Protein AF-0000000080729565 (afdb_homodimer)

Radius of gyration: 24.46 Å; Cα contacts (8 Å, |Δi|>4): 832; chains: 2; bounding box: 57×66×57 Å

Solvent-accessible surface area (backbone atoms only — not comparable to full-atom values): 21499 Å² total; per-residue (Å²): 65,80,51,55,52,77,47,44,56,52,53,53,34,26,53,60,37,23,14,63,66,47,25,55,48,46,47,64,69,37,36,36,64,43,18,24,38,40,42,74,58,30,45,39,66,63,34,47,63,56,70,38,84,95,44,39,87,41,29,23,38,56,53,50,50,24,42,51,44,28,50,38,52,42,20,62,75,50,50,75,47,73,79,43,54,44,64,38,76,92,74,32,36,35,43,34,37,32,40,35,36,50,31,42,77,88,43,85,94,43,58,33,78,34,60,38,42,36,40,31,36,45,41,77,44,65,66,71,72,58,74,80,59,50,62,60,39,62,75,41,64,89,69,76,70,67,56,31,38,26,35,40,31,40,37,48,33,42,48,48,44,44,56,37,19,74,76,33,56,79,56,30,31,54,54,46,48,51,48,12,41,53,42,31,52,50,32,39,51,48,24,63,74,42,38,68,57,33,47,69,70,29,56,86,41,60,47,60,84,75,129,64,79,52,55,51,76,46,46,57,52,53,52,33,26,53,60,39,22,14,64,66,48,24,54,50,46,48,64,70,37,37,36,65,42,18,25,38,39,41,72,59,30,46,39,67,63,34,46,65,56,70,38,83,95,44,39,86,39,29,23,37,56,53,52,49,25,42,49,46,27,51,37,52,43,20,63,75,52,50,74,46,72,77,42,55,44,63,37,76,91,73,32,35,36,43,34,37,32,40,36,36,50,32,41,75,87,42,84,93,43,57,32,76,35,60,37,41,36,40,31,35,47,41,78,43,63,66,72,72,57,72,79,58,46,60,60,41,63,77,40,63,90,69,75,70,67,56,30,38,26,34,40,29,41,36,46,34,44,46,48,45,44,56,36,19,75,79,33,56,81,55,29,32,54,53,45,48,50,50,13,42,52,42,33,50,51,32,39,50,48,22,62,73,41,39,67,57,33,47,70,69,28,57,88,40,59,47,60,83,73,130

InterPro domains:
  IPR057514 SigF-like, NTF2-like domain [PF24840] (1-125)
  IPR057514 SigF-like, NTF2-like domain [PF24840] (146-193)

Sequence (422 aa):
MEHPAQEIASVITSLTTGSPQQQQDTLAEYFSPNASFSHPFCHVPSFSKGAVPLARNTDSLWVILCIYRWYRTLSPNIDITVDSAVFDQRTNTLYVNIKQTFAVWFIPFYSARVRLLTVLTLEQRTSSSSSAAASRAALSGPGQERAKYYISAQEDLYQMNDCVQFLVPRVGPWLWLLWQLFSTSLCVLGALVLLPVYYLLNGGKTAKKVAMEHPAQEIASVITSLTTGSPQQQQDTLAEYFSPNASFSHPFCHVPSFSKGAVPLARNTDSLWVILCIYRWYRTLSPNIDITVDSAVFDQRTNTLYVNIKQTFAVWFIPFYSARVRLLTVLTLEQRTSSSSSAAASRAALSGPGQERAKYYISAQEDLYQMNDCVQFLVPRVGPWLWLLWQLFSTSLCVLGALVLLPVYYLLNGGKTAKKVA

Secondary structure (DSSP, 8-state):
--SHHHHHHHHHHHHHHS-HHHHHHHHHHHEEEEEEEE-SS-EE----TTSSGGGTT--HHHHHHHHHHHHHHH-SS-EEEEEEEEEETTTTEEEEEEEEEE--TTSTT--EEEEEEEEEEEEEE-----SHHHHHHHHS-S----PEEEEEEEEEE--HHHHHHHHSTTHHHHHHHHHHHHHHHHHHHHHHHTHHHHHHHHTT--PPPP-/--SHHHHHHHHHHHHHHS-HHHHHHHHHHHEEEEEEEE-SS-EE----TTSSGGGTT--HHHHHHHHHHHHHHH-SS-EEEEEEEEEETTTTEEEEEEEEEE--TTSTT--EEEEEEEEEEEEEE-----SHHHHHHHHS-S----PEEEEEEEEEE--HHHHHHHHSTTHHHHHHHHHHHHHHHHHHHHHHHTHHHHHHHHTT--PPPP-

Structure (mmCIF, N/CA/C/O backbone):
data_AF-0000000080729565-model_v1
#
loop_
_entity.id
_entity.type
_entity.pdbx_description
1 polymer 'SigF-like NTF2-like domain-containing protein'
#
loop_
_atom_site.group_PDB
_atom_site.id
_atom_site.type_symbol
_atom_site.label_atom_id
_atom_site.label_alt_id
_atom_site.label_comp_id
_atom_site.label_asym_id
_atom_site.label_entity_id
_atom_site.label_seq_id
_atom_site.pdbx_PDB_ins_code
_atom_site.Cartn_x
_atom_site.Cartn_y
_atom_site.Cartn_z
_atom_site.occupancy
_atom_site.B_iso_or_equiv
_atom_site.auth_seq_id
_atom_site.auth_comp_id
_atom_site.auth_asym_id
_atom_site.auth_atom_id
_atom_site.pdbx_PDB_model_num
ATOM 1 N N . MET A 1 1 ? -16.234 -15.445 -10.742 1 96 1 MET A N 1
ATOM 2 C CA . MET A 1 1 ? -17.062 -15.172 -9.57 1 96 1 MET A CA 1
ATOM 3 C C . MET A 1 1 ? -18.391 -14.547 -9.984 1 96 1 MET A C 1
ATOM 5 O O . MET A 1 1 ? -18.438 -13.734 -10.906 1 96 1 MET A O 1
ATOM 9 N N . GLU A 1 2 ? -19.422 -14.836 -9.328 1 93.69 2 GLU A N 1
ATOM 10 C CA . GLU A 1 2 ? -20.703 -14.164 -9.5 1 93.69 2 GLU A CA 1
ATOM 11 C C . GLU A 1 2 ? -20.844 -12.969 -8.562 1 93.69 2 GLU A C 1
ATOM 13 O O . GLU A 1 2 ? -21.344 -11.914 -8.961 1 93.69 2 GLU A O 1
ATOM 18 N N . HIS A 1 3 ? -20.469 -13.148 -7.359 1 95.69 3 HIS A N 1
ATOM 19 C CA . HIS A 1 3 ? -20.438 -12.125 -6.324 1 95.69 3 HIS A CA 1
ATOM 20 C C . HIS A 1 3 ? -19.031 -11.969 -5.738 1 95.69 3 HIS A C 1
ATOM 22 O O . HIS A 1 3 ? -18.75 -12.484 -4.656 1 95.69 3 HIS A O 1
ATOM 28 N N . PRO A 1 4 ? -18.266 -11.125 -6.387 1 96.94 4 PRO A N 1
ATOM 29 C CA . PRO A 1 4 ? -16.844 -11.055 -6.07 1 96.94 4 PRO A CA 1
ATOM 30 C C . PRO A 1 4 ? -16.578 -10.773 -4.594 1 96.94 4 PRO A C 1
ATOM 32 O O . PRO A 1 4 ? -15.766 -11.469 -3.969 1 96.94 4 PRO A O 1
ATOM 35 N N . ALA A 1 5 ? -17.234 -9.781 -3.988 1 97.06 5 ALA A N 1
ATOM 36 C CA . ALA A 1 5 ? -16.969 -9.398 -2.602 1 97.06 5 ALA A CA 1
ATOM 37 C C . ALA A 1 5 ? -17.281 -10.547 -1.648 1 97.06 5 ALA A C 1
ATOM 39 O O . ALA A 1 5 ? -16.641 -10.703 -0.612 1 97.06 5 ALA A O 1
ATOM 40 N N . GLN A 1 6 ? -18.188 -11.398 -1.954 1 96.56 6 GLN A N 1
ATOM 41 C CA . GLN A 1 6 ? -18.625 -12.484 -1.08 1 96.56 6 GLN A CA 1
ATOM 42 C C . GLN A 1 6 ? -17.75 -13.719 -1.275 1 96.56 6 GLN A C 1
ATOM 44 O O . GLN A 1 6 ? -17.531 -14.484 -0.336 1 96.56 6 GLN A O 1
ATOM 49 N N . GLU A 1 7 ? -17.25 -13.922 -2.451 1 97.56 7 GLU A N 1
ATOM 50 C CA . GLU A 1 7 ? -16.578 -15.172 -2.805 1 97.56 7 GLU A CA 1
ATOM 51 C C . GLU A 1 7 ? -15.07 -15.055 -2.652 1 97.56 7 GLU A C 1
ATOM 53 O O . GLU A 1 7 ? -14.375 -16.062 -2.539 1 97.56 7 GLU A O 1
ATOM 58 N N . ILE A 1 8 ? -14.578 -13.82 -2.574 1 98.44 8 ILE A N 1
ATOM 59 C CA . ILE A 1 8 ? -13.141 -13.602 -2.711 1 98.44 8 ILE A CA 1
ATOM 60 C C . ILE A 1 8 ? -12.406 -14.211 -1.517 1 98.44 8 ILE A C 1
ATOM 62 O O . ILE A 1 8 ? -11.281 -14.688 -1.648 1 98.44 8 ILE A O 1
ATOM 66 N N . ALA A 1 9 ? -12.984 -14.211 -0.378 1 98.06 9 ALA A N 1
ATOM 67 C CA . ALA A 1 9 ? -12.32 -14.766 0.798 1 98.06 9 ALA A CA 1
ATOM 68 C C . ALA A 1 9 ? -12.008 -16.25 0.598 1 98.06 9 ALA A C 1
ATOM 70 O O . ALA A 1 9 ? -10.906 -16.703 0.921 1 98.06 9 ALA A O 1
ATOM 71 N N . SER A 1 10 ? -12.953 -16.984 0.097 1 97.62 10 SER A N 1
ATOM 72 C CA . SER A 1 10 ? -12.758 -18.406 -0.159 1 97.62 10 SER A CA 1
ATOM 73 C C . SER A 1 10 ? -11.711 -18.625 -1.247 1 97.62 10 SER A C 1
ATOM 75 O O . SER A 1 10 ? -10.914 -19.562 -1.165 1 97.62 10 SER A O 1
ATOM 77 N N . VAL A 1 11 ? -11.75 -17.797 -2.262 1 98.12 11 VAL A N 1
ATOM 78 C CA . VAL A 1 11 ? -10.789 -17.875 -3.354 1 98.12 11 VAL A CA 1
ATOM 79 C C . VAL A 1 11 ? -9.375 -17.703 -2.812 1 98.12 11 VAL A C 1
ATOM 81 O O . VAL A 1 11 ? -8.484 -18.516 -3.092 1 98.12 11 VAL A O 1
ATOM 84 N N . ILE A 1 12 ? -9.172 -16.656 -1.969 1 98.38 12 ILE A N 1
ATOM 85 C CA . ILE A 1 12 ? -7.859 -16.328 -1.408 1 98.38 12 ILE A CA 1
ATOM 86 C C . ILE A 1 12 ? -7.414 -17.469 -0.479 1 98.38 12 ILE A C 1
ATOM 88 O O . ILE A 1 12 ? -6.262 -17.906 -0.534 1 98.38 12 ILE A O 1
ATOM 92 N N . THR A 1 13 ? -8.289 -17.938 0.302 1 97.44 13 THR A N 1
ATOM 93 C CA . THR A 1 13 ? -7.957 -19.016 1.235 1 97.44 13 THR A CA 1
ATOM 94 C C . THR A 1 13 ? -7.57 -20.281 0.486 1 97.44 13 THR A C 1
ATOM 96 O O . THR A 1 13 ? -6.609 -20.969 0.858 1 97.44 13 THR A O 1
ATOM 99 N N . SER A 1 14 ? -8.297 -20.641 -0.542 1 97 14 SER A N 1
ATOM 100 C CA . SER A 1 14 ? -7.977 -21.812 -1.35 1 97 14 SER A CA 1
ATOM 101 C C . SER A 1 14 ? -6.617 -21.672 -2.025 1 97 14 SER A C 1
ATOM 103 O O . SER A 1 14 ? -5.848 -22.625 -2.098 1 97 14 SER A O 1
ATOM 105 N N . LEU A 1 15 ? -6.285 -20.516 -2.48 1 97.31 15 LEU A N 1
ATOM 106 C CA . LEU A 1 15 ? -5.027 -20.25 -3.162 1 97.31 15 LEU A CA 1
ATOM 107 C C . LEU A 1 15 ? -3.85 -20.359 -2.199 1 97.31 15 LEU A C 1
ATOM 109 O O . LEU A 1 15 ? -2.764 -20.797 -2.594 1 97.31 15 LEU A O 1
ATOM 113 N N . THR A 1 16 ? -4.066 -20.031 -0.933 1 97.12 16 THR A N 1
ATOM 114 C CA . THR A 1 16 ? -2.928 -19.844 -0.041 1 97.12 16 THR A CA 1
ATOM 115 C C . THR A 1 16 ? -2.826 -20.984 0.966 1 97.12 16 THR A C 1
ATOM 117 O O . THR A 1 16 ? -1.794 -21.156 1.616 1 97.12 16 THR A O 1
ATOM 120 N N . THR A 1 17 ? -3.936 -21.766 1.145 1 96.38 17 THR A N 1
ATOM 121 C CA . THR A 1 17 ? -3.879 -22.797 2.17 1 96.38 17 THR A CA 1
ATOM 122 C C . THR A 1 17 ? -4.312 -24.156 1.603 1 96.38 17 THR A C 1
ATOM 124 O O . THR A 1 17 ? -4.195 -25.172 2.271 1 96.38 17 THR A O 1
ATOM 127 N N . GLY A 1 18 ? -4.824 -24.234 0.412 1 96.62 18 GLY A N 1
ATOM 128 C CA . GLY A 1 18 ? -5.355 -25.453 -0.169 1 96.62 18 GLY A CA 1
ATOM 129 C C . GLY A 1 18 ? -4.273 -26.406 -0.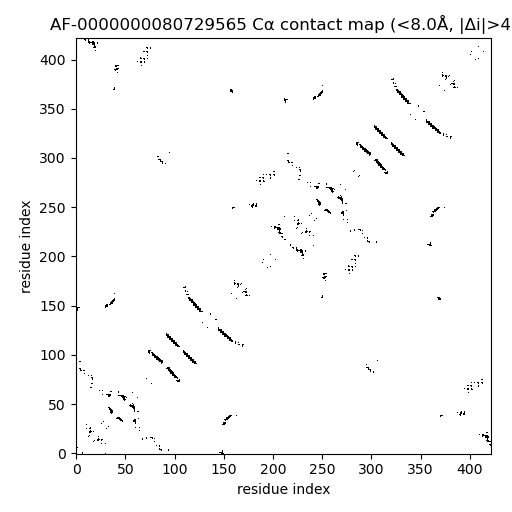638 1 96.62 18 GLY A C 1
ATOM 130 O O . GLY A 1 18 ? -3.082 -26.094 -0.558 1 96.62 18 GLY A O 1
ATOM 131 N N . SER A 1 19 ? -4.723 -27.594 -1.069 1 97 19 SER A N 1
ATOM 132 C CA . SER A 1 19 ? -3.818 -28.562 -1.68 1 97 19 SER A CA 1
ATOM 133 C C . SER A 1 19 ? -3.256 -28.031 -2.996 1 97 19 SER A C 1
ATOM 135 O O . SER A 1 19 ? -3.75 -27.047 -3.539 1 97 19 SER A O 1
ATOM 137 N N . PRO A 1 20 ? -2.164 -28.703 -3.439 1 97.69 20 PRO A N 1
ATOM 138 C CA . PRO A 1 20 ? -1.611 -28.297 -4.734 1 97.69 20 PRO A CA 1
ATOM 139 C C . PRO A 1 20 ? -2.656 -28.297 -5.848 1 97.69 20 PRO A C 1
ATOM 141 O O . PRO A 1 20 ? -2.695 -27.359 -6.66 1 97.69 20 PRO A O 1
ATOM 144 N N . GLN A 1 21 ? -3.504 -29.25 -5.863 1 97.38 21 GLN A N 1
ATOM 145 C CA . GLN A 1 21 ? -4.535 -29.312 -6.891 1 97.38 21 GLN A CA 1
ATOM 146 C C . GLN A 1 21 ? -5.562 -28.203 -6.719 1 97.38 21 GLN A C 1
ATOM 148 O O . GLN A 1 21 ? -5.984 -27.578 -7.695 1 97.38 21 GLN A O 1
ATOM 153 N N . GLN A 1 22 ? -5.984 -27.984 -5.484 1 97.5 22 GLN A N 1
ATOM 154 C CA . GLN A 1 22 ? -6.926 -26.906 -5.211 1 97.5 22 GLN A CA 1
ATOM 155 C C . GLN A 1 22 ? -6.359 -25.562 -5.641 1 97.5 22 GLN A C 1
ATOM 157 O O . GLN A 1 22 ? -7.082 -24.719 -6.172 1 97.5 22 GLN A O 1
ATOM 162 N N . GLN A 1 23 ? -5.109 -25.344 -5.336 1 98 23 GLN A N 1
ATOM 163 C CA . GLN A 1 23 ? -4.445 -24.094 -5.715 1 98 23 GLN A CA 1
ATOM 164 C C . GLN A 1 23 ? -4.48 -23.891 -7.227 1 98 23 GLN A C 1
ATOM 166 O O . GLN A 1 23 ? -4.875 -22.828 -7.703 1 98 23 GLN A O 1
ATOM 171 N N . GLN A 1 24 ? -4.066 -24.938 -7.973 1 97.5 24 GLN A N 1
ATOM 172 C CA . GLN A 1 24 ? -4.051 -24.875 -9.43 1 97.5 24 GLN A CA 1
ATOM 173 C C . GLN A 1 24 ? -5.453 -24.656 -9.984 1 97.5 24 GLN A C 1
ATOM 175 O O . GLN A 1 24 ? -5.652 -23.828 -10.883 1 97.5 24 GLN A O 1
ATOM 180 N N . ASP A 1 25 ? -6.441 -25.344 -9.461 1 97.81 25 ASP A N 1
ATOM 181 C CA . ASP A 1 25 ? -7.824 -25.234 -9.914 1 97.81 25 ASP A CA 1
ATOM 182 C C . ASP A 1 25 ? -8.383 -23.828 -9.633 1 97.81 25 ASP A C 1
ATOM 184 O O . ASP A 1 25 ? -9.117 -23.281 -10.453 1 97.81 25 ASP A O 1
ATOM 188 N N . THR A 1 26 ? -8.086 -23.344 -8.453 1 98.19 26 THR A N 1
ATOM 189 C CA . THR A 1 26 ? -8.562 -22.016 -8.07 1 98.19 26 THR A CA 1
ATOM 190 C C . THR A 1 26 ? -8.031 -20.953 -9.023 1 98.19 26 THR A C 1
ATOM 192 O O . THR A 1 26 ? -8.789 -20.078 -9.461 1 98.19 26 THR A O 1
ATOM 195 N N . LEU A 1 27 ? -6.793 -20.984 -9.32 1 98.19 27 LEU A N 1
ATOM 196 C CA . LEU A 1 27 ? -6.219 -20.031 -10.258 1 98.19 27 LEU A CA 1
ATOM 197 C C . LEU A 1 27 ? -6.891 -20.125 -11.625 1 98.19 27 LEU A C 1
ATOM 199 O O . LEU A 1 27 ? -7.27 -19.109 -12.211 1 98.19 27 LEU A O 1
ATOM 203 N N . ALA A 1 28 ? -7.043 -21.328 -12.102 1 97.19 28 ALA A N 1
ATOM 204 C CA . ALA A 1 28 ? -7.629 -21.562 -13.422 1 97.19 28 ALA A CA 1
ATOM 205 C C . ALA A 1 28 ? -9.086 -21.109 -13.461 1 97.19 28 ALA A C 1
ATOM 207 O O . ALA A 1 28 ? -9.555 -20.625 -14.492 1 97.19 28 ALA A O 1
ATOM 208 N N . GLU A 1 29 ? -9.742 -21.25 -12.375 1 97.5 29 GLU A N 1
ATOM 209 C CA . GLU A 1 29 ? -11.18 -20.969 -12.32 1 97.5 29 GLU A CA 1
ATOM 210 C C . GLU A 1 29 ? -11.438 -19.469 -12.195 1 97.5 29 GLU A C 1
ATOM 212 O O . GLU A 1 29 ? -12.398 -18.953 -12.773 1 97.5 29 GLU A O 1
ATOM 217 N N . TYR A 1 30 ? -10.555 -18.75 -11.523 1 98.31 30 TYR A N 1
ATOM 218 C CA . TYR A 1 30 ? -10.953 -17.406 -11.117 1 98.31 30 TYR A CA 1
ATOM 219 C C . TYR A 1 30 ? -10.07 -16.344 -11.766 1 98.31 30 TYR A C 1
ATOM 221 O O . TYR A 1 30 ? -10.391 -15.156 -11.75 1 98.31 30 TYR A O 1
ATOM 229 N N . PHE A 1 31 ? -9 -16.703 -12.375 1 98.5 31 PHE A N 1
ATOM 230 C CA . PHE A 1 31 ? -8.094 -15.75 -13.008 1 98.5 31 PHE A CA 1
ATOM 231 C C . PHE A 1 31 ? -8.211 -15.82 -14.523 1 98.5 31 PHE A C 1
ATOM 233 O O . PHE A 1 31 ? -8.508 -16.875 -15.086 1 98.5 31 PHE A O 1
ATOM 240 N N . SER A 1 32 ? -7.988 -14.688 -15.148 1 97 32 SER A N 1
ATOM 241 C CA . SER A 1 32 ? -7.785 -14.672 -16.594 1 97 32 SER A CA 1
ATOM 242 C C . SER A 1 32 ? -6.457 -15.32 -16.969 1 97 32 SER A C 1
ATOM 244 O O . SER A 1 32 ? -5.469 -15.195 -16.234 1 97 32 SER A O 1
ATOM 246 N N . PRO A 1 33 ? -6.375 -15.922 -18.172 1 94.81 33 PRO A N 1
ATOM 247 C CA . PRO A 1 33 ? -5.133 -16.578 -18.578 1 94.81 33 PRO A CA 1
ATOM 248 C C . PRO A 1 33 ? -3.98 -15.594 -18.766 1 94.81 33 PRO A C 1
ATOM 250 O O . PRO A 1 33 ? -2.814 -15.984 -18.688 1 94.81 33 PRO A O 1
ATOM 253 N N . ASN A 1 34 ? -4.297 -14.375 -18.984 1 96.94 34 ASN A N 1
ATOM 254 C CA . ASN A 1 34 ? -3.254 -13.367 -19.156 1 96.94 34 ASN A CA 1
ATOM 255 C C . ASN A 1 34 ? -3.244 -12.375 -17.984 1 96.94 34 ASN A C 1
ATOM 257 O O . ASN A 1 34 ? -3.025 -11.18 -18.188 1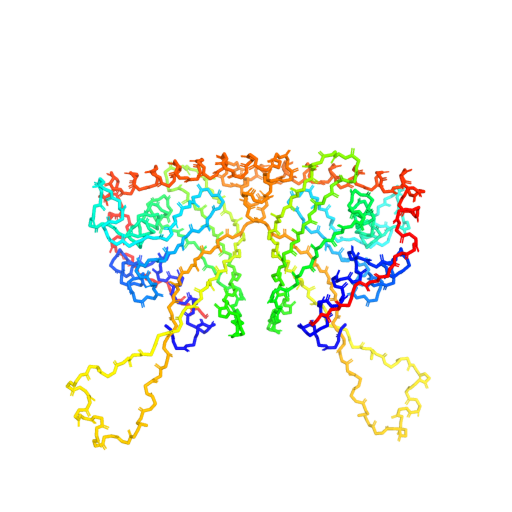 96.94 34 ASN A O 1
ATOM 261 N N . ALA A 1 35 ? -3.605 -12.859 -16.812 1 98.31 35 ALA A N 1
ATOM 262 C CA . ALA A 1 35 ? -3.646 -12 -15.625 1 98.31 35 ALA A CA 1
ATOM 263 C C . ALA A 1 35 ? -2.262 -11.453 -15.297 1 98.31 35 ALA A C 1
ATOM 265 O O . ALA A 1 35 ? -1.248 -12.094 -15.578 1 98.31 35 ALA A O 1
ATOM 266 N N . SER A 1 36 ? -2.189 -10.242 -14.82 1 98.75 36 SER A N 1
ATOM 267 C CA . SER A 1 36 ? -0.942 -9.656 -14.344 1 98.75 36 SER A CA 1
ATOM 268 C C . SER A 1 36 ? -0.871 -9.68 -12.82 1 98.75 36 SER A C 1
ATOM 270 O O . SER A 1 36 ? -1.891 -9.836 -12.148 1 98.75 36 SER A O 1
ATOM 272 N N . PHE A 1 37 ? 0.329 -9.609 -12.383 1 98.69 37 PHE A N 1
ATOM 273 C CA . PHE A 1 37 ? 0.597 -9.664 -10.945 1 98.69 37 PHE A CA 1
ATOM 274 C C . PHE A 1 37 ? 1.675 -8.664 -10.555 1 98.69 37 PHE A C 1
ATOM 276 O O . PHE A 1 37 ? 2.75 -8.633 -11.156 1 98.69 37 PHE A O 1
ATOM 283 N N . SER A 1 38 ? 1.301 -7.773 -9.57 1 97.94 38 SER A N 1
ATOM 284 C CA . SER A 1 38 ? 2.266 -6.809 -9.055 1 97.94 38 SER A CA 1
ATOM 285 C C . SER A 1 38 ? 2.398 -6.918 -7.535 1 97.94 38 SER A C 1
ATOM 287 O O . SER A 1 38 ? 1.397 -6.887 -6.816 1 97.94 38 SER A O 1
ATOM 289 N N . HIS A 1 39 ? 3.525 -7.148 -7.074 1 97.12 39 HIS A N 1
ATOM 290 C CA . HIS A 1 39 ? 3.984 -7.219 -5.691 1 97.12 39 HIS A CA 1
ATOM 291 C C . HIS A 1 39 ? 5.227 -6.359 -5.477 1 97.12 39 HIS A C 1
ATOM 293 O O . HIS A 1 39 ? 5.941 -6.051 -6.434 1 97.12 39 HIS A O 1
ATOM 299 N N . PRO A 1 40 ? 5.457 -5.887 -4.234 1 94.81 40 PRO A N 1
ATOM 300 C CA . PRO A 1 40 ? 6.66 -5.082 -4.004 1 94.81 40 PRO A CA 1
ATOM 301 C C . PRO A 1 40 ? 7.93 -5.762 -4.508 1 94.81 40 PRO A C 1
ATOM 303 O O . PRO A 1 40 ? 8.844 -5.094 -5.004 1 94.81 40 PRO A O 1
ATOM 306 N N . PHE A 1 41 ? 7.93 -7.09 -4.527 1 94.94 41 PHE A N 1
ATOM 307 C CA . PHE A 1 41 ? 9.188 -7.777 -4.816 1 94.94 41 PHE A CA 1
ATOM 308 C C . PHE A 1 41 ? 9.109 -8.5 -6.156 1 94.94 41 PHE A C 1
ATOM 310 O O . PHE A 1 41 ? 10.141 -8.891 -6.711 1 94.94 41 PHE A O 1
ATOM 317 N N . CYS A 1 42 ? 7.98 -8.734 -6.676 1 97.06 42 CYS A N 1
ATOM 318 C CA . CYS A 1 42 ? 7.801 -9.477 -7.918 1 97.06 42 CYS A CA 1
ATOM 319 C C . CYS A 1 42 ? 6.805 -8.781 -8.836 1 97.06 42 CYS A C 1
ATOM 321 O O . CYS A 1 42 ? 5.945 -8.031 -8.367 1 97.06 42 CYS A O 1
ATOM 323 N N . HIS A 1 43 ? 7.016 -9.008 -10.086 1 98.12 43 HIS A N 1
ATOM 324 C CA . HIS A 1 43 ? 6.113 -8.477 -11.102 1 98.12 43 HIS A CA 1
ATOM 325 C C . HIS A 1 43 ? 5.945 -9.453 -12.258 1 98.12 43 HIS A C 1
ATOM 327 O O . HIS A 1 43 ? 6.93 -10.016 -12.75 1 98.12 43 HIS A O 1
ATOM 333 N N . VAL A 1 44 ? 4.742 -9.766 -12.539 1 98.62 44 VAL A N 1
ATOM 334 C CA . VAL A 1 44 ? 4.402 -10.578 -13.703 1 98.62 44 VAL A CA 1
ATOM 335 C C . VAL A 1 44 ? 3.562 -9.758 -14.68 1 98.62 44 VAL A C 1
ATOM 337 O O . VAL A 1 44 ? 2.373 -9.531 -14.438 1 98.62 44 VAL A O 1
ATOM 340 N N . PRO A 1 45 ? 4.191 -9.289 -15.773 1 97.56 45 PRO A N 1
ATOM 341 C CA . PRO A 1 45 ? 3.373 -8.594 -16.766 1 97.56 45 PRO A CA 1
ATOM 342 C C . PRO A 1 45 ? 2.328 -9.5 -17.406 1 97.56 45 PRO A C 1
ATOM 344 O O . PRO A 1 45 ? 2.434 -10.727 -17.328 1 97.56 45 PRO A O 1
ATOM 347 N N . SER A 1 46 ? 1.296 -8.836 -17.969 1 98.12 46 SER A N 1
ATOM 348 C CA . SER A 1 46 ? 0.284 -9.578 -18.719 1 98.12 46 SER A CA 1
ATOM 349 C C . SER A 1 46 ? 0.832 -10.07 -20.047 1 98.12 46 SER A C 1
ATOM 351 O O . SER A 1 46 ? 1.348 -9.281 -20.844 1 98.12 46 SER A O 1
ATOM 353 N N . PHE A 1 47 ? 0.774 -11.367 -20.266 1 97.06 47 PHE A N 1
ATOM 354 C CA . PHE A 1 47 ? 1.155 -11.906 -21.578 1 97.06 47 PHE A CA 1
ATOM 355 C C . PHE A 1 47 ? 0.476 -13.242 -21.828 1 97.06 47 PHE A C 1
ATOM 357 O O . PHE A 1 47 ? 0.127 -13.953 -20.875 1 97.06 47 PHE A O 1
ATOM 364 N N . SER A 1 48 ? 0.254 -13.539 -23.031 1 95.38 48 SER A N 1
ATOM 365 C CA . SER A 1 48 ? -0.389 -14.773 -23.469 1 95.38 48 SER A CA 1
ATOM 366 C C . SER A 1 48 ? 0.64 -15.805 -23.922 1 95.38 48 SER A C 1
ATOM 368 O O . SER A 1 48 ? 1.829 -15.492 -24.031 1 95.38 48 SER A O 1
ATOM 370 N N . LYS A 1 49 ? 0.073 -16.969 -24.141 1 93.75 49 LYS A N 1
ATOM 371 C CA . LYS A 1 49 ? 0.938 -18 -24.688 1 93.75 49 LYS A CA 1
ATOM 372 C C . LYS A 1 49 ? 1.549 -17.562 -26.016 1 93.75 49 LYS A C 1
ATOM 374 O O . LYS A 1 49 ? 0.887 -16.906 -26.828 1 93.75 49 LYS A O 1
ATOM 379 N N . GLY A 1 50 ? 2.848 -17.922 -26.25 1 89.69 50 GLY A N 1
ATOM 380 C CA . GLY A 1 50 ? 3.525 -17.547 -27.484 1 89.69 50 GLY A CA 1
ATOM 381 C C . GLY A 1 50 ? 4.289 -16.25 -27.375 1 89.69 50 GLY A C 1
ATOM 382 O O . GLY A 1 50 ? 5.133 -15.938 -28.219 1 89.69 50 GLY A O 1
ATOM 383 N N . ALA A 1 51 ? 4.055 -15.508 -26.359 1 88.69 51 ALA A N 1
ATOM 384 C CA . ALA A 1 51 ? 4.648 -14.18 -26.219 1 88.69 51 ALA A CA 1
ATOM 385 C C . ALA A 1 51 ? 6.129 -14.273 -25.844 1 88.69 51 ALA A C 1
ATOM 387 O O . ALA A 1 51 ? 6.918 -13.383 -26.188 1 88.69 51 ALA A O 1
ATOM 388 N N . VAL A 1 52 ? 6.496 -15.328 -25.109 1 87.62 52 VAL A N 1
ATOM 389 C CA . VAL A 1 52 ? 7.875 -15.5 -24.656 1 87.62 52 VAL A CA 1
ATOM 390 C C . VAL A 1 52 ? 8.57 -16.547 -25.531 1 87.62 52 VAL A C 1
ATOM 392 O O . VAL A 1 52 ? 8.234 -17.734 -25.469 1 87.62 52 VAL A O 1
ATOM 395 N N . PRO A 1 53 ? 9.602 -16.188 -26.266 1 88.62 53 PRO A N 1
ATOM 396 C CA . PRO A 1 53 ? 10.242 -17.094 -27.234 1 88.62 53 PRO A CA 1
ATOM 397 C C . PRO A 1 53 ? 10.812 -18.344 -26.578 1 88.62 53 PRO A C 1
ATOM 399 O O . PRO A 1 53 ? 10.68 -19.453 -27.125 1 88.62 53 PRO A O 1
ATOM 402 N N . LEU A 1 54 ? 11.453 -18.188 -25.422 1 84.44 54 LEU A N 1
ATOM 403 C CA . LEU A 1 54 ? 12.102 -19.312 -24.766 1 84.44 54 LEU A CA 1
ATOM 404 C C . LEU A 1 54 ? 11.086 -20.156 -24 1 84.44 54 LEU A C 1
ATOM 406 O O . LEU A 1 54 ? 11.398 -21.266 -23.562 1 84.44 54 LEU A O 1
ATOM 410 N N . ALA A 1 55 ? 9.805 -19.703 -23.859 1 87.12 55 ALA A N 1
ATOM 411 C CA . ALA A 1 55 ? 8.734 -20.391 -23.156 1 87.12 55 ALA A CA 1
ATOM 412 C C . ALA A 1 55 ? 7.391 -20.172 -23.844 1 87.12 55 ALA A C 1
ATOM 414 O O . ALA A 1 55 ? 6.457 -19.625 -23.266 1 87.12 55 ALA A O 1
ATOM 415 N N . ARG A 1 56 ? 7.223 -20.688 -24.953 1 87.56 56 ARG A N 1
ATOM 416 C CA . ARG A 1 56 ? 6.102 -20.375 -25.828 1 87.56 56 ARG A CA 1
ATOM 417 C C . ARG A 1 56 ? 4.801 -20.953 -25.297 1 87.56 56 ARG A C 1
ATOM 419 O O . ARG A 1 56 ? 3.713 -20.484 -25.641 1 87.56 56 ARG A O 1
ATOM 426 N N . ASN A 1 57 ? 4.91 -21.922 -24.484 1 90.81 57 ASN A N 1
ATOM 427 C CA . ASN A 1 57 ? 3.703 -22.562 -23.984 1 90.81 57 ASN A CA 1
ATOM 428 C C . ASN A 1 57 ? 3.305 -22.016 -22.625 1 90.81 57 ASN A C 1
ATOM 430 O O . ASN A 1 57 ? 2.438 -22.578 -21.953 1 90.81 57 ASN A O 1
ATOM 434 N N . THR A 1 58 ? 3.922 -20.984 -22.281 1 92.88 58 THR A N 1
ATOM 435 C CA . THR A 1 58 ? 3.658 -20.406 -20.969 1 92.88 58 THR A CA 1
ATOM 436 C C . THR A 1 58 ? 2.934 -19.078 -21.094 1 92.88 58 THR A C 1
ATOM 438 O O . THR A 1 58 ? 3.156 -18.328 -22.062 1 92.88 58 THR A O 1
ATOM 441 N N . ASP A 1 59 ? 2.023 -18.844 -20.234 1 96.94 59 ASP A N 1
ATOM 442 C CA . ASP A 1 59 ? 1.353 -17.547 -20.109 1 96.94 59 ASP A CA 1
ATOM 443 C C . ASP A 1 59 ? 1.608 -16.938 -18.734 1 96.94 59 ASP A C 1
ATOM 445 O O . ASP A 1 59 ? 2.318 -17.516 -17.906 1 96.94 59 ASP A O 1
ATOM 449 N N . SER A 1 60 ? 1.18 -15.719 -18.578 1 98.19 60 SER A N 1
ATOM 450 C CA . SER A 1 60 ? 1.436 -15.039 -17.312 1 98.19 60 SER A CA 1
ATOM 451 C C . SER A 1 60 ? 0.82 -15.805 -16.141 1 98.19 60 SER A C 1
ATOM 453 O O . SER A 1 60 ? 1.359 -15.797 -15.031 1 98.19 60 SER A O 1
ATOM 455 N N . LEU A 1 61 ? -0.274 -16.516 -16.406 1 98.31 61 LEU A N 1
ATOM 456 C CA . LEU A 1 61 ? -0.937 -17.25 -15.336 1 98.31 61 LEU A CA 1
ATOM 457 C C . LEU A 1 61 ? -0.04 -18.359 -14.805 1 98.31 61 LEU A C 1
ATOM 459 O O . LEU A 1 61 ? -0.041 -18.656 -13.609 1 98.31 61 LEU A O 1
ATOM 463 N N . TRP A 1 62 ? 0.662 -19 -15.664 1 97.69 62 TRP A N 1
ATOM 464 C CA . TRP A 1 62 ? 1.585 -20.047 -15.227 1 97.69 62 TRP A CA 1
ATOM 465 C C . TRP A 1 62 ? 2.674 -19.469 -14.328 1 97.69 62 TRP A C 1
ATOM 467 O O . TRP A 1 62 ? 3.074 -20.094 -13.344 1 97.69 62 TRP A O 1
ATOM 477 N N . VAL A 1 63 ? 3.182 -18.312 -14.656 1 98.25 63 VAL A N 1
ATOM 478 C CA . VAL A 1 63 ? 4.199 -17.656 -13.836 1 98.25 63 VAL A CA 1
ATOM 479 C C . VAL A 1 63 ? 3.617 -17.312 -12.469 1 98.25 63 VAL A C 1
ATOM 481 O O . VAL A 1 63 ? 4.273 -17.5 -11.445 1 98.25 63 VAL A O 1
ATOM 484 N N . ILE A 1 64 ? 2.412 -16.797 -12.477 1 98.75 64 ILE A N 1
ATOM 485 C CA . ILE A 1 64 ? 1.729 -16.484 -11.227 1 98.75 64 ILE A CA 1
ATOM 486 C C . ILE A 1 64 ? 1.585 -17.75 -10.375 1 98.75 64 ILE A C 1
ATOM 488 O O . ILE A 1 64 ? 1.804 -17.719 -9.164 1 98.75 64 ILE A O 1
ATOM 492 N N . LEU A 1 65 ? 1.212 -18.875 -10.977 1 98.5 65 LEU A N 1
ATOM 493 C CA . LEU A 1 65 ? 1.143 -20.141 -10.273 1 98.5 65 LEU A CA 1
ATOM 494 C C . LEU A 1 65 ? 2.48 -20.484 -9.625 1 98.5 65 LEU A C 1
ATOM 496 O O . LEU A 1 65 ? 2.523 -20.922 -8.477 1 98.5 65 LEU A O 1
ATOM 500 N N . CYS A 1 66 ? 3.568 -20.266 -10.367 1 98.38 66 CYS A N 1
ATOM 501 C CA . CYS A 1 66 ? 4.895 -20.547 -9.828 1 98.38 66 CYS A CA 1
ATOM 502 C C . CYS A 1 66 ? 5.188 -19.688 -8.609 1 98.38 66 CYS A C 1
ATOM 504 O O . CYS A 1 66 ? 5.809 -20.156 -7.652 1 98.38 66 CYS A O 1
ATOM 506 N N . ILE A 1 67 ? 4.773 -18.5 -8.641 1 98.5 67 ILE A N 1
ATOM 507 C CA . ILE A 1 67 ? 4.977 -17.594 -7.508 1 98.5 67 ILE A CA 1
ATOM 508 C C . ILE A 1 67 ? 4.195 -18.109 -6.301 1 98.5 67 ILE A C 1
ATOM 510 O O . ILE A 1 67 ? 4.723 -18.141 -5.184 1 98.5 67 ILE A O 1
ATOM 514 N N . TYR A 1 68 ? 2.945 -18.516 -6.492 1 98.31 68 TYR A N 1
ATOM 515 C CA . TYR A 1 68 ? 2.135 -19.047 -5.402 1 98.31 68 TYR A CA 1
ATOM 516 C C . TYR A 1 68 ? 2.729 -20.328 -4.859 1 98.31 68 TYR A C 1
ATOM 518 O O . TYR A 1 68 ? 2.697 -20.578 -3.652 1 98.31 68 TYR A O 1
ATOM 526 N N . ARG A 1 69 ? 3.26 -21.172 -5.742 1 98.25 69 ARG A N 1
ATOM 527 C CA . ARG A 1 69 ? 3.914 -22.391 -5.305 1 98.25 69 ARG A CA 1
ATOM 528 C C . ARG A 1 69 ? 5.148 -22.094 -4.461 1 98.25 69 ARG A C 1
ATOM 530 O O . ARG A 1 69 ? 5.391 -22.75 -3.447 1 98.25 69 ARG A O 1
ATOM 537 N N . TRP A 1 70 ? 5.91 -21.156 -4.961 1 97.94 70 TRP A N 1
ATOM 538 C CA . TRP A 1 70 ? 7.086 -20.734 -4.211 1 97.94 70 TRP A CA 1
ATOM 539 C C . TRP A 1 70 ? 6.695 -20.234 -2.828 1 97.94 70 TRP A C 1
ATOM 541 O O . TRP A 1 70 ? 7.328 -20.578 -1.829 1 97.94 70 TRP A O 1
ATOM 551 N N . TYR A 1 71 ? 5.703 -19.406 -2.781 1 97.06 71 TYR A N 1
ATOM 552 C CA . TYR A 1 71 ? 5.129 -18.875 -1.556 1 97.06 71 TYR A CA 1
ATOM 553 C C . TYR A 1 71 ? 4.762 -19.984 -0.582 1 97.06 71 TYR A C 1
ATOM 555 O O . TYR A 1 71 ? 5.133 -19.938 0.593 1 97.06 71 TYR A O 1
ATOM 563 N N . ARG A 1 72 ? 4.102 -21.031 -1.058 1 97.31 72 ARG A N 1
ATOM 564 C CA . ARG A 1 72 ? 3.648 -22.156 -0.239 1 97.31 72 ARG A CA 1
ATOM 565 C C . ARG A 1 72 ? 4.816 -23.062 0.143 1 97.31 72 ARG A C 1
ATOM 567 O O . ARG A 1 72 ? 4.77 -23.734 1.172 1 97.31 72 ARG A O 1
ATOM 574 N N . THR A 1 73 ? 5.793 -23.109 -0.717 1 97.69 73 THR A N 1
ATOM 575 C CA . THR A 1 73 ? 6.992 -23.875 -0.395 1 97.69 73 THR A CA 1
ATOM 576 C C . THR A 1 73 ? 7.727 -23.266 0.79 1 97.69 73 THR A C 1
ATOM 578 O O . THR A 1 73 ? 8.172 -23.969 1.694 1 97.69 73 THR A O 1
ATOM 581 N N . LEU A 1 74 ? 7.789 -21.953 0.777 1 96.25 74 LEU A N 1
ATOM 582 C CA . LEU A 1 74 ? 8.5 -21.234 1.833 1 96.25 74 LEU A CA 1
ATOM 583 C C . LEU A 1 74 ? 7.707 -21.266 3.135 1 96.25 74 LEU A C 1
ATOM 585 O O . LEU A 1 74 ? 8.289 -21.312 4.223 1 96.25 74 LEU A O 1
ATOM 589 N N . SER A 1 75 ? 6.367 -21.188 3.023 1 95.94 75 SER A N 1
ATOM 590 C CA . SER A 1 75 ? 5.496 -21.109 4.191 1 95.94 75 SER A CA 1
ATOM 591 C C . SER A 1 75 ? 4.262 -22 4.02 1 95.94 75 SER A C 1
ATOM 593 O O . SER A 1 75 ? 3.178 -21.5 3.711 1 95.94 75 SER A O 1
ATOM 595 N N . PRO A 1 76 ? 4.395 -23.266 4.352 1 94.5 76 PRO A N 1
ATOM 596 C CA . PRO A 1 76 ? 3.287 -24.203 4.121 1 94.5 76 PRO A CA 1
ATOM 597 C C . PRO A 1 76 ? 2.135 -24 5.102 1 94.5 76 PRO A C 1
ATOM 599 O O . PRO A 1 76 ? 1.007 -24.422 4.828 1 94.5 76 PRO A O 1
ATOM 602 N N . ASN A 1 77 ? 2.439 -23.406 6.289 1 90.88 77 ASN A N 1
ATOM 603 C CA . ASN A 1 77 ? 1.417 -23.156 7.297 1 90.88 77 ASN A CA 1
ATOM 604 C C . ASN A 1 77 ? 1.145 -21.672 7.465 1 90.88 77 ASN A C 1
ATOM 606 O O . ASN A 1 77 ? 1.525 -21.078 8.477 1 90.88 77 ASN A O 1
ATOM 610 N N . ILE A 1 78 ? 0.403 -21.125 6.516 1 91.44 78 ILE A N 1
ATOM 611 C CA . ILE A 1 78 ? 0.104 -19.703 6.531 1 91.44 78 ILE A CA 1
ATOM 612 C C . ILE A 1 78 ? -1.217 -19.453 7.258 1 91.44 78 ILE A C 1
ATOM 614 O O . ILE A 1 78 ? -2.166 -20.234 7.109 1 91.44 78 ILE A O 1
ATOM 618 N N . ASP A 1 79 ? -1.234 -18.516 8.141 1 93.06 79 ASP A N 1
ATOM 619 C CA . ASP A 1 79 ? -2.457 -17.969 8.727 1 93.06 79 ASP A CA 1
ATOM 620 C C . ASP A 1 79 ? -2.912 -16.703 7.992 1 93.06 79 ASP A C 1
ATOM 622 O O . ASP A 1 79 ? -2.176 -15.727 7.926 1 93.06 79 ASP A O 1
ATOM 626 N N . ILE A 1 80 ? -4.109 -16.797 7.379 1 95.75 80 ILE A N 1
ATOM 627 C CA . ILE A 1 80 ? -4.586 -15.688 6.555 1 95.75 80 ILE A CA 1
ATOM 628 C C . ILE A 1 80 ? -6.043 -15.375 6.902 1 95.75 80 ILE A C 1
ATOM 630 O O . ILE A 1 80 ? -6.84 -16.281 7.129 1 95.75 80 ILE A O 1
ATOM 634 N N . THR A 1 81 ? -6.348 -14.117 7.102 1 96.19 81 THR A N 1
ATOM 635 C CA . THR A 1 81 ? -7.699 -13.648 7.391 1 96.19 81 THR A CA 1
ATOM 636 C C . THR A 1 81 ? -8.062 -12.453 6.516 1 96.19 81 THR A C 1
ATOM 638 O O . THR A 1 81 ? -7.246 -11.547 6.332 1 96.19 81 THR A O 1
ATOM 641 N N . VAL A 1 82 ? -9.219 -12.523 5.898 1 97.19 82 VAL A N 1
ATOM 642 C CA . VAL A 1 82 ? -9.742 -11.398 5.125 1 97.19 82 VAL A CA 1
ATOM 643 C C . VAL A 1 82 ? -10.625 -10.523 6.016 1 97.19 82 VAL A C 1
ATOM 645 O O . VAL A 1 82 ? -11.703 -10.945 6.441 1 97.19 82 VAL A O 1
ATOM 648 N N . ASP A 1 83 ? -10.25 -9.305 6.238 1 96.69 83 ASP A N 1
ATOM 649 C CA . ASP A 1 83 ? -10.945 -8.398 7.148 1 96.69 83 ASP A CA 1
ATOM 650 C C . ASP A 1 83 ? -12.039 -7.617 6.422 1 96.69 83 ASP A C 1
ATOM 652 O O . ASP A 1 83 ? -13.039 -7.227 7.027 1 96.69 83 ASP A O 1
ATOM 656 N N . SER A 1 84 ? -11.773 -7.344 5.238 1 97.69 84 SER A N 1
ATOM 657 C CA . SER A 1 84 ? -12.688 -6.527 4.449 1 97.69 84 SER A CA 1
ATOM 658 C C . SER A 1 84 ? -12.539 -6.812 2.957 1 97.69 84 SER A C 1
ATOM 660 O O . SER A 1 84 ? -11.43 -7.043 2.471 1 97.69 84 SER A O 1
ATOM 662 N N . ALA A 1 85 ? -13.648 -6.914 2.27 1 98.25 85 ALA A N 1
ATOM 663 C CA . ALA A 1 85 ? -13.711 -7.051 0.816 1 98.25 85 ALA A CA 1
ATOM 664 C C . ALA A 1 85 ? -14.82 -6.184 0.232 1 98.25 85 ALA A C 1
ATOM 666 O O . ALA A 1 85 ? -16 -6.387 0.534 1 98.25 85 ALA A O 1
ATOM 667 N N . VAL A 1 86 ? -14.453 -5.246 -0.562 1 98.25 86 VAL A N 1
ATOM 668 C CA . VAL A 1 86 ? -15.445 -4.34 -1.137 1 98.25 86 VAL A CA 1
ATOM 669 C C . VAL A 1 86 ? -15.203 -4.191 -2.637 1 98.25 86 VAL A C 1
ATOM 671 O O . VAL A 1 86 ? -14.055 -4.043 -3.076 1 98.25 86 VAL A O 1
ATOM 674 N N . PHE A 1 87 ? -16.297 -4.27 -3.389 1 97.94 87 PHE A N 1
ATOM 675 C CA . PHE A 1 87 ? -16.25 -4.258 -4.844 1 97.94 87 PHE A CA 1
ATOM 676 C C . PHE A 1 87 ? -16.766 -2.936 -5.395 1 97.94 87 PHE A C 1
ATOM 678 O O . PHE A 1 87 ? -17.875 -2.523 -5.086 1 97.94 87 PHE A O 1
ATOM 685 N N . ASP A 1 88 ? -15.883 -2.203 -6.145 1 97.94 88 ASP A N 1
ATOM 686 C CA . ASP A 1 88 ? -16.312 -1.04 -6.918 1 97.94 88 ASP A CA 1
ATOM 687 C C . ASP A 1 88 ? -16.75 -1.444 -8.32 1 97.94 88 ASP A C 1
ATOM 689 O O . ASP A 1 88 ? -15.93 -1.592 -9.219 1 97.94 88 ASP A O 1
ATOM 693 N N . GLN A 1 89 ? -17.984 -1.427 -8.523 1 94.94 89 GLN A N 1
ATOM 694 C CA . GLN A 1 89 ? -18.547 -1.88 -9.789 1 94.94 89 GLN A CA 1
ATOM 695 C C . GLN A 1 89 ? -18.219 -0.905 -10.914 1 94.94 89 GLN A C 1
ATOM 697 O O . GLN A 1 89 ? -18.078 -1.31 -12.07 1 94.94 89 GLN A O 1
ATOM 702 N N . ARG A 1 90 ? -18.078 0.36 -10.586 1 95.19 90 ARG A N 1
ATOM 703 C CA . ARG A 1 90 ? -17.828 1.384 -11.594 1 95.19 90 ARG A CA 1
ATOM 704 C C . ARG A 1 90 ? -16.469 1.167 -12.266 1 95.19 90 ARG A C 1
ATOM 706 O O . ARG A 1 90 ? -16.344 1.374 -13.477 1 95.19 90 ARG A O 1
ATOM 713 N N . THR A 1 91 ? -15.578 0.703 -11.5 1 96.88 91 THR A N 1
ATOM 714 C CA . THR A 1 91 ? -14.227 0.569 -12.031 1 96.88 91 THR A CA 1
ATOM 715 C C . THR A 1 91 ? -13.828 -0.901 -12.141 1 96.88 91 THR A C 1
ATOM 717 O O . THR A 1 91 ? -12.711 -1.22 -12.547 1 96.88 91 THR A O 1
ATOM 720 N N . ASN A 1 92 ? -14.703 -1.843 -11.773 1 97.5 92 ASN A N 1
ATOM 721 C CA . ASN A 1 92 ? -14.422 -3.273 -11.742 1 97.5 92 ASN A CA 1
ATOM 722 C C . ASN A 1 92 ? -13.195 -3.588 -10.898 1 97.5 92 ASN A C 1
ATOM 724 O O . ASN A 1 92 ? -12.32 -4.344 -11.32 1 97.5 92 ASN A O 1
ATOM 728 N N . THR A 1 93 ? -13.133 -2.93 -9.742 1 98.5 93 THR A N 1
ATOM 729 C CA . THR A 1 93 ? -12 -3.092 -8.844 1 98.5 93 THR A CA 1
ATOM 730 C C . THR A 1 93 ? -12.453 -3.625 -7.492 1 98.5 93 THR A C 1
ATOM 732 O O . THR A 1 93 ? -13.398 -3.107 -6.898 1 98.5 93 THR A O 1
ATOM 735 N N . LEU A 1 94 ? -11.852 -4.723 -7.094 1 98.75 94 LEU A N 1
ATOM 736 C CA . LEU A 1 94 ? -12.117 -5.316 -5.789 1 98.75 94 LEU A CA 1
ATOM 737 C C . LEU A 1 94 ? -10.977 -5.039 -4.816 1 98.75 94 LEU A C 1
ATOM 739 O O . LEU A 1 94 ? -9.82 -5.344 -5.109 1 98.75 94 LEU A O 1
ATOM 743 N N . TYR A 1 95 ? -11.32 -4.359 -3.66 1 98.75 95 TYR A N 1
ATOM 744 C CA . TYR A 1 95 ? -10.359 -4.098 -2.592 1 98.75 95 TYR A CA 1
ATOM 745 C C . TYR A 1 95 ? -10.5 -5.121 -1.472 1 98.75 95 TYR A C 1
ATOM 747 O O . TYR A 1 95 ? -11.594 -5.32 -0.937 1 98.75 95 TYR A O 1
ATOM 755 N N . VAL A 1 96 ? -9.352 -5.758 -1.136 1 98.75 96 VAL A N 1
ATOM 756 C CA . VAL A 1 96 ? -9.383 -6.805 -0.12 1 98.75 96 VAL A CA 1
ATOM 757 C C . VAL A 1 96 ? -8.312 -6.531 0.937 1 98.75 96 VAL A C 1
ATOM 759 O O . VAL A 1 96 ? -7.121 -6.484 0.625 1 98.75 96 VAL A O 1
ATOM 762 N N . ASN A 1 97 ? -8.758 -6.273 2.127 1 98.12 97 ASN A N 1
ATOM 763 C CA . ASN A 1 97 ? -7.863 -6.109 3.27 1 98.12 97 ASN A CA 1
ATOM 764 C C . ASN A 1 97 ? -7.582 -7.441 3.957 1 98.12 97 ASN A C 1
ATOM 766 O O . ASN A 1 97 ? -8.5 -8.117 4.414 1 98.12 97 ASN A O 1
ATOM 770 N N . ILE A 1 98 ? -6.289 -7.824 3.988 1 97.81 98 ILE A N 1
ATOM 771 C CA . ILE A 1 98 ? -5.895 -9.156 4.422 1 97.81 98 ILE A CA 1
ATOM 772 C C . ILE A 1 98 ? -4.855 -9.055 5.535 1 97.81 98 ILE A C 1
ATOM 774 O O . ILE A 1 98 ? -3.986 -8.18 5.5 1 97.81 98 ILE A O 1
ATOM 778 N N . LYS A 1 99 ? -4.973 -9.859 6.523 1 96.69 99 LYS A N 1
ATOM 779 C CA . LYS A 1 99 ? -3.92 -10.109 7.504 1 96.69 99 LYS A CA 1
ATOM 780 C C . LYS A 1 99 ? -3.312 -11.492 7.316 1 96.69 99 LYS A C 1
ATOM 782 O O . LYS A 1 99 ? -4.035 -12.477 7.133 1 96.69 99 LYS A O 1
ATOM 787 N N . GLN A 1 100 ? -2.027 -11.508 7.305 1 95.38 100 GLN A N 1
ATOM 788 C CA . GLN A 1 100 ? -1.381 -12.797 7.098 1 95.38 100 GLN A CA 1
ATOM 789 C C . GLN A 1 100 ? -0.141 -12.945 7.977 1 95.38 100 GLN A C 1
ATOM 791 O O . GLN A 1 100 ? 0.538 -11.953 8.266 1 95.38 100 GLN A O 1
ATOM 796 N N . THR A 1 101 ? 0.079 -14.125 8.43 1 94.06 101 THR A N 1
ATOM 797 C CA . THR A 1 101 ? 1.328 -14.492 9.094 1 94.06 101 THR A CA 1
ATOM 798 C C . THR A 1 101 ? 2.152 -15.422 8.203 1 94.06 101 THR A C 1
ATOM 800 O O . THR A 1 101 ? 1.771 -16.578 7.984 1 94.06 101 THR A O 1
ATOM 803 N N . PHE A 1 102 ? 3.279 -14.891 7.723 1 92.75 102 PHE A N 1
ATOM 804 C CA . PHE A 1 102 ? 4.219 -15.617 6.871 1 92.75 102 PHE A CA 1
ATOM 805 C C . PHE A 1 102 ? 5.367 -16.188 7.695 1 92.75 102 PHE A C 1
ATOM 807 O O . PHE A 1 102 ? 6.07 -15.445 8.383 1 92.75 102 PHE A O 1
ATOM 814 N N . ALA A 1 103 ? 5.484 -17.531 7.688 1 93.06 103 ALA A N 1
ATOM 815 C CA . ALA A 1 103 ? 6.539 -18.203 8.445 1 93.06 103 ALA A CA 1
ATOM 816 C C . ALA A 1 103 ? 7.352 -19.125 7.551 1 93.06 103 ALA A C 1
ATOM 818 O O . ALA A 1 103 ? 6.812 -20.078 6.98 1 93.06 103 ALA A O 1
ATOM 819 N N . VAL A 1 104 ? 8.672 -18.875 7.418 1 92.94 104 VAL A N 1
ATOM 820 C CA . VAL A 1 104 ? 9.547 -19.719 6.617 1 92.94 104 VAL A CA 1
ATOM 821 C C . VAL A 1 104 ? 9.867 -21 7.383 1 92.94 104 VAL A C 1
ATOM 823 O O . VAL A 1 104 ? 10.5 -20.953 8.438 1 92.94 104 VAL A O 1
ATOM 826 N N . TRP A 1 105 ? 9.531 -22.125 6.809 1 93 105 TRP A N 1
ATOM 827 C CA . TRP A 1 105 ? 9.477 -23.375 7.559 1 93 105 TRP A CA 1
ATOM 828 C C . TRP A 1 105 ? 10.875 -23.828 7.977 1 93 105 TRP A C 1
ATOM 830 O O . TRP A 1 105 ? 11.039 -24.484 9.008 1 93 105 TRP A O 1
ATOM 840 N N . PHE A 1 106 ? 11.977 -23.453 7.246 1 93.19 106 PHE A N 1
ATOM 841 C CA . PHE A 1 106 ? 13.297 -23.984 7.566 1 93.19 106 PHE A CA 1
ATOM 842 C C . PHE A 1 106 ? 14.133 -22.953 8.305 1 93.19 106 PHE A C 1
ATOM 844 O O . PHE A 1 106 ? 15.297 -23.203 8.633 1 93.19 106 PHE A O 1
ATOM 851 N N . ILE A 1 107 ? 13.641 -21.766 8.469 1 91.94 107 ILE A N 1
ATOM 852 C CA . ILE A 1 107 ? 14.281 -20.75 9.281 1 91.94 107 ILE A CA 1
ATOM 853 C C . ILE A 1 107 ? 13.586 -20.641 10.633 1 91.94 107 ILE A C 1
ATOM 855 O O . ILE A 1 107 ? 12.5 -20.062 10.742 1 91.94 107 ILE A O 1
ATOM 859 N N . PRO A 1 108 ? 14.297 -21.078 11.656 1 88.62 108 PRO A N 1
ATOM 860 C CA . PRO A 1 108 ? 13.648 -21.078 12.977 1 88.62 108 PRO A CA 1
ATOM 861 C C . PRO A 1 108 ? 13.32 -19.672 13.469 1 88.62 108 PRO A C 1
ATOM 863 O O . PRO A 1 108 ? 14.094 -18.734 13.242 1 88.62 108 PRO A O 1
ATOM 866 N N . PHE A 1 109 ? 12.172 -19.469 14.008 1 86.62 109 PHE A N 1
ATOM 867 C CA . PHE A 1 109 ? 11.703 -18.25 14.664 1 86.62 109 PHE A CA 1
ATOM 868 C C . PHE A 1 109 ? 11.461 -17.141 13.648 1 86.62 109 PHE A C 1
ATOM 870 O O . PHE A 1 109 ? 11.422 -15.961 14 1 86.62 109 PHE A O 1
ATOM 877 N N . TYR A 1 110 ? 11.461 -17.609 12.391 1 89.38 110 TYR A N 1
ATOM 878 C CA . TYR A 1 110 ? 11.078 -16.609 11.398 1 89.38 110 TYR A CA 1
ATOM 879 C C . TYR A 1 110 ? 9.562 -16.578 11.219 1 89.38 110 TYR A C 1
ATOM 881 O O . TYR A 1 110 ? 8.961 -17.547 10.766 1 89.38 110 TYR A O 1
ATOM 889 N N . SER A 1 111 ? 8.961 -15.477 11.578 1 91.12 111 SER A N 1
ATOM 890 C CA . SER A 1 111 ? 7.535 -15.242 11.391 1 91.12 111 SER A CA 1
ATOM 891 C C . SER A 1 111 ? 7.25 -13.766 11.156 1 91.12 111 SER A C 1
ATOM 893 O O . SER A 1 111 ? 7.703 -12.906 11.922 1 91.12 111 SER A O 1
ATOM 895 N N . ALA A 1 112 ? 6.578 -13.5 10.086 1 92.31 112 ALA A N 1
ATOM 896 C CA . ALA A 1 112 ? 6.234 -12.117 9.742 1 92.31 112 ALA A CA 1
ATOM 897 C C . ALA A 1 112 ? 4.723 -11.922 9.703 1 92.31 112 ALA A C 1
ATOM 899 O O . ALA A 1 112 ? 4.055 -12.383 8.773 1 92.31 112 ALA A O 1
ATOM 900 N N . ARG A 1 113 ? 4.191 -11.281 10.695 1 92.69 113 ARG A N 1
ATOM 901 C CA . ARG A 1 113 ? 2.793 -10.859 10.68 1 92.69 113 ARG A CA 1
ATOM 902 C C . ARG A 1 113 ? 2.625 -9.547 9.93 1 92.69 113 ARG A C 1
ATOM 904 O O . ARG A 1 113 ? 3.154 -8.516 10.352 1 92.69 113 ARG A O 1
ATOM 911 N N . VAL A 1 114 ? 1.938 -9.617 8.844 1 94.5 114 VAL A N 1
ATOM 912 C CA . VAL A 1 114 ? 1.854 -8.43 7.992 1 94.5 114 VAL A CA 1
ATOM 913 C C . VAL A 1 114 ? 0.404 -8.195 7.578 1 94.5 114 VAL A C 1
ATOM 915 O O . VAL A 1 114 ? -0.419 -9.109 7.621 1 94.5 114 VAL A O 1
ATOM 918 N N . ARG A 1 115 ? 0.092 -6.953 7.367 1 95.12 115 ARG A N 1
ATOM 919 C CA . ARG A 1 115 ? -1.155 -6.543 6.73 1 95.12 115 ARG A CA 1
ATOM 920 C C . ARG A 1 115 ? -0.941 -6.23 5.254 1 95.12 115 ARG A C 1
ATOM 922 O O . ARG A 1 115 ? 0.039 -5.578 4.887 1 95.12 115 ARG A O 1
ATOM 929 N N . LEU A 1 116 ? -1.84 -6.812 4.445 1 94.88 116 LEU A N 1
ATOM 930 C CA . LEU A 1 116 ? -1.733 -6.652 2.998 1 94.88 116 LEU A CA 1
ATOM 931 C C . LEU A 1 116 ? -3.064 -6.207 2.4 1 94.88 116 LEU A C 1
ATOM 933 O O . LEU A 1 116 ? -4.117 -6.75 2.744 1 94.88 116 LEU A O 1
ATOM 937 N N . LEU A 1 117 ? -2.996 -5.117 1.621 1 98 117 LEU A N 1
ATOM 938 C CA . LEU A 1 117 ? -4.148 -4.738 0.812 1 98 117 LEU A CA 1
ATOM 939 C C . LEU A 1 117 ? -3.988 -5.223 -0.625 1 98 117 LEU A C 1
ATOM 941 O O . LEU A 1 117 ? -3.057 -4.812 -1.321 1 98 117 LEU A O 1
ATOM 945 N N . THR A 1 118 ? -4.832 -6.09 -1.06 1 98.56 118 THR A N 1
ATOM 946 C CA . THR A 1 118 ? -4.828 -6.602 -2.426 1 98.56 118 THR A CA 1
ATOM 947 C C . THR A 1 118 ? -5.895 -5.906 -3.266 1 98.56 118 THR A C 1
ATOM 949 O O . THR A 1 118 ? -7.062 -5.844 -2.867 1 98.56 118 THR A O 1
ATOM 952 N N . VAL A 1 119 ? -5.488 -5.332 -4.336 1 98.69 119 VAL A N 1
ATOM 953 C CA . VAL A 1 119 ? -6.391 -4.73 -5.312 1 98.69 119 VAL A CA 1
ATOM 954 C C . VAL A 1 119 ? -6.523 -5.648 -6.527 1 98.69 119 VAL A C 1
ATOM 956 O O . VAL A 1 119 ? -5.535 -5.945 -7.199 1 98.69 119 VAL A O 1
ATOM 959 N N . LEU A 1 120 ? -7.73 -6.109 -6.789 1 98.81 120 LEU A N 1
ATOM 960 C CA . LEU A 1 120 ? -7.992 -7 -7.914 1 98.81 120 LEU A CA 1
ATOM 961 C C . LEU A 1 120 ? -8.805 -6.289 -8.992 1 98.81 120 LEU A C 1
ATOM 963 O O . LEU A 1 120 ? -9.875 -5.746 -8.703 1 98.81 120 LEU A O 1
ATOM 967 N N . THR A 1 121 ? -8.266 -6.184 -10.172 1 98.69 121 THR A N 1
ATOM 968 C CA . THR A 1 121 ? -9.039 -5.727 -11.32 1 98.69 121 THR A CA 1
ATOM 969 C C . THR A 1 121 ? -9.812 -6.883 -11.938 1 98.69 121 THR A C 1
ATOM 971 O O . THR A 1 121 ? -9.242 -7.926 -12.258 1 98.69 121 THR A O 1
ATOM 974 N N . LEU A 1 122 ? -11.07 -6.699 -12.078 1 98.44 122 LEU A N 1
ATOM 975 C CA . LEU A 1 122 ? -11.93 -7.781 -12.539 1 98.44 122 LEU A CA 1
ATOM 976 C C . LEU A 1 122 ? -12.406 -7.523 -13.969 1 98.44 122 LEU A C 1
ATOM 978 O O . LEU A 1 122 ? -12.594 -6.371 -14.359 1 98.44 122 LEU A O 1
ATOM 982 N N . GLU A 1 123 ? -12.484 -8.516 -14.734 1 97.31 123 GLU A N 1
ATOM 983 C CA . GLU A 1 123 ? -13.094 -8.492 -16.062 1 97.31 123 GLU A CA 1
ATOM 984 C C . GLU A 1 123 ? -14.359 -9.352 -16.109 1 97.31 123 GLU A C 1
ATOM 986 O O .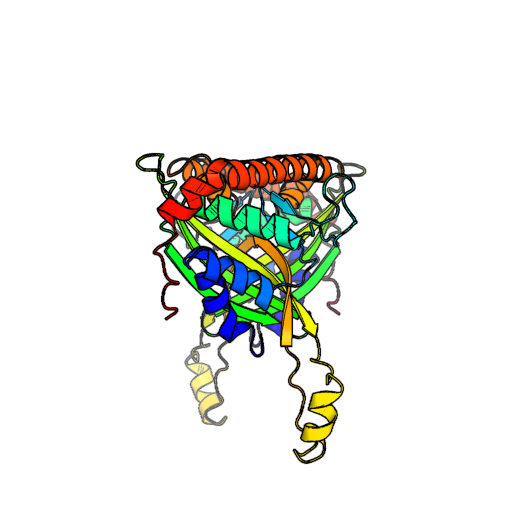 GLU A 1 123 ? -14.375 -10.469 -15.586 1 97.31 123 GLU A O 1
ATOM 991 N N . GLN A 1 124 ? -15.328 -8.75 -16.656 1 94.06 124 GLN A N 1
ATOM 992 C CA . GLN A 1 124 ? -16.594 -9.461 -16.766 1 94.06 124 GLN A CA 1
ATOM 993 C C . GLN A 1 124 ? -16.703 -10.203 -18.094 1 94.06 124 GLN A C 1
ATOM 995 O O . GLN A 1 124 ? -16.391 -9.641 -19.141 1 94.06 124 GLN A O 1
ATOM 1000 N N . ARG A 1 125 ? -17 -11.461 -18.016 1 90.44 125 ARG A N 1
ATOM 1001 C CA . ARG A 1 125 ? -17.219 -12.258 -19.219 1 90.44 125 ARG A CA 1
ATOM 1002 C C . ARG A 1 125 ? -18.578 -12.93 -19.203 1 90.44 125 ARG A C 1
ATOM 1004 O O . ARG A 1 125 ? -19.031 -13.398 -18.156 1 90.44 125 ARG A O 1
ATOM 1011 N N . THR A 1 126 ? -19.312 -12.688 -20.266 1 79.56 126 THR A N 1
ATOM 1012 C CA . THR A 1 126 ? -20.609 -13.336 -20.391 1 79.56 126 THR A CA 1
ATOM 1013 C C . THR A 1 126 ? -20.469 -14.758 -20.922 1 79.56 126 THR A C 1
ATOM 1015 O O . THR A 1 126 ? -19.594 -15.023 -21.75 1 79.56 126 THR A O 1
ATOM 1018 N N . SER A 1 127 ? -20.703 -15.648 -20.219 1 58.31 127 SER A N 1
ATOM 1019 C CA . SER A 1 127 ? -20.703 -17 -20.75 1 58.31 127 SER A CA 1
ATOM 1020 C C . SER A 1 127 ? -21.453 -17.062 -22.094 1 58.31 127 SER A C 1
ATOM 1022 O O . SER A 1 127 ? -22.641 -16.734 -22.156 1 58.31 127 SER A O 1
ATOM 1024 N N . SER A 1 128 ? -21.047 -16.531 -23.141 1 49.34 128 SER A N 1
ATOM 1025 C CA . SER A 1 128 ? -21.734 -16.844 -24.391 1 49.34 128 SER A CA 1
ATOM 1026 C C . SER A 1 128 ? -22.203 -18.297 -24.406 1 49.34 128 SER A C 1
ATOM 1028 O O . SER A 1 128 ? -21.547 -19.172 -23.844 1 49.34 128 SER A O 1
ATOM 1030 N N . SER A 1 129 ? -23.469 -18.625 -24.828 1 42.94 129 SER A N 1
ATOM 1031 C CA . SER A 1 129 ? -24.156 -19.844 -25.219 1 42.94 129 SER A CA 1
ATOM 1032 C C . SER A 1 129 ? -23.266 -20.734 -26.078 1 42.94 129 SER A C 1
ATOM 1034 O O . SER A 1 129 ? -22.844 -20.328 -27.156 1 42.94 129 SER A O 1
ATOM 1036 N N . SER A 1 130 ? -22.422 -21.547 -25.844 1 37.19 130 SER A N 1
ATOM 1037 C CA . SER A 1 130 ? -22.219 -22.594 -26.844 1 37.19 130 SER A CA 1
ATOM 1038 C C . SER A 1 130 ? -23.516 -22.922 -27.578 1 37.19 130 SER A C 1
ATOM 1040 O O . SER A 1 130 ? -24.609 -22.703 -27.047 1 37.19 130 SER A O 1
ATOM 1042 N N . SER A 1 131 ? -23.547 -23.156 -28.953 1 40.19 131 SER A N 1
ATOM 1043 C CA . SER A 1 131 ? -24.625 -23.609 -29.828 1 40.19 131 SER A CA 1
ATOM 1044 C C . SER A 1 131 ? -25.516 -24.625 -29.125 1 40.19 131 SER A C 1
ATOM 1046 O O . SER A 1 131 ? -26.734 -24.625 -29.328 1 40.19 131 SER A O 1
ATOM 1048 N N . ALA A 1 132 ? -25.078 -25.828 -28.609 1 39.97 132 ALA A N 1
ATOM 1049 C CA . ALA A 1 132 ? -25.906 -26.938 -28.141 1 39.97 132 ALA A CA 1
ATOM 1050 C C . ALA A 1 132 ? -26.766 -26.516 -26.953 1 39.97 132 ALA A C 1
ATOM 1052 O O . ALA A 1 132 ? -27.812 -27.109 -26.688 1 39.97 132 ALA A O 1
ATOM 1053 N N . ALA A 1 133 ? -26.328 -25.594 -26.125 1 40.59 133 ALA A N 1
ATOM 1054 C CA . ALA A 1 133 ? -27.172 -25.172 -25 1 40.59 133 ALA A CA 1
ATOM 1055 C C . ALA A 1 133 ? -28.094 -24.031 -25.391 1 40.59 133 ALA A C 1
ATOM 1057 O O . ALA A 1 133 ? -28.828 -23.5 -24.562 1 40.59 133 ALA A O 1
ATOM 1058 N N . ALA A 1 134 ? -28 -23.438 -26.516 1 42.56 134 ALA A N 1
ATOM 1059 C CA . ALA A 1 134 ? -28.969 -22.562 -27.172 1 42.56 134 ALA A CA 1
ATOM 1060 C C . ALA A 1 134 ? -30.312 -23.25 -27.375 1 42.56 134 ALA A C 1
ATOM 1062 O O . ALA A 1 134 ? -31.344 -22.594 -27.406 1 42.56 134 ALA A O 1
ATOM 1063 N N . SER A 1 135 ? -30.344 -24.578 -27.797 1 42.44 135 SER A N 1
ATOM 1064 C CA . SER A 1 135 ? -31.562 -25.359 -27.984 1 42.44 135 SER A CA 1
ATOM 1065 C C . SER A 1 135 ? -32.312 -25.562 -26.672 1 42.44 135 SER A C 1
ATOM 1067 O O . SER A 1 135 ? -33.531 -25.562 -26.641 1 42.44 135 SER A O 1
ATOM 1069 N N . ARG A 1 136 ? -31.734 -26.109 -25.609 1 38.38 136 ARG A N 1
ATOM 1070 C CA . ARG A 1 136 ? -32.469 -26.281 -24.344 1 38.38 136 ARG A CA 1
ATOM 1071 C C . ARG A 1 136 ? -32.781 -24.938 -23.719 1 38.38 136 ARG A C 1
ATOM 1073 O O . ARG A 1 136 ? -33.594 -24.859 -22.781 1 38.38 136 ARG A O 1
ATOM 1080 N N . ALA A 1 137 ? -32 -24.031 -23.984 1 38.84 137 ALA A N 1
ATOM 1081 C CA . ALA A 1 137 ? -32.312 -22.688 -23.5 1 38.84 137 ALA A CA 1
ATOM 1082 C C . ALA A 1 137 ? -33.562 -22.141 -24.141 1 38.84 137 ALA A C 1
ATOM 1084 O O . ALA A 1 137 ? -34.062 -21.078 -23.766 1 38.84 137 ALA A O 1
ATOM 1085 N N . ALA A 1 138 ? -33.781 -22.625 -25.344 1 42.28 138 ALA A N 1
ATOM 1086 C CA . ALA A 1 138 ? -35.062 -22.219 -25.938 1 42.28 138 ALA A CA 1
ATOM 1087 C C . ALA A 1 138 ? -36.219 -22.562 -25 1 42.28 138 ALA A C 1
ATOM 1089 O O . ALA A 1 138 ? -37.312 -21.984 -25.125 1 42.28 138 ALA A O 1
ATOM 1090 N N . LEU A 1 139 ? -36.281 -23.844 -24.609 1 40.03 139 LEU A N 1
ATOM 1091 C CA . LEU A 1 139 ? -37.438 -24.203 -23.781 1 40.03 139 LEU A CA 1
ATOM 1092 C C . LEU A 1 139 ? -37.344 -23.547 -22.406 1 40.03 139 LEU A C 1
ATOM 1094 O O . LEU A 1 139 ? -38.312 -23.562 -21.641 1 40.03 139 LEU A O 1
ATOM 1098 N N . SER A 1 140 ? -36.031 -23.578 -21.797 1 39.06 140 SER A N 1
ATOM 1099 C CA . SER A 1 140 ? -36 -22.812 -20.547 1 39.06 140 SER A CA 1
ATOM 1100 C C . SER A 1 140 ? -36.125 -21.328 -20.828 1 39.06 140 SER A C 1
ATOM 1102 O O . SER A 1 140 ? -35.781 -20.859 -21.906 1 39.06 140 SER A O 1
ATOM 1104 N N . GLY A 1 141 ? -37.031 -20.562 -20.344 1 39.59 141 GLY A N 1
ATOM 1105 C CA . GLY A 1 141 ? -37.25 -19.141 -20.562 1 39.59 141 GLY A CA 1
ATOM 1106 C C . GLY A 1 141 ? -35.938 -18.375 -20.781 1 39.59 141 GLY A C 1
ATOM 1107 O O . GLY A 1 141 ? -34.844 -18.922 -20.578 1 39.59 141 GLY A O 1
ATOM 1108 N N . PRO A 1 142 ? -35.812 -17.297 -21.594 1 43.59 142 PRO A N 1
ATOM 1109 C CA . PRO A 1 142 ? -34.625 -16.453 -21.766 1 43.59 142 PRO A CA 1
ATOM 1110 C C . PRO A 1 142 ? -33.688 -16.469 -20.531 1 43.59 142 PRO A C 1
ATOM 1112 O O . PRO A 1 142 ? -33.938 -15.734 -19.578 1 43.59 142 PRO A O 1
ATOM 1115 N N . GLY A 1 143 ? -33.469 -17.469 -19.859 1 43.38 143 GLY A N 1
ATOM 1116 C CA . GLY A 1 143 ? -32.719 -17.484 -18.609 1 43.38 143 GLY A CA 1
ATOM 1117 C C . GLY A 1 143 ? -31.375 -16.812 -18.719 1 43.38 143 GLY A C 1
ATOM 1118 O O . GLY A 1 143 ? -30.672 -16.969 -19.719 1 43.38 143 GLY A O 1
ATOM 1119 N N . GLN A 1 144 ? -31.125 -15.578 -18.047 1 47.31 144 GLN A N 1
ATOM 1120 C CA . GLN A 1 144 ? -30.109 -14.547 -17.906 1 47.31 144 GLN A CA 1
ATOM 1121 C C . GLN A 1 144 ? -28.719 -15.156 -17.75 1 47.31 144 GLN A C 1
ATOM 1123 O O . GLN A 1 144 ? -28.453 -15.844 -16.766 1 47.31 144 GLN A O 1
ATOM 1128 N N . GLU A 1 145 ? -28.094 -15.758 -18.672 1 54.47 145 GLU A N 1
ATOM 1129 C CA . GLU A 1 145 ? -26.672 -16.062 -18.641 1 54.47 145 GLU A CA 1
ATOM 1130 C C . GLU A 1 145 ? -25.922 -15.109 -17.703 1 54.47 145 GLU A C 1
ATOM 1132 O O . GLU A 1 145 ? -25.984 -13.891 -17.875 1 54.47 145 GLU A O 1
ATOM 1137 N N . ARG A 1 146 ? -25.797 -15.422 -16.406 1 66.38 146 ARG A N 1
ATOM 1138 C CA . ARG A 1 146 ? -25.25 -14.562 -15.359 1 66.38 146 ARG A CA 1
ATOM 1139 C C . ARG A 1 146 ? -23.781 -14.234 -15.633 1 66.38 146 ARG A C 1
ATOM 1141 O O . ARG A 1 146 ? -23.016 -15.109 -16.016 1 66.38 146 ARG A O 1
ATOM 1148 N N . ALA A 1 147 ? -23.375 -13.062 -15.891 1 83.62 147 ALA A N 1
ATOM 1149 C CA . ALA A 1 147 ? -22.047 -12.5 -16.062 1 83.62 147 ALA A CA 1
ATOM 1150 C C . ALA A 1 147 ? -21.141 -12.836 -14.875 1 83.62 147 ALA A C 1
ATOM 1152 O O . ALA A 1 147 ? -21.578 -12.789 -13.727 1 83.62 147 ALA A O 1
ATOM 1153 N N . LYS A 1 148 ? -20.016 -13.602 -15.219 1 94.12 148 LYS A N 1
ATOM 1154 C CA . LYS A 1 148 ? -19.031 -13.93 -14.188 1 94.12 148 LYS A CA 1
ATOM 1155 C C . LYS A 1 148 ? -17.828 -12.984 -14.25 1 94.12 148 LYS A C 1
ATOM 1157 O O . LYS A 1 148 ? -17.5 -12.469 -15.32 1 94.12 148 LYS A O 1
ATOM 1162 N N . TYR A 1 149 ? -17.25 -12.719 -13.086 1 97.12 149 TYR A N 1
ATOM 1163 C CA . TYR A 1 149 ? -16.062 -11.883 -12.969 1 97.12 149 TYR A CA 1
ATOM 1164 C C . TYR A 1 149 ? -14.797 -12.734 -12.852 1 97.12 149 TYR A C 1
ATOM 1166 O O . TYR A 1 149 ? -14.781 -13.719 -12.109 1 97.12 149 TYR A O 1
ATOM 1174 N N . TYR A 1 150 ? -13.789 -12.375 -13.586 1 98.19 150 TYR A N 1
ATOM 1175 C CA . TYR A 1 150 ? -12.477 -13.016 -13.531 1 98.19 150 TYR A CA 1
ATOM 1176 C C . TYR A 1 150 ? -11.398 -12 -13.156 1 98.19 150 TYR A C 1
ATOM 1178 O O . TYR A 1 150 ? -11.484 -10.828 -13.531 1 98.19 150 TYR A O 1
ATOM 1186 N N . ILE A 1 151 ? -10.414 -12.422 -12.422 1 98.69 151 ILE A N 1
ATOM 1187 C CA . ILE A 1 151 ? -9.328 -11.547 -12 1 98.69 151 ILE A CA 1
ATOM 1188 C C . ILE A 1 151 ? -8.344 -11.359 -13.156 1 98.69 151 ILE A C 1
ATOM 1190 O O . ILE A 1 151 ? -7.715 -12.312 -13.609 1 98.69 151 ILE A O 1
ATOM 1194 N N . SER A 1 152 ? -8.227 -10.156 -13.617 1 98.56 152 SER A N 1
ATOM 1195 C CA . SER A 1 152 ? -7.312 -9.859 -14.719 1 98.56 152 SER A CA 1
ATOM 1196 C C . SER A 1 152 ? -6.012 -9.258 -14.203 1 98.56 152 SER A C 1
ATOM 1198 O O . SER A 1 152 ? -4.996 -9.258 -14.906 1 98.56 152 SER A O 1
ATOM 1200 N N . ALA A 1 153 ? -6.039 -8.688 -13.07 1 98.75 153 ALA A N 1
ATOM 1201 C CA . ALA A 1 153 ? -4.84 -8.117 -12.461 1 98.75 153 ALA A CA 1
ATOM 1202 C C . ALA A 1 153 ? -4.918 -8.172 -10.938 1 98.75 153 ALA A C 1
ATOM 1204 O O . ALA A 1 153 ? -5.977 -7.93 -10.352 1 98.75 153 ALA A O 1
ATOM 1205 N N . GLN A 1 154 ? -3.852 -8.562 -10.328 1 98.81 154 GLN A N 1
ATOM 1206 C CA . GLN A 1 154 ? -3.693 -8.547 -8.875 1 98.81 154 GLN A CA 1
ATOM 1207 C C . GLN A 1 154 ? -2.547 -7.637 -8.461 1 98.81 154 GLN A C 1
ATOM 1209 O O . GLN A 1 154 ? -1.427 -7.766 -8.961 1 98.81 154 GLN A O 1
ATOM 1214 N N . GLU A 1 155 ? -2.836 -6.66 -7.629 1 98.31 155 GLU A N 1
ATOM 1215 C CA . GLU A 1 155 ? -1.828 -5.789 -7.031 1 98.31 155 GLU A CA 1
ATOM 1216 C C . GLU A 1 155 ? -1.809 -5.926 -5.512 1 98.31 155 GLU A C 1
ATOM 1218 O O . GLU A 1 155 ? -2.826 -5.703 -4.852 1 98.31 155 GLU A O 1
ATOM 1223 N N . ASP A 1 156 ? -0.685 -6.336 -5.023 1 97.75 156 ASP A N 1
ATOM 1224 C CA . ASP A 1 156 ? -0.497 -6.43 -3.578 1 97.75 156 ASP A CA 1
ATOM 1225 C C . ASP A 1 156 ? 0.239 -5.207 -3.039 1 97.75 156 ASP A C 1
ATOM 1227 O O . ASP A 1 156 ? 1.344 -4.891 -3.488 1 97.75 156 ASP A O 1
ATOM 1231 N N . LEU A 1 157 ? -0.352 -4.578 -2.043 1 97.5 157 LEU A N 1
ATOM 1232 C CA . LEU A 1 157 ? 0.224 -3.375 -1.451 1 97.5 157 LEU A CA 1
ATOM 1233 C C . LEU A 1 157 ? 0.526 -3.59 0.028 1 97.5 157 LEU A C 1
ATOM 1235 O O . LEU A 1 157 ? -0.268 -4.203 0.746 1 97.5 157 LEU A O 1
ATOM 1239 N N . TYR A 1 158 ? 1.698 -3.111 0.447 1 94.69 158 TYR A N 1
ATOM 1240 C CA . TYR A 1 158 ? 2.139 -3.168 1.837 1 94.69 158 TYR A CA 1
ATOM 1241 C C . TYR A 1 158 ? 2.588 -1.795 2.322 1 94.69 158 TYR A C 1
ATOM 1243 O O . TYR A 1 158 ? 3.066 -0.977 1.533 1 94.69 158 TYR A O 1
ATOM 1251 N N . GLN A 1 159 ? 2.367 -1.602 3.66 1 92.12 159 GLN A N 1
ATOM 1252 C CA . GLN A 1 159 ? 3.178 -0.541 4.25 1 92.12 159 GLN A CA 1
ATOM 1253 C C . GLN A 1 159 ? 4.656 -0.919 4.258 1 92.12 159 GLN A C 1
ATOM 1255 O O . GLN A 1 159 ? 5 -2.1 4.363 1 92.12 159 GLN A O 1
ATOM 1260 N N . MET A 1 160 ? 5.48 0.107 4.258 1 90.12 160 MET A N 1
ATOM 1261 C CA . MET A 1 160 ? 6.918 -0.143 4.203 1 90.12 160 MET A CA 1
ATOM 1262 C C . MET A 1 160 ? 7.383 -0.908 5.438 1 90.12 160 MET A C 1
ATOM 1264 O O . MET A 1 160 ? 8.305 -1.72 5.359 1 90.12 160 MET A O 1
ATOM 1268 N N . ASN A 1 161 ? 6.77 -0.64 6.551 1 91.94 161 ASN A N 1
ATOM 1269 C CA . ASN A 1 161 ? 7.09 -1.384 7.766 1 91.94 161 ASN A CA 1
ATOM 1270 C C . ASN A 1 161 ? 6.898 -2.885 7.57 1 91.94 161 ASN A C 1
ATOM 1272 O O . ASN A 1 161 ? 7.73 -3.682 8.008 1 91.94 161 ASN A O 1
ATOM 1276 N N . ASP A 1 162 ? 5.863 -3.188 6.863 1 90.56 162 ASP A N 1
ATOM 1277 C CA . ASP A 1 162 ? 5.555 -4.594 6.621 1 90.56 162 ASP A CA 1
ATOM 1278 C C . ASP A 1 162 ? 6.496 -5.191 5.578 1 90.56 162 ASP A C 1
ATOM 1280 O O . ASP A 1 162 ? 6.844 -6.371 5.648 1 90.56 162 ASP A O 1
ATOM 1284 N N . CYS A 1 163 ? 6.891 -4.379 4.625 1 89.31 163 CYS A N 1
ATOM 1285 C CA . CYS A 1 163 ? 7.859 -4.852 3.643 1 89.31 163 CYS A CA 1
ATOM 1286 C C . CYS A 1 163 ? 9.195 -5.168 4.305 1 89.31 163 CYS A C 1
ATOM 1288 O O . CYS A 1 163 ? 9.82 -6.184 3.996 1 89.31 163 CYS A O 1
ATOM 1290 N N . VAL A 1 164 ? 9.602 -4.297 5.172 1 90.38 164 VAL A N 1
ATOM 1291 C CA . VAL A 1 164 ? 10.875 -4.48 5.867 1 90.38 164 VAL A CA 1
ATOM 1292 C C . VAL A 1 164 ? 10.789 -5.691 6.789 1 90.38 164 VAL A C 1
ATOM 1294 O O . VAL A 1 164 ? 11.781 -6.383 7.012 1 90.38 164 VAL A O 1
ATOM 1297 N N . GLN A 1 165 ? 9.641 -5.914 7.293 1 90.25 165 GLN A N 1
ATOM 1298 C CA . GLN A 1 165 ? 9.406 -7.062 8.164 1 90.25 165 GLN A CA 1
ATOM 1299 C C . GLN A 1 165 ? 9.789 -8.367 7.473 1 90.25 165 GLN A C 1
ATOM 1301 O O . GLN A 1 165 ? 10.25 -9.312 8.117 1 90.25 165 GLN A O 1
ATOM 1306 N N . PHE A 1 166 ? 9.617 -8.477 6.152 1 88.69 166 PHE A N 1
ATOM 1307 C CA . PHE A 1 166 ? 9.969 -9.672 5.387 1 88.69 166 PHE A CA 1
ATOM 1308 C C . PHE A 1 166 ? 11.477 -9.891 5.398 1 88.69 166 PHE A C 1
ATOM 1310 O O . PHE A 1 166 ? 11.945 -11.031 5.371 1 88.69 166 PHE A O 1
ATOM 1317 N N . LEU A 1 167 ? 12.227 -8.828 5.461 1 85.69 167 LEU A N 1
ATOM 1318 C CA . LEU A 1 167 ? 13.68 -8.906 5.383 1 85.69 167 LEU A CA 1
ATOM 1319 C C . LEU A 1 167 ? 14.289 -9.07 6.77 1 85.69 167 LEU A C 1
ATOM 1321 O O . LEU A 1 167 ? 15.234 -9.844 6.953 1 85.69 167 LEU A O 1
ATOM 1325 N N . VAL A 1 168 ? 13.773 -8.273 7.668 1 89.81 168 VAL A N 1
ATOM 1326 C CA . VAL A 1 168 ? 14.266 -8.297 9.039 1 89.81 168 VAL A CA 1
ATOM 1327 C C . VAL A 1 168 ? 13.086 -8.391 10.008 1 89.81 168 VAL A C 1
ATOM 1329 O O . VAL A 1 168 ? 12.688 -7.395 10.609 1 89.81 168 VAL A O 1
ATOM 1332 N N . PRO A 1 169 ? 12.703 -9.68 10.281 1 88.25 169 PRO A N 1
ATOM 1333 C CA . PRO A 1 169 ? 11.539 -9.852 11.156 1 88.25 169 PRO A CA 1
ATOM 1334 C C . PRO A 1 169 ? 11.766 -9.289 12.562 1 88.25 169 PRO A C 1
ATOM 1336 O O . PRO A 1 169 ? 12.875 -9.375 13.094 1 88.25 169 PRO A O 1
ATOM 1339 N N . ARG A 1 170 ? 10.812 -8.648 13.164 1 85.88 170 ARG A N 1
ATOM 1340 C CA . ARG A 1 170 ? 10.766 -8.148 14.539 1 85.88 170 ARG A CA 1
ATOM 1341 C C . ARG A 1 170 ? 11.484 -6.812 14.656 1 85.88 170 ARG A C 1
ATOM 1343 O O . ARG A 1 170 ? 10.867 -5.793 14.961 1 85.88 170 ARG A O 1
ATOM 1350 N N . VAL A 1 171 ? 12.688 -6.77 14.164 1 91 171 VAL A N 1
ATOM 1351 C CA . VAL A 1 171 ? 13.484 -5.566 14.383 1 91 171 VAL A CA 1
ATOM 1352 C C . VAL A 1 171 ? 13.25 -4.57 13.25 1 91 171 VAL A C 1
ATOM 1354 O O . VAL A 1 171 ? 13.297 -3.355 13.469 1 91 171 VAL A O 1
ATOM 1357 N N . GLY A 1 172 ? 13.008 -5.094 12.117 1 91.62 172 GLY A N 1
ATOM 1358 C CA . GLY A 1 172 ? 12.875 -4.273 10.922 1 91.62 172 GLY A CA 1
ATOM 1359 C C . GLY A 1 172 ? 11.812 -3.195 11.062 1 91.62 172 GLY A C 1
ATOM 1360 O O . GLY A 1 172 ? 12.102 -2.008 10.891 1 91.62 172 GLY A O 1
ATOM 1361 N N . PRO A 1 173 ? 10.656 -3.572 11.406 1 91.94 173 PRO A N 1
ATOM 1362 C CA . PRO A 1 173 ? 9.578 -2.584 11.523 1 91.94 173 PRO A CA 1
ATOM 1363 C C . PRO A 1 173 ? 9.891 -1.492 12.539 1 91.94 173 PRO A C 1
ATOM 1365 O O . PRO A 1 173 ? 9.516 -0.333 12.344 1 91.94 173 PRO A O 1
ATOM 1368 N N . TRP A 1 174 ? 10.578 -1.809 13.617 1 94.25 174 TRP A N 1
ATOM 1369 C CA . TRP A 1 174 ? 10.914 -0.829 14.641 1 94.25 174 TRP A CA 1
ATOM 1370 C C . TRP A 1 174 ? 11.922 0.184 14.117 1 94.25 174 TRP A C 1
ATOM 1372 O O . TRP A 1 174 ? 11.82 1.38 14.406 1 94.25 174 TRP A O 1
ATOM 1382 N N . LEU A 1 175 ? 12.836 -0.327 13.398 1 95.12 175 LEU A N 1
ATOM 1383 C CA . LEU A 1 175 ? 13.828 0.567 12.805 1 95.12 175 LEU A CA 1
ATOM 1384 C C . LEU A 1 175 ? 13.18 1.502 11.789 1 95.12 175 LEU A C 1
ATOM 1386 O O . LEU A 1 175 ? 13.531 2.682 11.719 1 95.12 175 LEU A O 1
ATOM 1390 N N . TRP A 1 176 ? 12.328 0.924 11.023 1 95.88 176 TRP A N 1
ATOM 1391 C CA . TRP A 1 176 ? 11.656 1.756 10.031 1 95.88 176 TRP A CA 1
ATOM 1392 C C . TRP A 1 176 ? 10.766 2.795 10.695 1 95.88 176 TRP A C 1
ATOM 1394 O O . TRP A 1 176 ? 10.633 3.92 10.211 1 95.88 176 TRP A O 1
ATOM 1404 N N . LEU A 1 177 ? 10.094 2.416 11.781 1 96.56 177 LEU A N 1
ATOM 1405 C CA . LEU A 1 177 ? 9.266 3.355 12.539 1 96.56 177 LEU A CA 1
ATOM 1406 C C . LEU A 1 177 ? 10.102 4.535 13.031 1 96.56 177 LEU A C 1
ATOM 1408 O O . LEU A 1 177 ? 9.656 5.684 12.969 1 96.56 177 LEU A O 1
ATOM 1412 N N . LEU A 1 178 ? 11.242 4.242 13.5 1 97 178 LEU A N 1
ATOM 1413 C CA . LEU A 1 178 ? 12.141 5.297 13.961 1 97 178 LEU A CA 1
ATOM 1414 C C . LEU A 1 178 ? 12.477 6.258 12.828 1 97 178 LEU A C 1
ATOM 1416 O O . LEU A 1 178 ? 12.5 7.473 13.023 1 97 178 LEU A O 1
ATOM 1420 N N . TRP A 1 179 ? 12.789 5.613 11.727 1 96.56 179 TRP A N 1
ATOM 1421 C CA . TRP A 1 179 ? 13.062 6.441 10.555 1 96.56 179 TRP A CA 1
ATOM 1422 C C . TRP A 1 179 ? 11.844 7.285 10.188 1 96.56 179 TRP A C 1
ATOM 1424 O O . TRP A 1 179 ? 11.984 8.461 9.844 1 96.56 179 TRP A O 1
ATOM 1434 N N . GLN A 1 180 ? 10.672 6.734 10.219 1 97.44 180 GLN A N 1
ATOM 1435 C CA . GLN A 1 180 ? 9.438 7.449 9.906 1 97.44 180 GLN A CA 1
ATOM 1436 C C . GLN A 1 180 ? 9.227 8.625 10.859 1 97.44 180 GLN A C 1
ATOM 1438 O O . GLN A 1 180 ? 8.828 9.711 10.438 1 97.44 180 GLN A O 1
ATOM 1443 N N . LEU A 1 181 ? 9.398 8.391 12.148 1 97.56 181 LEU A N 1
ATOM 1444 C CA . LEU A 1 181 ? 9.234 9.445 13.141 1 97.56 181 LEU A CA 1
ATOM 1445 C C . LEU A 1 181 ? 10.25 10.562 12.93 1 97.56 181 LEU A C 1
ATOM 1447 O O . LEU A 1 181 ? 9.914 11.742 13.055 1 97.56 181 LEU A O 1
ATOM 1451 N N . PHE A 1 182 ? 11.547 10.203 12.594 1 98.12 182 PHE A N 1
ATOM 1452 C CA . PHE A 1 182 ? 12.578 11.18 12.266 1 98.12 182 PHE A CA 1
ATOM 1453 C C . PHE A 1 182 ? 12.164 12.016 11.055 1 98.12 182 PHE A C 1
ATOM 1455 O O . PHE A 1 182 ? 12.258 13.242 11.078 1 98.12 182 PHE A O 1
ATOM 1462 N N . SER A 1 183 ? 11.695 11.266 10.039 1 97.62 183 SER A N 1
ATOM 1463 C CA . SER A 1 183 ? 11.242 11.945 8.836 1 97.62 183 SER A CA 1
ATOM 1464 C C . SER A 1 183 ? 10.062 12.867 9.133 1 97.62 183 SER A C 1
ATOM 1466 O O . SER A 1 183 ? 9.969 13.961 8.578 1 97.62 183 SER A O 1
ATOM 1468 N N . THR A 1 184 ? 9.125 12.422 9.906 1 98.38 184 THR A N 1
ATOM 1469 C CA . THR A 1 184 ? 7.996 13.25 10.328 1 98.38 184 THR A CA 1
ATOM 1470 C C . THR A 1 184 ? 8.484 14.539 10.969 1 98.38 184 THR A C 1
ATOM 1472 O O . THR A 1 184 ? 7.977 15.625 10.664 1 98.38 184 THR A O 1
ATOM 1475 N N . SER A 1 185 ? 9.445 14.406 11.906 1 97.81 185 SER A N 1
ATOM 1476 C CA . SER A 1 185 ? 10 15.586 12.57 1 97.81 185 SER A CA 1
ATOM 1477 C C . SER A 1 185 ? 10.602 16.562 11.555 1 97.81 185 SER A C 1
ATOM 1479 O O . SER A 1 185 ? 10.461 17.781 11.711 1 97.81 185 SER A O 1
ATOM 1481 N N . LEU A 1 186 ? 11.289 16.031 10.57 1 98.06 186 LEU A N 1
ATOM 1482 C CA . LEU A 1 186 ? 11.859 16.859 9.523 1 98.06 186 LEU A CA 1
ATOM 1483 C C . LEU A 1 186 ? 10.766 17.578 8.742 1 98.06 186 LEU A C 1
ATOM 1485 O O . LEU A 1 186 ? 10.93 18.75 8.359 1 98.06 186 LEU A O 1
ATOM 1489 N N . CYS A 1 187 ? 9.641 16.906 8.453 1 97.81 187 CYS A N 1
ATOM 1490 C CA . CYS A 1 187 ? 8.516 17.531 7.762 1 97.81 187 CYS A CA 1
ATOM 1491 C C . CYS A 1 187 ? 7.926 18.672 8.594 1 97.81 187 CYS A C 1
ATOM 1493 O O . CYS A 1 187 ? 7.605 19.734 8.055 1 97.81 187 CYS A O 1
ATOM 1495 N N . VAL A 1 188 ? 7.746 18.422 9.891 1 97.75 188 VAL A N 1
ATOM 1496 C CA . VAL A 1 188 ? 7.203 19.438 10.789 1 97.75 188 VAL A CA 1
ATOM 1497 C C . VAL A 1 188 ? 8.133 20.641 10.82 1 97.75 188 VAL A C 1
ATOM 1499 O O . VAL A 1 188 ? 7.68 21.781 10.688 1 97.75 188 VAL A O 1
ATOM 1502 N N . LEU A 1 189 ? 9.453 20.375 10.984 1 98.12 189 LEU A N 1
ATOM 1503 C CA . LEU A 1 189 ? 10.438 21.453 11.008 1 98.12 189 LEU A CA 1
ATOM 1504 C C . LEU A 1 189 ? 10.43 22.234 9.695 1 98.12 189 LEU A C 1
ATOM 1506 O O . LEU A 1 189 ? 10.477 23.469 9.695 1 98.12 189 LEU A O 1
ATOM 1510 N N . GLY A 1 190 ? 10.406 21.547 8.586 1 98.06 190 GLY A N 1
ATOM 1511 C CA . GLY A 1 190 ? 10.32 22.203 7.289 1 98.06 190 GLY A CA 1
ATOM 1512 C C . GLY A 1 190 ? 9.078 23.062 7.133 1 98.06 190 GLY A C 1
ATOM 1513 O O . GLY A 1 190 ? 9.156 24.188 6.629 1 98.06 190 GLY A O 1
ATOM 1514 N N . ALA A 1 191 ? 7.969 22.531 7.562 1 98.06 191 ALA A N 1
ATOM 1515 C CA . ALA A 1 191 ? 6.711 23.266 7.473 1 98.06 191 ALA A CA 1
ATOM 1516 C C . ALA A 1 191 ? 6.766 24.547 8.297 1 98.06 191 ALA A C 1
ATOM 1518 O O . ALA A 1 191 ? 6.238 25.578 7.883 1 98.06 191 ALA A O 1
ATOM 1519 N N . LEU A 1 192 ? 7.352 24.469 9.477 1 97.5 192 LEU A N 1
ATOM 1520 C CA . LEU A 1 192 ? 7.422 25.625 10.359 1 97.5 192 LEU A CA 1
ATOM 1521 C C . LEU A 1 192 ? 8.414 26.656 9.836 1 97.5 192 LEU A C 1
ATOM 1523 O O . LEU A 1 192 ? 8.117 27.844 9.797 1 97.5 192 LEU A O 1
ATOM 1527 N N . VAL A 1 193 ? 9.562 26.188 9.391 1 98.19 193 VAL A N 1
ATOM 1528 C CA . VAL A 1 193 ? 10.641 27.078 8.953 1 98.19 193 VAL A CA 1
ATOM 1529 C C . VAL A 1 193 ? 10.25 27.75 7.637 1 98.19 193 VAL A C 1
ATOM 1531 O O . VAL A 1 193 ? 10.531 28.922 7.43 1 98.19 193 VAL A O 1
ATOM 1534 N N . LEU A 1 194 ? 9.594 27.062 6.785 1 98.06 194 LEU A N 1
ATOM 1535 C CA . LEU A 1 194 ? 9.289 27.594 5.457 1 98.06 194 LEU A CA 1
ATOM 1536 C C . LEU A 1 194 ? 7.832 28.016 5.367 1 98.06 194 LEU A C 1
ATOM 1538 O O . LEU A 1 194 ? 7.27 28.109 4.27 1 98.06 194 LEU A O 1
ATOM 1542 N N . LEU A 1 195 ? 7.262 28.312 6.504 1 97.56 195 LEU A N 1
ATOM 1543 C CA . LEU A 1 195 ? 5.871 28.75 6.578 1 97.56 195 LEU A CA 1
ATOM 1544 C C . LEU A 1 195 ? 5.637 29.969 5.688 1 97.56 195 LEU A C 1
ATOM 1546 O O . LEU A 1 195 ? 4.621 30.031 4.988 1 97.56 195 LEU A O 1
ATOM 1550 N N . PRO A 1 196 ? 6.555 30.969 5.617 1 97.5 196 PRO A N 1
ATOM 1551 C CA . PRO A 1 196 ? 6.344 32.125 4.719 1 97.5 196 PRO A CA 1
ATOM 1552 C C . PRO A 1 196 ? 6.312 31.703 3.248 1 97.5 196 PRO A C 1
ATOM 1554 O O . PRO A 1 196 ? 5.52 32.25 2.471 1 97.5 196 PRO A O 1
ATOM 1557 N N . VAL A 1 197 ? 7.148 30.797 2.879 1 97.44 197 VAL A N 1
ATOM 1558 C CA . VAL A 1 197 ? 7.172 30.297 1.508 1 97.44 197 VAL A CA 1
ATOM 1559 C C . VAL A 1 197 ? 5.852 29.594 1.192 1 97.44 197 VAL A C 1
ATOM 1561 O O . VAL A 1 197 ? 5.301 29.766 0.101 1 97.44 197 VAL A O 1
ATOM 1564 N N . TYR A 1 198 ? 5.391 28.828 2.117 1 97.56 198 TYR A N 1
ATOM 1565 C CA . TYR A 1 198 ? 4.109 28.141 1.989 1 97.56 198 TYR A CA 1
ATOM 1566 C C . TYR A 1 198 ? 2.99 29.125 1.688 1 97.56 198 TYR A C 1
ATOM 1568 O O . TYR A 1 198 ? 2.203 28.922 0.76 1 97.56 198 TYR A O 1
ATOM 1576 N N . TYR A 1 199 ? 2.881 30.219 2.441 1 97.5 199 TYR A N 1
ATOM 1577 C CA . TYR A 1 199 ? 1.825 31.219 2.238 1 97.5 199 TYR A CA 1
ATOM 1578 C C . TYR A 1 199 ? 2.025 31.969 0.929 1 97.5 199 TYR A C 1
ATOM 1580 O O . TYR A 1 199 ? 1.057 32.312 0.245 1 97.5 199 TYR A O 1
ATOM 1588 N N . LEU A 1 200 ? 3.25 32.25 0.564 1 96.81 200 LEU A N 1
ATOM 1589 C CA . LEU A 1 200 ? 3.553 32.938 -0.685 1 96.81 200 LEU A CA 1
ATOM 1590 C C . LEU A 1 200 ? 3.119 32.094 -1.886 1 96.81 200 LEU A C 1
ATOM 1592 O O . LEU A 1 200 ? 2.529 32.625 -2.832 1 96.81 200 LEU A O 1
ATOM 1596 N N . LEU A 1 201 ? 3.369 30.812 -1.824 1 96 201 LEU A N 1
ATOM 1597 C CA . LEU A 1 201 ? 3.15 29.953 -2.975 1 96 201 LEU A CA 1
ATOM 1598 C C . LEU A 1 201 ? 1.688 29.516 -3.062 1 96 201 LEU A C 1
ATOM 1600 O O . LEU A 1 201 ? 1.189 29.219 -4.148 1 96 201 LEU A O 1
ATOM 1604 N N . ASN A 1 202 ? 0.95 29.484 -1.897 1 95.56 202 ASN A N 1
ATOM 1605 C CA . ASN A 1 202 ? -0.368 28.859 -1.885 1 95.56 202 ASN A CA 1
ATOM 1606 C C . ASN A 1 202 ? -1.457 29.844 -1.496 1 95.56 202 ASN A C 1
ATOM 1608 O O . ASN A 1 202 ? -2.646 29.531 -1.543 1 95.56 202 ASN A O 1
ATOM 1612 N N . GLY A 1 203 ? -1.143 31.016 -1.036 1 93.12 203 GLY A N 1
ATOM 1613 C CA . GLY A 1 203 ? -2.086 31.984 -0.51 1 93.12 203 GLY A CA 1
ATOM 1614 C C . GLY A 1 203 ? -3.203 32.312 -1.481 1 93.12 203 GLY A C 1
ATOM 1615 O O . GLY A 1 203 ? -4.344 32.531 -1.07 1 93.12 203 GLY A O 1
ATOM 1616 N N . GLY A 1 204 ? -2.977 32.375 -2.74 1 90 204 GLY A N 1
ATOM 1617 C CA . GLY A 1 204 ? -3.979 32.75 -3.725 1 90 204 GLY A CA 1
ATOM 1618 C C . GLY A 1 204 ? -4.637 31.562 -4.398 1 90 204 GLY A C 1
ATOM 1619 O O . GLY A 1 204 ? -5.453 31.734 -5.305 1 90 204 GLY A O 1
ATOM 1620 N N . LYS A 1 205 ? -4.457 30.422 -3.877 1 91.62 205 LYS A N 1
ATOM 1621 C CA . LYS A 1 205 ? -4.996 29.234 -4.527 1 91.62 205 LYS A CA 1
ATOM 1622 C C . LYS A 1 205 ? -6.383 28.891 -3.982 1 91.62 205 LYS A C 1
ATOM 1624 O O . LYS A 1 205 ? -6.727 29.281 -2.865 1 91.62 205 LYS A O 1
ATOM 1629 N N . THR A 1 206 ? -7.184 28.25 -4.852 1 91.5 206 THR A N 1
ATOM 1630 C CA . THR A 1 206 ? -8.484 27.688 -4.492 1 91.5 206 THR A CA 1
ATOM 1631 C C . THR A 1 206 ? -8.578 26.219 -4.895 1 91.5 206 THR A C 1
ATOM 1633 O O . THR A 1 206 ? -7.941 25.797 -5.859 1 91.5 206 THR A O 1
ATOM 1636 N N . ALA A 1 207 ? -9.328 25.516 -4.074 1 90.75 207 ALA A N 1
ATOM 1637 C CA . ALA A 1 207 ? -9.461 24.094 -4.34 1 90.75 207 ALA A CA 1
ATOM 1638 C C . ALA A 1 207 ? -9.961 23.844 -5.762 1 90.75 207 ALA A C 1
ATOM 1640 O O . ALA A 1 207 ? -10.898 24.5 -6.223 1 90.75 207 ALA A O 1
ATOM 1641 N N . LYS A 1 208 ? -9.328 22.906 -6.332 1 87.19 208 LYS A N 1
ATOM 1642 C CA . LYS A 1 208 ? -9.75 22.547 -7.68 1 87.19 208 LYS A CA 1
ATOM 1643 C C . LYS A 1 208 ? -11.141 21.938 -7.68 1 87.19 208 LYS A C 1
ATOM 1645 O O . LYS A 1 208 ? -11.539 21.281 -6.711 1 87.19 208 LYS A O 1
ATOM 1650 N N . LYS A 1 209 ? -11.906 22.109 -8.703 1 83.19 209 LYS A N 1
ATOM 1651 C CA . LYS A 1 209 ? -13.242 21.547 -8.82 1 83.19 209 LYS A CA 1
ATOM 1652 C C . LYS A 1 209 ? -13.172 20.031 -9.07 1 83.19 209 LYS A C 1
ATOM 1654 O O . LYS A 1 209 ? -12.383 19.578 -9.891 1 83.19 209 LYS A O 1
ATOM 1659 N N . VAL A 1 210 ? -13.906 19.281 -8.219 1 82.25 210 VAL A N 1
ATOM 1660 C CA . VAL A 1 210 ? -13.961 17.828 -8.375 1 82.25 210 VAL A CA 1
ATOM 1661 C C . VAL A 1 210 ? -14.984 17.469 -9.445 1 82.25 210 VAL A C 1
ATOM 1663 O O . VAL A 1 210 ? -16.125 17.953 -9.422 1 82.25 210 VAL A O 1
ATOM 1666 N N . ALA A 1 211 ? -14.586 16.828 -10.453 1 61.88 211 ALA A N 1
ATOM 1667 C CA . ALA A 1 211 ? -15.516 16.406 -11.492 1 61.88 211 ALA A CA 1
ATOM 1668 C C . ALA A 1 211 ? -16.344 15.203 -11.039 1 61.88 211 ALA A C 1
ATOM 1670 O O . ALA A 1 211 ? -15.844 14.344 -10.297 1 61.88 211 ALA A O 1
ATOM 1671 N N . MET B 1 1 ? -18.375 13.727 7.484 1 95.94 1 MET B N 1
ATOM 1672 C CA . MET B 1 1 ? -19.031 13.414 6.219 1 95.94 1 MET B CA 1
ATOM 1673 C C . MET B 1 1 ? -20.359 12.688 6.457 1 95.94 1 MET B C 1
ATOM 1675 O O . MET B 1 1 ? -20.453 11.867 7.367 1 95.94 1 MET B O 1
ATOM 1679 N N . GLU B 1 2 ? -21.312 12.914 5.703 1 93.44 2 GLU B N 1
ATOM 1680 C CA . GLU B 1 2 ? -22.562 12.156 5.711 1 93.44 2 GLU B CA 1
ATOM 1681 C C . GLU B 1 2 ? -22.484 10.961 4.762 1 93.44 2 GLU B C 1
ATOM 1683 O O . GLU B 1 2 ? -22.953 9.875 5.094 1 93.44 2 GLU B O 1
ATOM 1688 N N . HIS B 1 3 ? -21.984 11.18 3.588 1 95.62 3 HIS B N 1
ATOM 1689 C CA . HIS B 1 3 ? -21.75 10.164 2.564 1 95.62 3 HIS B CA 1
ATOM 1690 C C . HIS B 1 3 ? -20.281 10.109 2.164 1 95.62 3 HIS B C 1
ATOM 1692 O O . HIS B 1 3 ? -19.891 10.648 1.124 1 95.62 3 HIS B O 1
ATOM 1698 N N . PRO B 1 4 ? -19.531 9.32 2.914 1 96.88 4 PRO B N 1
ATOM 1699 C CA . PRO B 1 4 ? -18.078 9.344 2.787 1 96.88 4 PRO B CA 1
ATOM 1700 C C . PRO B 1 4 ? -17.609 9.102 1.354 1 96.88 4 PRO B C 1
ATOM 1702 O O . PRO B 1 4 ? -16.781 9.852 0.836 1 96.88 4 PRO B O 1
ATOM 1705 N N . ALA B 1 5 ? -18.109 8.047 0.675 1 97 5 ALA B N 1
ATOM 1706 C CA . ALA B 1 5 ? -17.656 7.695 -0.666 1 97 5 ALA B CA 1
ATOM 1707 C C . ALA B 1 5 ? -17.922 8.828 -1.652 1 97 5 ALA B C 1
ATOM 1709 O O . ALA B 1 5 ? -17.156 9.031 -2.596 1 97 5 ALA B O 1
ATOM 1710 N N . GLN B 1 6 ? -18.922 9.625 -1.46 1 96.56 6 GLN B N 1
ATOM 1711 C CA . GLN B 1 6 ? -19.312 10.695 -2.381 1 96.56 6 GLN B CA 1
ATOM 1712 C C . GLN B 1 6 ? -18.547 11.984 -2.08 1 96.56 6 GLN B C 1
ATOM 1714 O O . GLN B 1 6 ? -18.266 12.766 -2.984 1 96.56 6 GLN B O 1
ATOM 1719 N N . GLU B 1 7 ? -18.219 12.18 -0.87 1 97.56 7 GLU B N 1
ATOM 1720 C CA . GLU B 1 7 ? -17.688 13.469 -0.436 1 97.56 7 GLU B CA 1
ATOM 1721 C C . GLU B 1 7 ? -16.172 13.445 -0.396 1 97.56 7 GLU B C 1
ATOM 1723 O O . GLU B 1 7 ? -15.523 14.5 -0.418 1 97.56 7 GLU B O 1
ATOM 1728 N N . ILE B 1 8 ? -15.586 12.289 -0.391 1 98.44 8 ILE B N 1
ATOM 1729 C CA . ILE B 1 8 ? -14.164 12.164 -0.073 1 98.44 8 ILE B CA 1
ATOM 1730 C C . ILE B 1 8 ? -13.328 12.828 -1.166 1 98.44 8 ILE B C 1
ATOM 1732 O O . ILE B 1 8 ? -12.258 13.375 -0.892 1 98.44 8 ILE B O 1
ATOM 1736 N N . ALA B 1 9 ? -13.75 12.773 -2.391 1 98.06 9 ALA B N 1
ATOM 1737 C CA . ALA B 1 9 ? -12.984 13.383 -3.473 1 98.06 9 ALA B CA 1
ATOM 1738 C C . ALA B 1 9 ? -12.797 14.875 -3.234 1 98.06 9 ALA B C 1
ATOM 1740 O O . ALA B 1 9 ? -11.695 15.406 -3.426 1 98.06 9 ALA B O 1
ATOM 1741 N N . SER B 1 10 ? -13.852 15.539 -2.842 1 97.56 10 SER B N 1
ATOM 1742 C CA . SER B 1 10 ? -13.773 16.969 -2.564 1 97.56 10 SER B CA 1
ATOM 1743 C C . SER B 1 10 ? -12.891 17.25 -1.353 1 97.56 10 SER B C 1
ATOM 1745 O O . SER B 1 10 ? -12.156 18.234 -1.333 1 97.56 10 SER B O 1
ATOM 1747 N N . VAL B 1 11 ? -13 16.422 -0.366 1 98.12 11 VAL B N 1
ATOM 1748 C CA . VAL B 1 11 ? -12.188 16.562 0.84 1 98.12 11 VAL B CA 1
ATOM 1749 C C . VAL B 1 11 ? -10.711 16.484 0.482 1 98.12 11 VAL B C 1
ATOM 1751 O O . VAL B 1 11 ? -9.922 17.344 0.869 1 98.12 11 VAL B O 1
ATOM 1754 N N . ILE B 1 12 ? -10.336 15.469 -0.296 1 98.38 12 ILE B N 1
ATOM 1755 C CA . ILE B 1 12 ? -8.945 15.25 -0.685 1 98.38 12 ILE B CA 1
ATOM 1756 C C . ILE B 1 12 ? -8.461 16.406 -1.549 1 98.38 12 ILE B C 1
ATOM 1758 O O . ILE B 1 12 ? -7.355 16.922 -1.352 1 98.38 12 ILE B O 1
ATOM 1762 N N . THR B 1 13 ? -9.258 16.812 -2.482 1 97.44 13 THR B N 1
ATOM 1763 C CA . THR B 1 13 ? -8.891 17.906 -3.365 1 97.44 13 THR B CA 1
ATOM 1764 C C . THR B 1 13 ? -8.68 19.203 -2.568 1 97.44 13 THR B C 1
ATOM 1766 O O . THR B 1 13 ? -7.727 19.938 -2.814 1 97.44 13 THR B O 1
ATOM 1769 N N . SER B 1 14 ? -9.57 19.484 -1.616 1 97 14 SER B N 1
ATOM 1770 C CA . SER B 1 14 ? -9.438 20.672 -0.776 1 97 14 SER B CA 1
ATOM 1771 C C . SER B 1 14 ? -8.164 20.609 0.065 1 97 14 SER B C 1
ATOM 1773 O O . SER B 1 14 ? -7.473 21.609 0.236 1 97 14 SER B O 1
ATOM 1775 N N . LEU B 1 15 ? -7.793 19.5 0.553 1 97.31 15 LEU B N 1
ATOM 1776 C CA . LEU B 1 15 ? -6.613 19.297 1.388 1 97.31 15 LEU B CA 1
ATOM 1777 C C . LEU B 1 15 ? -5.336 19.5 0.581 1 97.31 15 LEU B C 1
ATOM 1779 O O . LEU B 1 15 ? -4.336 20 1.107 1 97.31 15 LEU B O 1
ATOM 1783 N N . THR B 1 16 ? -5.379 19.156 -0.705 1 97.12 16 THR B N 1
ATOM 1784 C CA . THR B 1 16 ? -4.125 19.047 -1.446 1 97.12 16 THR B CA 1
ATOM 1785 C C . THR B 1 16 ? -3.975 20.188 -2.434 1 97.12 16 THR B C 1
ATOM 1787 O O . THR B 1 16 ? -2.881 20.438 -2.949 1 97.12 16 THR B O 1
ATOM 1790 N N . THR B 1 17 ? -5.098 20.906 -2.768 1 96.31 17 THR B N 1
ATOM 1791 C CA . THR B 1 17 ? -4.98 21.953 -3.779 1 96.31 17 THR B CA 1
ATOM 1792 C C . THR B 1 17 ? -5.578 23.266 -3.275 1 96.31 17 THR B C 1
ATOM 1794 O O . THR B 1 17 ? -5.445 24.297 -3.924 1 96.31 17 THR B O 1
ATOM 1797 N N . GLY B 1 18 ? -6.246 23.297 -2.158 1 96.69 18 GLY B N 1
ATOM 1798 C CA . GLY B 1 18 ? -6.93 24.484 -1.652 1 96.69 18 GLY B CA 1
ATOM 1799 C C . GLY B 1 18 ? -5.984 25.5 -1.056 1 96.69 18 GLY B C 1
ATOM 1800 O O . GLY B 1 18 ? -4.777 25.266 -0.976 1 96.69 18 GLY B O 1
ATOM 1801 N N . SER B 1 19 ? -6.57 26.656 -0.7 1 96.94 19 SER B N 1
ATOM 1802 C CA . SER B 1 19 ? -5.812 27.688 0.015 1 96.94 19 SER B CA 1
ATOM 1803 C C . SER B 1 19 ? -5.387 27.203 1.395 1 96.94 19 SER B C 1
ATOM 1805 O O . SER B 1 19 ? -5.879 26.172 1.876 1 96.94 19 SER B O 1
ATOM 1807 N N . PRO B 1 20 ? -4.391 27.938 1.99 1 97.69 20 PRO B N 1
ATOM 1808 C CA . PRO B 1 20 ? -3.979 27.562 3.344 1 97.69 20 PRO B CA 1
ATOM 1809 C C . PRO B 1 20 ? -5.152 27.484 4.316 1 97.69 20 PRO B C 1
ATOM 1811 O O . PRO B 1 20 ? -5.23 26.562 5.125 1 97.69 20 PRO B O 1
ATOM 1814 N N . GLN B 1 21 ? -6.074 28.375 4.207 1 97.38 21 GLN B N 1
ATOM 1815 C CA . GLN B 1 21 ? -7.234 28.375 5.094 1 97.38 21 GLN B CA 1
ATOM 1816 C C . GLN B 1 21 ? -8.148 27.188 4.797 1 97.38 21 GLN B C 1
ATOM 1818 O O . GLN B 1 21 ? -8.648 26.531 5.719 1 97.38 21 GLN B O 1
ATOM 1823 N N . GLN B 1 22 ? -8.383 26.938 3.541 1 97.5 22 GLN B N 1
ATOM 1824 C CA . GLN B 1 22 ? -9.211 25.797 3.154 1 97.5 22 GLN B CA 1
ATOM 1825 C C . GLN B 1 22 ? -8.609 24.5 3.656 1 97.5 22 GLN B C 1
ATOM 1827 O O . GLN B 1 22 ? -9.336 23.594 4.086 1 97.5 22 GLN B O 1
ATOM 1832 N N . GLN B 1 23 ? -7.328 24.375 3.494 1 98.06 23 GLN B N 1
ATOM 1833 C CA . GLN B 1 23 ? -6.637 23.172 3.957 1 98.06 23 GLN B CA 1
ATOM 1834 C C . GLN B 1 23 ? -6.852 22.953 5.453 1 98.06 23 GLN B C 1
ATOM 1836 O O . GLN B 1 23 ? -7.219 21.859 5.879 1 98.06 23 GLN B O 1
ATOM 1841 N N . GLN B 1 24 ? -6.605 24.016 6.258 1 97.5 24 GLN B N 1
ATOM 1842 C CA . GLN B 1 24 ? -6.77 23.938 7.707 1 97.5 24 GLN B CA 1
ATOM 1843 C C . GLN B 1 24 ? -8.219 23.625 8.086 1 97.5 24 GLN B C 1
ATOM 1845 O O . GLN B 1 24 ? -8.469 22.781 8.945 1 97.5 24 GLN B O 1
ATOM 1850 N N . ASP B 1 25 ? -9.172 24.266 7.438 1 97.81 25 ASP B N 1
ATOM 1851 C CA . ASP B 1 25 ? -10.586 24.062 7.711 1 97.81 25 ASP B CA 1
ATOM 1852 C C . ASP B 1 25 ? -11.016 22.641 7.363 1 97.81 25 ASP B C 1
ATOM 1854 O O . ASP B 1 25 ? -11.805 22.016 8.086 1 97.81 25 ASP B O 1
ATOM 1858 N N . THR B 1 26 ? -10.547 22.141 6.219 1 98.19 26 THR B N 1
ATOM 1859 C CA . THR B 1 26 ? -10.883 20.797 5.777 1 98.19 26 THR B CA 1
ATOM 1860 C C . THR B 1 26 ? -10.414 19.766 6.793 1 98.19 26 THR B C 1
ATOM 1862 O O . THR B 1 26 ? -11.156 18.844 7.137 1 98.19 26 THR B O 1
ATOM 1865 N N . LEU B 1 27 ? -9.195 19.891 7.285 1 98.19 27 LEU B N 1
ATOM 1866 C CA . LEU B 1 27 ? -8.688 18.969 8.289 1 98.19 27 LEU B CA 1
ATOM 1867 C C . LEU B 1 27 ? -9.531 19.031 9.555 1 98.19 27 LEU B C 1
ATOM 1869 O O . LEU B 1 27 ? -9.914 17.984 10.094 1 98.19 27 LEU B O 1
ATOM 1873 N N . ALA B 1 28 ? -9.852 20.203 9.969 1 97.19 28 ALA B N 1
ATOM 1874 C CA . ALA B 1 28 ? -10.617 20.391 11.203 1 97.19 28 ALA B CA 1
ATOM 1875 C C . ALA B 1 28 ? -12.031 19.828 11.062 1 97.19 28 ALA B C 1
ATOM 1877 O O . ALA B 1 28 ? -12.602 19.312 12.031 1 97.19 28 ALA B O 1
ATOM 1878 N N . GLU B 1 29 ? -12.531 19.953 9.93 1 97.5 29 GLU B N 1
ATOM 1879 C CA . GLU B 1 29 ? -13.922 19.578 9.695 1 97.5 29 GLU B CA 1
ATOM 1880 C C . GLU B 1 29 ? -14.062 18.062 9.539 1 97.5 29 GLU B C 1
ATOM 1882 O O . GLU B 1 29 ? -15.055 17.484 9.992 1 97.5 29 GLU B O 1
ATOM 1887 N N . TYR B 1 30 ? -13.078 17.391 8.969 1 98.31 30 TYR B N 1
ATOM 1888 C CA . TYR B 1 30 ? -13.336 16.031 8.523 1 98.31 30 TYR B CA 1
ATOM 1889 C C . TYR B 1 30 ? -12.469 15.031 9.281 1 98.31 30 TYR B C 1
ATOM 1891 O O . TYR B 1 30 ? -12.703 13.82 9.227 1 98.31 30 TYR B O 1
ATOM 1899 N N . PHE B 1 31 ? -11.5 15.461 10.031 1 98.5 31 PHE B N 1
ATOM 1900 C CA . PHE B 1 31 ? -10.617 14.562 10.773 1 98.5 31 PHE B CA 1
ATOM 1901 C C . PHE B 1 31 ? -10.922 14.625 12.266 1 98.5 31 PHE B C 1
ATOM 1903 O O . PHE B 1 31 ? -11.359 15.656 12.773 1 98.5 31 PHE B O 1
ATOM 1910 N N . SER B 1 32 ? -10.711 13.484 12.898 1 97 32 SER B N 1
ATOM 1911 C CA . SER B 1 32 ? -10.695 13.484 14.359 1 97 32 SER B CA 1
ATOM 1912 C C . SER B 1 32 ? -9.469 14.211 14.898 1 97 32 SER B C 1
ATOM 1914 O O . SER B 1 32 ? -8.391 14.156 14.297 1 97 32 SER B O 1
ATOM 1916 N N . PRO B 1 33 ? -9.594 14.812 16.094 1 94.81 33 PRO B N 1
ATOM 1917 C CA . PRO B 1 33 ? -8.461 15.547 16.672 1 94.81 33 PRO B CA 1
ATOM 1918 C C . PRO B 1 33 ? -7.273 14.648 17 1 94.81 33 PRO B C 1
ATOM 1920 O O . PRO B 1 33 ? -6.133 15.117 17.062 1 94.81 33 PRO B O 1
ATOM 1923 N N . ASN B 1 34 ? -7.523 13.422 17.172 1 96.94 34 ASN B N 1
ATOM 1924 C CA . ASN B 1 34 ? -6.441 12.484 17.469 1 96.94 34 ASN B CA 1
ATOM 1925 C C . ASN B 1 34 ? -6.219 11.508 16.312 1 96.94 34 ASN B C 1
ATOM 1927 O O . ASN B 1 34 ? -5.941 10.328 16.547 1 96.94 34 ASN B O 1
ATOM 1931 N N . ALA B 1 35 ? -6.477 11.961 15.102 1 98.31 35 ALA B N 1
ATOM 1932 C CA . ALA B 1 35 ? -6.312 11.117 13.922 1 98.31 35 ALA B CA 1
ATOM 1933 C C . ALA B 1 35 ? -4.863 10.656 13.773 1 98.31 35 ALA B C 1
ATOM 1935 O O . ALA B 1 35 ? -3.936 11.367 14.18 1 98.31 35 ALA B O 1
ATOM 1936 N N . SER B 1 36 ? -4.641 9.469 13.312 1 98.75 36 SER B N 1
ATOM 1937 C CA . SER B 1 36 ? -3.307 8.961 13 1 98.75 36 SER B CA 1
ATOM 1938 C C . SER B 1 36 ? -3.041 8.992 11.5 1 98.75 36 SER B C 1
ATOM 1940 O O . SER B 1 36 ? -3.975 9.094 10.703 1 98.75 36 SER B O 1
ATOM 1942 N N . PHE B 1 37 ? -1.803 9 11.211 1 98.69 37 PHE B N 1
ATOM 1943 C CA . PHE B 1 37 ? -1.36 9.078 9.82 1 98.69 37 PHE B CA 1
ATOM 1944 C C . PHE B 1 37 ? -0.177 8.148 9.578 1 98.69 37 PHE B C 1
ATOM 1946 O O . PHE B 1 37 ? 0.811 8.188 10.312 1 98.69 37 PHE B O 1
ATOM 1953 N N . SER B 1 38 ? -0.359 7.254 8.555 1 98 38 SER B N 1
ATOM 1954 C CA . SER B 1 38 ? 0.726 6.359 8.172 1 98 38 SER B CA 1
ATOM 1955 C C . SER B 1 38 ? 1.047 6.484 6.684 1 98 38 SER B C 1
ATOM 1957 O O . SER B 1 38 ? 0.155 6.379 5.84 1 98 38 SER B O 1
ATOM 1959 N N . HIS B 1 39 ? 2.207 6.801 6.371 1 97.12 39 HIS B N 1
ATOM 1960 C CA . HIS B 1 39 ? 2.832 6.91 5.059 1 97.12 39 HIS B CA 1
ATOM 1961 C C . HIS B 1 39 ? 4.145 6.137 5.008 1 97.12 39 HIS B C 1
ATOM 1963 O O . HIS B 1 39 ? 4.746 5.855 6.047 1 97.12 39 HIS B O 1
ATOM 1969 N N . PRO B 1 40 ? 4.559 5.684 3.803 1 94.81 40 PRO B N 1
ATOM 1970 C CA . PRO B 1 40 ? 5.832 4.961 3.73 1 94.81 40 PRO B CA 1
ATOM 1971 C C . PRO B 1 40 ? 6.98 5.723 4.391 1 94.81 40 PRO B C 1
ATOM 1973 O O . PRO B 1 40 ? 7.855 5.109 5.008 1 94.81 40 PRO B O 1
ATOM 1976 N N . PHE B 1 41 ? 6.895 7.043 4.406 1 94.81 41 PHE B N 1
ATOM 1977 C CA . PHE B 1 41 ? 8.055 7.809 4.852 1 94.81 41 PHE B CA 1
ATOM 1978 C C . PHE B 1 41 ? 7.762 8.508 6.176 1 94.81 41 PHE B C 1
ATOM 1980 O O . PHE B 1 41 ? 8.68 8.953 6.863 1 94.81 41 PHE B O 1
ATOM 1987 N N . CYS B 1 42 ? 6.57 8.68 6.523 1 97 42 CYS B N 1
ATOM 1988 C CA . CYS B 1 42 ? 6.191 9.398 7.734 1 97 42 CYS B CA 1
ATOM 1989 C C . CYS B 1 42 ? 5.125 8.641 8.516 1 97 42 CYS B C 1
ATOM 1991 O O . CYS B 1 42 ? 4.379 7.848 7.938 1 97 42 CYS B O 1
ATOM 1993 N N . HIS B 1 43 ? 5.156 8.883 9.789 1 98.12 43 HIS B N 1
ATOM 1994 C CA . HIS B 1 43 ? 4.168 8.289 10.68 1 98.12 43 HIS B CA 1
ATOM 1995 C C . HIS B 1 43 ? 3.791 9.242 11.805 1 98.12 43 HIS B C 1
ATOM 1997 O O . HIS B 1 43 ? 4.66 9.867 12.422 1 98.12 43 HIS B O 1
ATOM 2003 N N . VAL B 1 44 ? 2.545 9.469 11.93 1 98.56 44 VAL B N 1
ATOM 2004 C CA . VAL B 1 44 ? 2.006 10.25 13.039 1 98.56 44 VAL B CA 1
ATOM 2005 C C . VAL B 1 44 ? 1.106 9.367 13.898 1 98.56 44 VAL B C 1
ATOM 2007 O O . VAL B 1 44 ? -0.028 9.062 13.523 1 98.56 44 VAL B O 1
ATOM 2010 N N . PRO B 1 45 ? 1.622 8.93 15.07 1 97.56 45 PRO B N 1
ATOM 2011 C CA . PRO B 1 45 ? 0.734 8.172 15.953 1 97.56 45 PRO B CA 1
ATOM 2012 C C . PRO B 1 45 ? -0.443 9 16.453 1 97.56 45 PRO B C 1
ATOM 2014 O O . PRO B 1 45 ? -0.416 10.234 16.375 1 97.56 45 PRO B O 1
ATOM 2017 N N . SER B 1 46 ? -1.487 8.273 16.875 1 98.12 46 SER B N 1
ATOM 2018 C CA . SER B 1 46 ? -2.635 8.938 17.484 1 98.12 46 SER B CA 1
ATOM 2019 C C . SER B 1 46 ? -2.295 9.461 18.891 1 98.12 46 SER B C 1
ATOM 2021 O O . SER B 1 46 ? -1.831 8.703 19.734 1 98.12 46 SER B O 1
ATOM 2023 N N . PHE B 1 47 ? -2.477 10.742 19.094 1 97.06 47 PHE B N 1
ATOM 2024 C CA . PHE B 1 47 ? -2.301 11.297 20.422 1 97.06 47 PHE B CA 1
ATOM 2025 C C . PHE B 1 47 ? -3.094 12.594 20.578 1 97.06 47 PHE B C 1
ATOM 2027 O O . PHE B 1 47 ? -3.367 13.281 19.594 1 97.06 47 PHE B O 1
ATOM 2034 N N . SER B 1 48 ? -3.471 12.852 21.766 1 95.38 48 SER B N 1
ATOM 2035 C CA . SER B 1 48 ? -4.242 14.047 22.094 1 95.38 48 SER B CA 1
ATOM 2036 C C . SER B 1 48 ? -3.348 15.133 22.688 1 95.38 48 SER B C 1
ATOM 2038 O O . SER B 1 48 ? -2.166 14.898 22.938 1 95.38 48 SER B O 1
ATOM 2040 N N . LYS B 1 49 ? -4.023 16.266 22.828 1 93.75 49 LYS B N 1
ATOM 2041 C CA . LYS B 1 49 ? -3.303 17.359 23.484 1 93.75 49 LYS B CA 1
ATOM 2042 C C . LYS B 1 49 ? -2.832 16.953 24.875 1 93.75 49 LYS B C 1
ATOM 2044 O O . LYS B 1 49 ? -3.539 16.234 25.594 1 93.75 49 LYS B O 1
ATOM 2049 N N . GLY B 1 50 ? -1.589 17.391 25.25 1 89.62 50 GLY B N 1
ATOM 2050 C CA . GLY B 1 50 ? -1.047 17.062 26.562 1 89.62 50 GLY B CA 1
ATOM 2051 C C . GLY B 1 50 ? -0.19 15.812 26.562 1 89.62 50 GLY B C 1
ATOM 2052 O O . GLY B 1 50 ? 0.564 15.562 27.5 1 89.62 50 GLY B O 1
ATOM 2053 N N . ALA B 1 51 ? -0.238 15.047 25.516 1 88.56 51 ALA B N 1
ATOM 2054 C CA . ALA B 1 51 ? 0.451 13.758 25.469 1 88.56 51 ALA B CA 1
ATOM 2055 C C . ALA B 1 51 ? 1.953 13.953 25.281 1 88.56 51 ALA B C 1
ATOM 2057 O O . ALA B 1 51 ? 2.75 13.117 25.719 1 88.56 51 ALA B O 1
ATOM 2058 N N . VAL B 1 52 ? 2.342 15.023 24.578 1 87.56 52 VAL B N 1
ATOM 2059 C CA . VAL B 1 52 ? 3.75 15.289 24.312 1 87.56 52 VAL B CA 1
ATOM 2060 C C . VAL B 1 52 ? 4.27 16.375 25.25 1 87.56 52 VAL B C 1
ATOM 2062 O O . VAL B 1 52 ? 3.869 17.531 25.156 1 87.56 52 VAL B O 1
ATOM 2065 N N . PRO B 1 53 ? 5.219 16.078 26.094 1 88.44 53 PRO B N 1
ATOM 2066 C CA . PRO B 1 53 ? 5.684 17 27.125 1 88.44 53 PRO B CA 1
ATOM 2067 C C . PRO B 1 53 ? 6.254 18.297 26.547 1 88.44 53 PRO B C 1
ATOM 2069 O O . PRO B 1 53 ? 5.992 19.375 27.078 1 88.44 53 PRO B O 1
ATOM 2072 N N . LEU B 1 54 ? 7.023 18.172 25.5 1 84.31 54 LEU B N 1
ATOM 2073 C CA . LEU B 1 54 ? 7.68 19.344 24.922 1 84.31 54 LEU B CA 1
ATOM 2074 C C . LEU B 1 54 ? 6.711 20.141 24.047 1 84.31 54 LEU B C 1
ATOM 2076 O O . LEU B 1 54 ? 7.004 21.266 23.656 1 84.31 54 LEU B O 1
ATOM 2080 N N . ALA B 1 55 ? 5.484 19.609 23.734 1 87 55 ALA B N 1
ATOM 2081 C CA . ALA B 1 55 ? 4.465 20.234 22.906 1 87 55 ALA B CA 1
ATOM 2082 C C . ALA B 1 55 ? 3.062 19.938 23.438 1 87 55 ALA B C 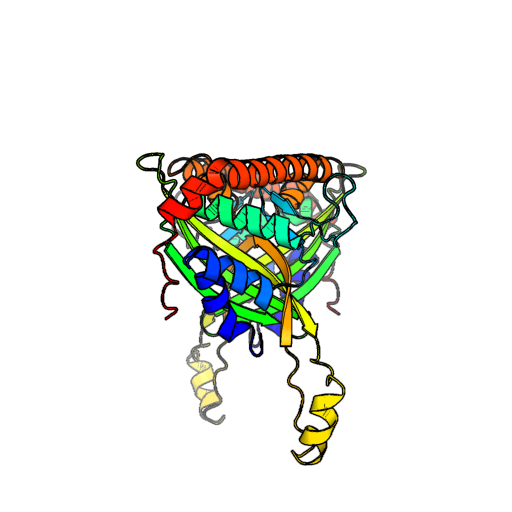1
ATOM 2084 O O . ALA B 1 55 ? 2.244 19.344 22.734 1 87 55 ALA B O 1
ATOM 2085 N N . ARG B 1 56 ? 2.734 20.422 24.516 1 87.44 56 ARG B N 1
ATOM 2086 C CA . ARG B 1 56 ? 1.534 20.047 25.25 1 87.44 56 ARG B CA 1
ATOM 2087 C C . ARG B 1 56 ? 0.277 20.547 24.547 1 87.44 56 ARG B C 1
ATOM 2089 O O . ARG B 1 56 ? -0.814 20.016 24.766 1 87.44 56 ARG B O 1
ATOM 2096 N N . ASN B 1 57 ? 0.421 21.5 23.766 1 90.81 57 ASN B N 1
ATOM 2097 C CA . ASN B 1 57 ? -0.751 22.078 23.125 1 90.81 57 ASN B CA 1
ATOM 2098 C C . ASN B 1 57 ? -0.941 21.516 21.703 1 90.81 57 ASN B C 1
ATOM 2100 O O . ASN B 1 57 ? -1.754 22.031 20.938 1 90.81 57 ASN B O 1
ATOM 2104 N N . THR B 1 58 ? -0.225 20.547 21.453 1 93 58 THR B N 1
ATOM 2105 C CA . THR B 1 58 ? -0.286 19.969 20.109 1 93 58 THR B CA 1
ATOM 2106 C C . THR B 1 58 ? -0.933 18.594 20.156 1 93 58 THR B C 1
ATOM 2108 O O . THR B 1 58 ? -0.771 17.844 21.125 1 93 58 THR B O 1
ATOM 2111 N N . ASP B 1 59 ? -1.725 18.297 19.203 1 97 59 ASP B N 1
ATOM 2112 C CA . ASP B 1 59 ? -2.289 16.969 18.984 1 97 59 ASP B CA 1
ATOM 2113 C C . ASP B 1 59 ? -1.825 16.375 17.656 1 97 59 ASP B C 1
ATOM 2115 O O . ASP B 1 59 ? -1.048 17 16.938 1 97 59 ASP B O 1
ATOM 2119 N N . SER B 1 60 ? -2.154 15.133 17.453 1 98.19 60 SER B N 1
ATOM 2120 C CA . SER B 1 60 ? -1.696 14.484 16.234 1 98.19 60 SER B CA 1
ATOM 2121 C C . SER B 1 60 ? -2.213 15.211 14.992 1 98.19 60 SER B C 1
ATOM 2123 O O . SER B 1 60 ? -1.542 15.242 13.953 1 98.19 60 SER B O 1
ATOM 2125 N N . LEU B 1 61 ? -3.379 15.836 15.117 1 98.31 61 LEU B N 1
ATOM 2126 C CA . LEU B 1 61 ? -3.947 16.531 13.969 1 98.31 61 LEU B CA 1
ATOM 2127 C C . LEU B 1 61 ? -3.062 17.703 13.547 1 98.31 61 LEU B C 1
ATOM 2129 O O . LEU B 1 61 ? -2.936 18 12.359 1 98.31 61 LEU B O 1
ATOM 2133 N N . TRP B 1 62 ? -2.527 18.391 14.469 1 97.69 62 TRP B N 1
ATOM 2134 C CA . TRP B 1 62 ? -1.629 19.484 14.148 1 97.69 62 TRP B CA 1
ATOM 2135 C C . TRP B 1 62 ? -0.397 18.984 13.398 1 97.69 62 TRP B C 1
ATOM 2137 O O . TRP B 1 62 ? 0.089 19.656 12.477 1 97.69 62 TRP B O 1
ATOM 2147 N N . VAL B 1 63 ? 0.148 17.891 13.812 1 98.25 63 VAL B N 1
ATOM 2148 C CA . VAL B 1 63 ? 1.303 17.312 13.133 1 98.25 63 VAL B CA 1
ATOM 2149 C C . VAL B 1 63 ? 0.924 16.922 11.703 1 98.25 63 VAL B C 1
ATOM 2151 O O . VAL B 1 63 ? 1.695 17.156 10.773 1 98.25 63 VAL B O 1
ATOM 2154 N N . ILE B 1 64 ? -0.249 16.328 11.555 1 98.75 64 ILE B N 1
ATOM 2155 C CA . ILE B 1 64 ? -0.743 15.969 10.227 1 98.75 64 ILE B CA 1
ATOM 2156 C C . ILE B 1 64 ? -0.86 17.219 9.367 1 98.75 64 ILE B C 1
ATOM 2158 O O . ILE B 1 64 ? -0.49 17.219 8.195 1 98.75 64 ILE B O 1
ATOM 2162 N N . LEU B 1 65 ? -1.363 18.312 9.914 1 98.5 65 LEU B N 1
ATOM 2163 C CA . LEU B 1 65 ? -1.426 19.578 9.203 1 98.5 65 LEU B CA 1
ATOM 2164 C C . LEU B 1 65 ? -0.04 20 8.727 1 98.5 65 LEU B C 1
ATOM 2166 O O . LEU B 1 65 ? 0.118 20.453 7.59 1 98.5 65 LEU B O 1
ATOM 2170 N N . CYS B 1 66 ? 0.937 19.875 9.594 1 98.38 66 CYS B N 1
ATOM 2171 C CA . CYS B 1 66 ? 2.299 20.25 9.227 1 98.38 66 CYS B CA 1
ATOM 2172 C C . CYS B 1 66 ? 2.801 19.422 8.055 1 98.38 66 CYS B C 1
ATOM 2174 O O . CYS B 1 66 ? 3.508 19.922 7.184 1 98.38 66 CYS B O 1
ATOM 2176 N N . ILE B 1 67 ? 2.48 18.188 8.055 1 98.56 67 ILE B N 1
ATOM 2177 C CA . ILE B 1 67 ? 2.885 17.312 6.965 1 98.56 67 ILE B CA 1
ATOM 2178 C C . ILE B 1 67 ? 2.234 17.781 5.66 1 98.56 67 ILE B C 1
ATOM 2180 O O . ILE B 1 67 ? 2.895 17.859 4.621 1 98.56 67 ILE B O 1
ATOM 2184 N N . TYR B 1 68 ? 0.944 18.094 5.691 1 98.31 68 TYR B N 1
ATOM 2185 C CA . TYR B 1 68 ? 0.248 18.578 4.504 1 98.31 68 TYR B CA 1
ATOM 2186 C C . TYR B 1 68 ? 0.821 19.906 4.039 1 98.31 68 TYR B C 1
ATOM 2188 O O . TYR B 1 68 ? 0.924 20.156 2.836 1 98.31 68 TYR B O 1
ATOM 2196 N N . ARG B 1 69 ? 1.17 20.766 4.953 1 98.25 69 ARG B N 1
ATOM 2197 C CA . ARG B 1 69 ? 1.789 22.031 4.598 1 98.25 69 ARG B CA 1
ATOM 2198 C C . ARG B 1 69 ? 3.141 21.812 3.928 1 98.25 69 ARG B C 1
ATOM 2200 O O . ARG B 1 69 ? 3.471 22.5 2.953 1 98.25 69 ARG B O 1
ATOM 2207 N N . TRP B 1 70 ? 3.902 20.953 4.539 1 98 70 TRP B N 1
ATOM 2208 C CA . TRP B 1 70 ? 5.191 20.609 3.949 1 98 70 TRP B CA 1
ATOM 2209 C C . TRP B 1 70 ? 5.02 20.078 2.529 1 98 70 TRP B C 1
ATOM 2211 O O . TRP B 1 70 ? 5.754 20.469 1.619 1 98 70 TRP B O 1
ATOM 2221 N N . TYR B 1 71 ? 4.086 19.203 2.355 1 97.06 71 TYR B N 1
ATOM 2222 C CA . TYR B 1 71 ? 3.715 18.625 1.068 1 97.06 71 TYR B CA 1
ATOM 2223 C C . TYR B 1 71 ? 3.402 19.719 0.053 1 97.06 71 TYR B C 1
ATOM 2225 O O . TYR B 1 71 ? 3.92 19.703 -1.066 1 97.06 71 TYR B O 1
ATOM 2233 N N . ARG B 1 72 ? 2.629 20.703 0.437 1 97.31 72 ARG B N 1
ATOM 2234 C CA . ARG B 1 72 ? 2.213 21.797 -0.438 1 97.31 72 ARG B CA 1
ATOM 2235 C C . ARG B 1 72 ? 3.355 22.766 -0.669 1 97.31 72 ARG B C 1
ATOM 2237 O O . ARG B 1 72 ? 3.404 23.438 -1.702 1 97.31 72 ARG B O 1
ATOM 2244 N N . THR B 1 73 ? 4.191 22.906 0.298 1 97.69 73 THR B N 1
ATOM 2245 C CA . THR B 1 73 ? 5.367 23.75 0.129 1 97.69 73 THR B CA 1
ATOM 2246 C C . THR B 1 73 ? 6.293 23.188 -0.946 1 97.69 73 THR B C 1
ATOM 2248 O O . THR B 1 73 ? 6.801 23.922 -1.787 1 97.69 73 THR B O 1
ATOM 2251 N N . LEU B 1 74 ? 6.449 21.875 -0.907 1 96.31 74 LEU B N 1
ATOM 2252 C CA . LEU B 1 74 ? 7.34 21.219 -1.859 1 96.31 74 LEU B CA 1
ATOM 2253 C C . LEU B 1 74 ? 6.719 21.203 -3.252 1 96.31 74 LEU B C 1
ATOM 2255 O O . LEU B 1 74 ? 7.434 21.297 -4.254 1 96.31 74 LEU B O 1
ATOM 2259 N N . SER B 1 75 ? 5.379 21.047 -3.322 1 95.88 75 SER B N 1
ATOM 2260 C CA . SER B 1 75 ? 4.672 20.922 -4.594 1 95.88 75 SER B CA 1
ATOM 2261 C C . SER B 1 75 ? 3.371 21.719 -4.578 1 95.88 75 SER B C 1
ATOM 2263 O O . SER B 1 75 ? 2.291 21.156 -4.402 1 95.88 75 SER B O 1
ATOM 2265 N N . PRO B 1 76 ? 3.469 23 -4.887 1 94.5 76 PRO B N 1
ATOM 2266 C CA . PRO B 1 76 ? 2.281 23.859 -4.801 1 94.5 76 PRO B CA 1
ATOM 2267 C C . PRO B 1 76 ? 1.276 23.578 -5.918 1 94.5 76 PRO B C 1
ATOM 2269 O O . PRO B 1 76 ? 0.096 23.922 -5.789 1 94.5 76 PRO B O 1
ATOM 2272 N N . ASN B 1 77 ? 1.76 23.031 -7.055 1 90.81 77 ASN B N 1
ATOM 2273 C CA . ASN B 1 77 ? 0.892 22.719 -8.18 1 90.81 77 ASN B CA 1
ATOM 2274 C C . ASN B 1 77 ? 0.745 21.203 -8.375 1 90.81 77 ASN B C 1
ATOM 2276 O O . ASN B 1 77 ? 1.34 20.625 -9.281 1 90.81 77 ASN B O 1
ATOM 2280 N N . ILE B 1 78 ? -0.101 20.625 -7.551 1 91.56 78 ILE B N 1
ATOM 2281 C CA . ILE B 1 78 ? -0.301 19.172 -7.594 1 91.56 78 ILE B CA 1
ATOM 2282 C C . ILE B 1 78 ? -1.501 18.844 -8.477 1 91.56 78 ILE B C 1
ATOM 2284 O O . ILE B 1 78 ? -2.512 19.547 -8.453 1 91.56 78 ILE B O 1
ATOM 2288 N N . ASP B 1 79 ? -1.352 17.906 -9.359 1 92.94 79 ASP B N 1
ATOM 2289 C CA . ASP B 1 79 ? -2.451 17.281 -10.094 1 92.94 79 ASP B CA 1
ATOM 2290 C C . ASP B 1 79 ? -2.91 16 -9.414 1 92.94 79 ASP B C 1
ATOM 2292 O O . ASP B 1 79 ? -2.125 15.062 -9.258 1 92.94 79 ASP B O 1
ATOM 2296 N N . ILE B 1 80 ? -4.16 15.992 -8.945 1 95.69 80 ILE B N 1
ATOM 2297 C CA . ILE B 1 80 ? -4.66 14.852 -8.188 1 95.69 80 ILE B CA 1
ATOM 2298 C C . ILE B 1 80 ? -6.035 14.445 -8.719 1 95.69 80 ILE B C 1
ATOM 2300 O O . ILE B 1 80 ? -6.859 15.297 -9.047 1 95.69 80 ILE B O 1
ATOM 2304 N N . THR B 1 81 ? -6.25 13.172 -8.953 1 96.12 81 THR B N 1
ATOM 2305 C CA . THR B 1 81 ? -7.516 12.617 -9.414 1 96.12 81 THR B CA 1
ATOM 2306 C C . THR B 1 81 ? -7.902 11.391 -8.586 1 96.12 81 THR B C 1
ATOM 2308 O O . THR B 1 81 ? -7.055 10.547 -8.289 1 96.12 81 THR B O 1
ATOM 2311 N N . VAL B 1 82 ? -9.109 11.375 -8.133 1 97.19 82 VAL B N 1
ATOM 2312 C CA . VAL B 1 82 ? -9.641 10.219 -7.43 1 97.19 82 VAL B CA 1
ATOM 2313 C C . VAL B 1 82 ? -10.336 9.289 -8.422 1 97.19 82 VAL B C 1
ATOM 2315 O O . VAL B 1 82 ? -11.383 9.633 -8.977 1 97.19 82 VAL B O 1
ATOM 2318 N N . ASP B 1 83 ? -9.875 8.094 -8.586 1 96.69 83 ASP B N 1
ATOM 2319 C CA . ASP B 1 83 ? -10.383 7.148 -9.57 1 96.69 83 ASP B CA 1
ATOM 2320 C C . ASP B 1 83 ? -11.5 6.285 -8.992 1 96.69 83 ASP B C 1
ATOM 2322 O O . ASP B 1 83 ? -12.391 5.832 -9.719 1 96.69 83 ASP B O 1
ATOM 2326 N N . SER B 1 84 ? -11.375 6.023 -7.777 1 97.62 84 SER B N 1
ATOM 2327 C CA . SER B 1 84 ? -12.328 5.141 -7.105 1 97.62 84 SER B CA 1
ATOM 2328 C C . SER B 1 84 ? -12.391 5.434 -5.613 1 97.62 84 SER B C 1
ATOM 2330 O O . SER B 1 84 ? -11.375 5.734 -4.988 1 97.62 84 SER B O 1
ATOM 2332 N N . ALA B 1 85 ? -13.578 5.477 -5.07 1 98.25 85 ALA B N 1
ATOM 2333 C CA . ALA B 1 85 ? -13.844 5.605 -3.641 1 98.25 85 ALA B CA 1
ATOM 2334 C C . ALA B 1 85 ? -14.953 4.66 -3.201 1 98.25 85 ALA B C 1
ATOM 2336 O O . ALA B 1 85 ? -16.094 4.785 -3.652 1 98.25 85 ALA B O 1
ATOM 2337 N N . VAL B 1 86 ? -14.625 3.721 -2.361 1 98.19 86 VAL B N 1
ATOM 2338 C CA . VAL B 1 86 ? -15.625 2.75 -1.918 1 98.19 86 VAL B CA 1
ATOM 2339 C C . VAL B 1 86 ? -15.562 2.609 -0.398 1 98.19 86 VAL B C 1
ATOM 2341 O O . VAL B 1 86 ? -14.484 2.537 0.186 1 98.19 86 VAL B O 1
ATOM 2344 N N . PHE B 1 87 ? -16.75 2.627 0.203 1 97.94 87 PHE B N 1
ATOM 2345 C CA . PHE B 1 87 ? -16.875 2.613 1.655 1 97.94 87 PHE B CA 1
ATOM 2346 C C . PHE B 1 87 ? -17.375 1.257 2.141 1 97.94 87 PHE B C 1
ATOM 2348 O O . PHE B 1 87 ? -18.422 0.773 1.686 1 97.94 87 PHE B O 1
ATOM 2355 N N . ASP B 1 88 ? -16.562 0.576 3 1 97.94 88 ASP B N 1
ATOM 2356 C CA . ASP B 1 88 ? -17.016 -0.617 3.713 1 97.94 88 ASP B CA 1
ATOM 2357 C C . ASP B 1 88 ? -17.656 -0.25 5.047 1 97.94 88 ASP B C 1
ATOM 2359 O O . ASP B 1 88 ? -16.969 -0.046 6.043 1 97.94 88 ASP B O 1
ATOM 2363 N N . GLN B 1 89 ? -18.891 -0.346 5.105 1 95 89 GLN B N 1
ATOM 2364 C CA . GLN B 1 89 ? -19.641 0.061 6.293 1 95 89 GLN B CA 1
ATOM 2365 C C . GLN B 1 89 ? -19.391 -0.897 7.453 1 95 89 GLN B C 1
ATOM 2367 O O . GLN B 1 89 ? -19.422 -0.493 8.617 1 95 89 GLN B O 1
ATOM 2372 N N . ARG B 1 90 ? -19.141 -2.154 7.145 1 95.31 90 ARG B N 1
ATOM 2373 C CA . ARG B 1 90 ? -18.938 -3.164 8.18 1 95.31 90 ARG B CA 1
ATOM 2374 C C . ARG B 1 90 ? -17.703 -2.859 9.023 1 95.31 90 ARG B C 1
ATOM 2376 O O . ARG B 1 90 ? -17.703 -3.061 10.234 1 95.31 90 ARG B O 1
ATOM 2383 N N . THR B 1 91 ? -16.75 -2.33 8.383 1 97 91 THR B N 1
ATOM 2384 C CA . THR B 1 91 ? -15.484 -2.105 9.086 1 97 91 THR B CA 1
ATOM 2385 C C . THR B 1 91 ? -15.203 -0.613 9.234 1 97 91 THR B C 1
ATOM 2387 O O . THR B 1 91 ? -14.172 -0.221 9.781 1 97 91 THR B O 1
ATOM 2390 N N . ASN B 1 92 ? -16.078 0.252 8.734 1 97.5 92 ASN B N 1
ATOM 2391 C CA . ASN B 1 92 ? -15.898 1.699 8.734 1 97.5 92 ASN B CA 1
ATOM 2392 C C . ASN B 1 92 ? -14.594 2.1 8.047 1 97.5 92 ASN B C 1
ATOM 2394 O O . ASN B 1 92 ? -13.828 2.912 8.578 1 97.5 92 ASN B O 1
ATOM 2398 N N . THR B 1 93 ? -14.352 1.474 6.93 1 98.5 93 THR B N 1
ATOM 2399 C CA . THR B 1 93 ? -13.117 1.716 6.184 1 98.5 93 THR B CA 1
ATOM 2400 C C . THR B 1 93 ? -13.43 2.227 4.781 1 98.5 93 THR B C 1
ATOM 2402 O O . THR B 1 93 ? -14.258 1.65 4.07 1 98.5 93 THR B O 1
ATOM 2405 N N . LEU B 1 94 ? -12.852 3.318 4.426 1 98.75 94 LEU B N 1
ATOM 2406 C CA . LEU B 1 94 ? -12.992 3.902 3.096 1 98.75 94 LEU B CA 1
ATOM 2407 C C . LEU B 1 94 ? -11.719 3.709 2.279 1 98.75 94 LEU B C 1
ATOM 2409 O O . LEU B 1 94 ? -10.633 4.09 2.719 1 98.75 94 LEU B O 1
ATOM 2413 N N . TYR B 1 95 ? -11.867 3.047 1.123 1 98.75 95 TYR B N 1
ATOM 2414 C CA . TYR B 1 95 ? -10.766 2.855 0.187 1 98.75 95 TYR B CA 1
ATOM 2415 C C . TYR B 1 95 ? -10.828 3.875 -0.943 1 98.75 95 TYR B C 1
ATOM 2417 O O . TYR B 1 95 ? -11.852 4.004 -1.617 1 98.75 95 TYR B O 1
ATOM 2425 N N . VAL B 1 96 ? -9.688 4.543 -1.162 1 98.75 96 VAL B N 1
ATOM 2426 C CA . VAL B 1 96 ? -9.656 5.598 -2.172 1 98.75 96 VAL B CA 1
ATOM 2427 C C . VAL B 1 96 ? -8.453 5.402 -3.084 1 98.75 96 VAL B C 1
ATOM 2429 O O . VAL B 1 96 ? -7.305 5.43 -2.621 1 98.75 96 VAL B O 1
ATOM 2432 N N . ASN B 1 97 ? -8.719 5.156 -4.301 1 98.12 97 ASN B N 1
ATOM 2433 C CA . ASN B 1 97 ? -7.68 5.062 -5.32 1 98.12 97 ASN B CA 1
ATOM 2434 C C . ASN B 1 97 ? -7.402 6.414 -5.965 1 98.12 97 ASN B C 1
ATOM 2436 O O . ASN B 1 97 ? -8.305 7.027 -6.543 1 98.12 97 ASN B O 1
ATOM 2440 N N . ILE B 1 98 ? -6.145 6.848 -5.852 1 97.75 98 ILE B N 1
ATOM 2441 C CA . ILE B 1 98 ? -5.785 8.211 -6.23 1 97.75 98 ILE B CA 1
ATOM 2442 C C . ILE B 1 98 ? -4.609 8.18 -7.207 1 97.75 98 ILE B C 1
ATOM 2444 O O . ILE B 1 98 ? -3.697 7.363 -7.066 1 97.75 98 ILE B O 1
ATOM 2448 N N . LYS B 1 99 ? -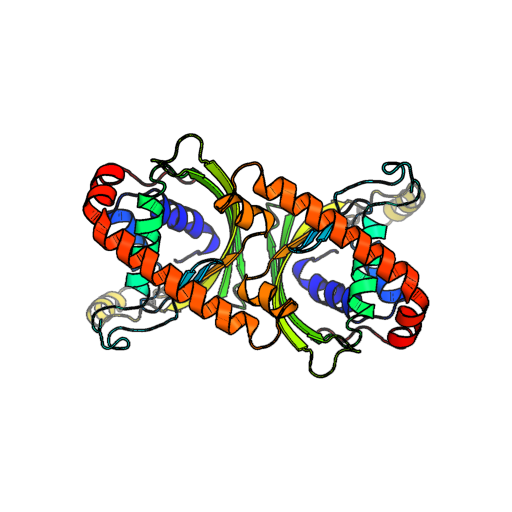4.676 9.016 -8.195 1 96.69 99 LYS B N 1
ATOM 2449 C CA . LYS B 1 99 ? -3.527 9.336 -9.031 1 96.69 99 LYS B CA 1
ATOM 2450 C C . LYS B 1 99 ? -3.041 10.758 -8.773 1 96.69 99 LYS B C 1
ATOM 2452 O O . LYS B 1 99 ? -3.846 11.688 -8.68 1 96.69 99 LYS B O 1
ATOM 2457 N N . GLN B 1 100 ? -1.753 10.844 -8.617 1 95.38 100 GLN B N 1
ATOM 2458 C CA . GLN B 1 100 ? -1.229 12.18 -8.344 1 95.38 100 GLN B CA 1
ATOM 2459 C C . GLN B 1 100 ? 0.103 12.406 -9.047 1 95.38 100 GLN B C 1
ATOM 2461 O O . GLN B 1 100 ? 0.874 11.469 -9.25 1 95.38 100 GLN B O 1
ATOM 2466 N N . THR B 1 101 ? 0.292 13.617 -9.469 1 94 101 THR B N 1
ATOM 2467 C CA . THR B 1 101 ? 1.591 14.062 -9.961 1 94 101 THR B CA 1
ATOM 2468 C C . THR B 1 101 ? 2.232 15.039 -8.977 1 94 101 THR B C 1
ATOM 2470 O O . THR B 1 101 ? 1.752 16.156 -8.797 1 94 101 THR B O 1
ATOM 2473 N N . PHE B 1 102 ? 3.336 14.578 -8.359 1 92.62 102 PHE B N 1
ATOM 2474 C CA . PHE B 1 102 ? 4.109 15.352 -7.402 1 92.62 102 PHE B CA 1
ATOM 2475 C C . PHE B 1 102 ? 5.312 16 -8.078 1 92.62 102 PHE B C 1
ATOM 2477 O O . PHE B 1 102 ? 6.152 15.312 -8.656 1 92.62 102 PHE B O 1
ATOM 2484 N N . ALA B 1 103 ? 5.332 17.359 -8.062 1 93.06 103 ALA B N 1
ATOM 2485 C CA . ALA B 1 103 ? 6.426 18.109 -8.68 1 93.06 103 ALA B CA 1
ATOM 2486 C C . ALA B 1 103 ? 7.055 19.078 -7.691 1 93.06 103 ALA B C 1
ATOM 2488 O O . ALA B 1 103 ? 6.387 19.984 -7.199 1 93.06 103 ALA B O 1
ATOM 2489 N N . VAL B 1 104 ? 8.359 18.891 -7.395 1 92.94 104 VAL B N 1
ATOM 2490 C CA . VAL B 1 104 ? 9.07 19.797 -6.488 1 92.94 104 VAL B CA 1
ATOM 2491 C C . VAL B 1 104 ? 9.398 21.094 -7.207 1 92.94 104 VAL B C 1
ATOM 2493 O O . VAL B 1 104 ? 10.172 21.109 -8.172 1 92.94 104 VAL B O 1
ATOM 2496 N N . TRP B 1 105 ? 8.938 22.188 -6.68 1 93.06 105 TRP B N 1
ATOM 2497 C CA . TRP B 1 105 ? 8.898 23.438 -7.426 1 93.06 105 TRP B CA 1
ATOM 2498 C C . TRP B 1 105 ? 10.305 23.984 -7.66 1 93.06 105 TRP B C 1
ATOM 2500 O O . TRP B 1 105 ? 10.562 24.656 -8.656 1 93.06 105 TRP B O 1
ATOM 2510 N N . PHE B 1 106 ? 11.312 23.688 -6.805 1 93.06 106 PHE B N 1
ATOM 2511 C CA . PHE B 1 106 ? 12.625 24.297 -6.949 1 93.06 106 PHE B CA 1
ATOM 2512 C C . PHE B 1 106 ? 13.617 23.328 -7.57 1 93.06 106 PHE B C 1
ATOM 2514 O O . PHE B 1 106 ? 14.797 23.656 -7.742 1 93.06 106 PHE B O 1
ATOM 2521 N N . ILE B 1 107 ? 13.234 22.125 -7.777 1 91.88 107 ILE B N 1
ATOM 2522 C CA . ILE B 1 107 ? 14.047 21.141 -8.5 1 91.88 107 ILE B CA 1
ATOM 2523 C C . ILE B 1 107 ? 13.531 21.016 -9.93 1 91.88 107 ILE B C 1
ATOM 2525 O O . ILE B 1 107 ? 12.523 20.359 -10.18 1 91.88 107 ILE B O 1
ATOM 2529 N N . PRO B 1 108 ? 14.336 21.5 -10.867 1 88.62 108 PRO B N 1
ATOM 2530 C CA . PRO B 1 108 ? 13.875 21.469 -12.258 1 88.62 108 PRO B CA 1
ATOM 2531 C C . PRO B 1 108 ? 13.695 20.047 -12.789 1 88.62 108 PRO B C 1
ATOM 2533 O O . PRO B 1 108 ? 14.492 19.156 -12.469 1 88.62 108 PRO B O 1
ATOM 2536 N N . PHE B 1 109 ? 12.641 19.766 -13.477 1 86.5 109 PHE B N 1
ATOM 2537 C CA . PHE B 1 109 ? 12.336 18.516 -14.188 1 86.5 109 PHE B CA 1
ATOM 2538 C C . PHE B 1 109 ? 12.031 17.391 -13.203 1 86.5 109 PHE B C 1
ATOM 2540 O O . PHE B 1 109 ? 12.102 16.219 -13.562 1 86.5 109 PHE B O 1
ATOM 2547 N N . TYR B 1 110 ? 11.859 17.875 -11.953 1 89.44 110 TYR B N 1
ATOM 2548 C CA . TYR B 1 110 ? 11.422 16.844 -11.016 1 89.44 110 TYR B CA 1
ATOM 2549 C C . TYR B 1 110 ? 9.906 16.719 -11.031 1 89.44 110 TYR B C 1
ATOM 2551 O O . TYR B 1 110 ? 9.188 17.641 -10.656 1 89.44 110 TYR B O 1
ATOM 2559 N N . SER B 1 111 ? 9.422 15.562 -11.477 1 91.25 111 SER B N 1
ATOM 2560 C CA . SER B 1 111 ? 8 15.234 -11.469 1 91.25 111 SER B CA 1
ATOM 2561 C C . SER B 1 111 ? 7.781 13.742 -11.281 1 91.25 111 SER B C 1
ATOM 2563 O O . SER B 1 111 ? 8.383 12.922 -11.984 1 91.25 111 SER B O 1
ATOM 2565 N N . ALA B 1 112 ? 6.992 13.422 -10.305 1 92.31 112 ALA B N 1
ATOM 2566 C CA . ALA B 1 112 ? 6.699 12.016 -10.016 1 92.31 112 ALA B CA 1
ATOM 2567 C C . ALA B 1 112 ? 5.211 11.727 -10.156 1 92.31 112 ALA B C 1
ATOM 2569 O O . ALA B 1 112 ? 4.406 12.133 -9.32 1 92.31 112 ALA B O 1
ATOM 2570 N N . ARG B 1 113 ? 4.844 11.047 -11.203 1 92.69 113 ARG B N 1
ATOM 2571 C CA . ARG B 1 113 ? 3.486 10.539 -11.359 1 92.69 113 ARG B CA 1
ATOM 2572 C C . ARG B 1 113 ? 3.311 9.211 -10.633 1 92.69 113 ARG B C 1
ATOM 2574 O O . ARG B 1 113 ? 3.949 8.219 -10.992 1 92.69 113 ARG B O 1
ATOM 2581 N N . VAL B 1 114 ? 2.49 9.227 -9.641 1 94.44 114 VAL B N 1
ATOM 2582 C CA . VAL B 1 114 ? 2.379 8.031 -8.805 1 94.44 114 VAL B CA 1
ATOM 2583 C C . VAL B 1 114 ? 0.907 7.699 -8.578 1 94.44 114 VAL B C 1
ATOM 2585 O O . VAL B 1 114 ? 0.038 8.562 -8.727 1 94.44 114 VAL B O 1
ATOM 2588 N N . ARG B 1 115 ? 0.664 6.426 -8.406 1 95.12 115 ARG B N 1
ATOM 2589 C CA . ARG B 1 115 ? -0.625 5.934 -7.934 1 95.12 115 ARG B CA 1
ATOM 2590 C C . ARG B 1 115 ? -0.581 5.637 -6.438 1 95.12 115 ARG B C 1
ATOM 2592 O O . ARG B 1 115 ? 0.381 5.043 -5.945 1 95.12 115 ARG B O 1
ATOM 2599 N N . LEU B 1 116 ? -1.617 6.168 -5.746 1 94.75 116 LEU B N 1
ATOM 2600 C CA . LEU B 1 116 ? -1.694 6.031 -4.297 1 94.75 116 LEU B CA 1
ATOM 2601 C C . LEU B 1 116 ? -3.053 5.48 -3.873 1 94.75 116 LEU B C 1
ATOM 2603 O O . LEU B 1 116 ? -4.09 5.938 -4.355 1 94.75 116 LEU B O 1
ATOM 2607 N N . LEU B 1 117 ? -2.996 4.375 -3.086 1 98 117 LEU B N 1
ATOM 2608 C CA . LEU B 1 117 ? -4.215 3.912 -2.432 1 98 117 LEU B CA 1
ATOM 2609 C C . LEU B 1 117 ? -4.27 4.395 -0.986 1 98 117 LEU B C 1
ATOM 2611 O O . LEU B 1 117 ? -3.41 4.043 -0.177 1 98 117 LEU B O 1
ATOM 2615 N N . THR B 1 118 ? -5.223 5.199 -0.654 1 98.56 118 THR B N 1
ATOM 2616 C CA . THR B 1 118 ? -5.43 5.699 0.7 1 98.56 118 THR B CA 1
ATOM 2617 C C . THR B 1 118 ? -6.551 4.934 1.396 1 98.56 118 THR B C 1
ATOM 2619 O O . THR B 1 118 ? -7.648 4.797 0.854 1 98.56 118 THR B O 1
ATOM 2622 N N . VAL B 1 119 ? -6.246 4.379 2.508 1 98.69 119 VAL B N 1
ATOM 2623 C CA . VAL B 1 119 ? -7.227 3.715 3.361 1 98.69 119 VAL B CA 1
ATOM 2624 C C . VAL B 1 119 ? -7.57 4.613 4.547 1 98.69 119 VAL B C 1
ATOM 2626 O O . VAL B 1 119 ? -6.695 4.973 5.34 1 98.69 119 VAL B O 1
ATOM 2629 N N . LEU B 1 120 ? -8.82 4.996 4.672 1 98.81 120 LEU B N 1
ATOM 2630 C CA . LEU B 1 120 ? -9.289 5.859 5.75 1 98.81 120 LEU B CA 1
ATOM 2631 C C . LEU B 1 120 ? -10.18 5.09 6.715 1 98.81 120 LEU B C 1
ATOM 2633 O O . LEU B 1 120 ? -11.164 4.473 6.293 1 98.81 120 LEU B O 1
ATOM 2637 N N . THR B 1 121 ? -9.797 5.02 7.941 1 98.69 121 THR B N 1
ATOM 2638 C CA . THR B 1 121 ? -10.68 4.504 8.984 1 98.69 121 THR B CA 1
ATOM 2639 C C . THR B 1 121 ? -11.609 5.602 9.5 1 98.69 121 THR B C 1
ATOM 2641 O O . THR B 1 121 ? -11.148 6.676 9.891 1 98.69 121 THR B O 1
ATOM 2644 N N . LEU B 1 122 ? -12.844 5.34 9.477 1 98.44 122 LEU B N 1
ATOM 2645 C CA . LEU B 1 122 ? -13.828 6.359 9.828 1 98.44 122 LEU B CA 1
ATOM 2646 C C . LEU B 1 122 ? -14.461 6.059 11.18 1 98.44 122 LEU B C 1
ATOM 2648 O O . LEU B 1 122 ? -14.617 4.891 11.555 1 98.44 122 LEU B O 1
ATOM 2652 N N . GLU B 1 123 ? -14.711 7.043 11.93 1 97.31 123 GLU B N 1
ATOM 2653 C CA . GLU B 1 123 ? -15.477 6.973 13.172 1 97.31 123 GLU B CA 1
ATOM 2654 C C . GLU B 1 123 ? -16.781 7.746 13.055 1 97.31 123 GLU B C 1
ATOM 2656 O O . GLU B 1 123 ? -16.812 8.867 12.539 1 97.31 123 GLU B O 1
ATOM 2661 N N . GLN B 1 124 ? -17.766 7.07 13.461 1 94.12 124 GLN B N 1
ATOM 2662 C CA . GLN B 1 124 ? -19.078 7.703 13.406 1 94.12 124 GLN B CA 1
ATOM 2663 C C . GLN B 1 124 ? -19.406 8.422 14.711 1 94.12 124 GLN B C 1
ATOM 2665 O O . GLN B 1 124 ? -19.188 7.883 15.797 1 94.12 124 GLN B O 1
ATOM 2670 N N . ARG B 1 125 ? -19.766 9.688 14.609 1 90.25 125 ARG B N 1
ATOM 2671 C CA . ARG B 1 125 ? -20.172 10.461 15.773 1 90.25 125 ARG B CA 1
ATOM 2672 C C . ARG B 1 125 ? -21.578 11.047 15.57 1 90.25 125 ARG B C 1
ATOM 2674 O O . ARG B 1 125 ? -21.906 11.492 14.477 1 90.25 125 ARG B O 1
ATOM 2681 N N . THR B 1 126 ? -22.406 10.766 16.562 1 79.5 126 THR B N 1
ATOM 2682 C CA . THR B 1 126 ? -23.75 11.344 16.516 1 79.5 126 THR B CA 1
ATOM 2683 C C . THR B 1 126 ? -23.75 12.773 17.031 1 79.5 126 THR B C 1
ATOM 2685 O O . THR B 1 126 ? -22.984 13.102 17.953 1 79.5 126 THR B O 1
ATOM 2688 N N . SER B 1 127 ? -23.906 13.656 16.281 1 57.72 127 SER B N 1
ATOM 2689 C CA . SER B 1 127 ? -24.047 15.016 16.797 1 57.72 127 SER B CA 1
ATOM 2690 C C . SER B 1 127 ? -24.938 15.055 18.031 1 57.72 127 SER B C 1
ATOM 2692 O O . SER B 1 127 ? -26.109 14.656 17.969 1 57.72 127 SER B O 1
ATOM 2694 N N . SER B 1 128 ? -24.609 14.594 19.141 1 49.44 128 SER B N 1
ATOM 2695 C CA . SER B 1 128 ? -25.469 14.891 20.281 1 49.44 128 SER B CA 1
ATOM 2696 C C . SER B 1 128 ? -26.016 16.312 20.203 1 49.44 128 SER B C 1
ATOM 2698 O O . SER B 1 128 ? -25.375 17.203 19.688 1 49.44 128 SER B O 1
ATOM 2700 N N . SER B 1 129 ? -27.328 16.531 20.5 1 42.91 129 SER B N 1
ATOM 2701 C CA . SER B 1 129 ? -28.141 17.719 20.75 1 42.91 129 SER B CA 1
ATOM 2702 C C . SER B 1 129 ? -27.422 18.703 21.656 1 42.91 129 SER B C 1
ATOM 2704 O O . SER B 1 129 ? -27.125 18.406 22.828 1 42.91 129 SER B O 1
ATOM 2706 N N . SER B 1 130 ? -26.547 19.547 21.5 1 37.47 130 SER B N 1
ATOM 2707 C CA . SER B 1 130 ? -26.5 20.625 22.484 1 37.47 130 SER B CA 1
ATOM 2708 C C . SER B 1 130 ? -27.891 20.922 23.031 1 37.47 130 SER B C 1
ATOM 2710 O O . SER B 1 130 ? -28.891 20.641 22.391 1 37.47 130 SER B O 1
ATOM 2712 N N . SER B 1 131 ? -28.078 21.234 24.359 1 39.5 131 SER B N 1
ATOM 2713 C CA . SER B 1 131 ? -29.266 21.688 25.078 1 39.5 131 SER B CA 1
ATOM 2714 C C . SER B 1 131 ? -30.109 22.625 24.219 1 39.5 131 SER B C 1
ATOM 2716 O O . SER B 1 131 ? -31.328 22.594 24.266 1 39.5 131 SER B O 1
ATOM 2718 N N . ALA B 1 132 ? -29.594 23.812 23.703 1 39.5 132 ALA B N 1
ATOM 2719 C CA . ALA B 1 132 ? -30.391 24.859 23.062 1 39.5 132 ALA B CA 1
ATOM 2720 C C . ALA B 1 132 ? -31.094 24.328 21.812 1 39.5 132 ALA B C 1
ATOM 2722 O O . ALA B 1 132 ? -32.125 24.875 21.391 1 39.5 132 ALA B O 1
ATOM 2723 N N . ALA B 1 133 ? -30.516 23.391 21.078 1 40.06 133 ALA B N 1
ATOM 2724 C CA . ALA B 1 133 ? -31.219 22.844 19.938 1 40.06 133 ALA B CA 1
ATOM 2725 C C . ALA B 1 133 ? -32.125 21.688 20.344 1 40.06 133 ALA B C 1
ATOM 2727 O O . ALA B 1 133 ? -32.75 21.047 19.5 1 40.06 133 ALA B O 1
ATOM 2728 N N . ALA B 1 134 ? -32.094 21.172 21.484 1 41.25 134 ALA B N 1
ATOM 2729 C CA . ALA B 1 134 ? -33.062 20.312 22.156 1 41.25 134 ALA B CA 1
ATOM 2730 C C . ALA B 1 134 ? -34.438 20.969 22.172 1 41.25 134 ALA B C 1
ATOM 2732 O O . ALA B 1 134 ? -35.469 20.266 22.172 1 41.25 134 ALA B O 1
ATOM 2733 N N . SER B 1 135 ? -34.562 22.328 22.516 1 41.25 135 SER B N 1
ATOM 2734 C CA . SER B 1 135 ? -35.812 23.078 22.531 1 41.25 135 SER B CA 1
ATOM 2735 C C . SER B 1 135 ? -36.406 23.188 21.141 1 41.25 135 SER B C 1
ATOM 2737 O O . SER B 1 135 ? -37.625 23.188 20.984 1 41.25 135 SER B O 1
ATOM 2739 N N . ARG B 1 136 ? -35.688 23.625 20.109 1 38.22 136 ARG B N 1
ATOM 2740 C CA . ARG B 1 136 ? -36.281 23.656 18.781 1 38.22 136 ARG B CA 1
ATOM 2741 C C . ARG B 1 136 ? -36.5 22.25 18.234 1 38.22 136 ARG B C 1
ATOM 2743 O O . ARG B 1 136 ? -37.156 22.078 17.203 1 38.22 136 ARG B O 1
ATOM 2750 N N . ALA B 1 137 ? -35.844 21.375 18.688 1 43.41 137 ALA B N 1
ATOM 2751 C CA . ALA B 1 137 ? -36.031 19.969 18.344 1 43.41 137 ALA B CA 1
ATOM 2752 C C . ALA B 1 137 ? -37.344 19.438 18.891 1 43.41 137 ALA B C 1
ATOM 2754 O O . ALA B 1 137 ? -37.688 18.281 18.641 1 43.41 137 ALA B O 1
ATOM 2755 N N . ALA B 1 138 ? -37.75 19.953 19.922 1 41.28 138 ALA B N 1
ATOM 2756 C CA . ALA B 1 138 ? -39.094 19.594 20.422 1 41.28 138 ALA B CA 1
ATOM 2757 C C . ALA B 1 138 ? -40.156 19.828 19.344 1 41.28 138 ALA B C 1
ATOM 2759 O O . ALA B 1 138 ? -41.156 19.141 19.312 1 41.28 138 ALA B O 1
ATOM 2760 N N . LEU B 1 139 ? -40.25 21.094 18.812 1 42.03 139 LEU B N 1
ATOM 2761 C CA . LEU B 1 139 ? -41.281 21.312 17.828 1 42.03 139 LEU B CA 1
ATOM 2762 C C . LEU B 1 139 ? -41 20.562 16.531 1 42.03 139 LEU B C 1
ATOM 2764 O O . LEU B 1 139 ? -41.844 20.453 15.664 1 42.03 139 LEU B O 1
ATOM 2768 N N . SER B 1 140 ? -39.656 20.578 16.109 1 38.53 140 SER B N 1
ATOM 2769 C CA . SER B 1 140 ? -39.438 19.797 14.906 1 38.53 140 SER B CA 1
ATOM 2770 C C . SER B 1 140 ? -39.5 18.297 15.195 1 38.53 140 SER B C 1
ATOM 2772 O O . SER B 1 140 ? -39.25 17.875 16.328 1 38.53 140 SER B O 1
ATOM 2774 N N . GLY B 1 141 ? -40.281 17.5 14.633 1 39.66 141 GLY B N 1
ATOM 2775 C CA . GLY B 1 141 ? -40.438 16.062 14.82 1 39.66 141 GLY B CA 1
ATOM 2776 C C . GLY B 1 141 ? -39.156 15.359 15.195 1 39.66 141 GLY B C 1
ATOM 2777 O O . GLY B 1 141 ? -38.062 15.961 15.156 1 39.66 141 GLY B O 1
ATOM 2778 N N . PRO B 1 142 ? -39.094 14.273 15.953 1 43.81 142 PRO B N 1
ATOM 2779 C CA . PRO B 1 142 ? -37.906 13.453 16.25 1 43.81 142 PRO B CA 1
ATOM 2780 C C . PRO B 1 142 ? -36.844 13.547 15.164 1 43.81 142 PRO B C 1
ATOM 2782 O O . PRO B 1 142 ? -36.906 12.812 14.172 1 43.81 142 PRO B O 1
ATOM 2785 N N . GLY B 1 143 ? -36.625 14.555 14.5 1 43.56 143 GLY B N 1
ATOM 2786 C CA . GLY B 1 143 ? -35.781 14.555 13.336 1 43.56 143 GLY B CA 1
ATOM 2787 C C . GLY B 1 143 ? -34.375 14.008 13.625 1 43.56 143 GLY B C 1
ATOM 2788 O O . GLY B 1 143 ? -33.844 14.219 14.719 1 43.56 143 GLY B O 1
ATOM 2789 N N . GLN B 1 144 ? -33.969 12.836 12.961 1 47.38 144 GLN B N 1
ATOM 2790 C CA . GLN B 1 144 ? -32.875 11.883 12.938 1 47.38 144 GLN B CA 1
ATOM 2791 C C . GLN B 1 144 ? -31.516 12.609 12.969 1 47.38 144 GLN B C 1
ATOM 2793 O O . GLN B 1 144 ? -31.188 13.336 12.031 1 47.38 144 GLN B O 1
ATOM 2798 N N . GLU B 1 145 ? -31.078 13.219 13.969 1 54.56 145 GLU B N 1
ATOM 2799 C CA . GLU B 1 145 ? -29.672 13.609 14.109 1 54.56 145 GLU B CA 1
ATOM 2800 C C . GLU B 1 145 ? -28.766 12.734 13.25 1 54.56 145 GLU B C 1
ATOM 2802 O O . GLU B 1 145 ? -28.766 11.508 13.398 1 54.56 145 GLU B O 1
ATOM 2807 N N . ARG B 1 146 ? -28.531 13.062 11.977 1 66.44 146 ARG B N 1
ATOM 2808 C CA . ARG B 1 146 ? -27.797 12.258 11 1 66.44 146 ARG B CA 1
ATOM 2809 C C . ARG B 1 146 ? -26.359 12.016 11.445 1 66.44 146 ARG B C 1
ATOM 2811 O O . ARG B 1 146 ? -25.688 12.945 11.906 1 66.44 146 ARG B O 1
ATOM 2818 N N . ALA B 1 147 ? -25.922 10.867 11.727 1 83.69 147 ALA B N 1
ATOM 2819 C CA . ALA B 1 147 ? -24.594 10.383 12.055 1 83.69 147 ALA B CA 1
ATOM 2820 C C . ALA B 1 147 ? -23.578 10.797 10.992 1 83.69 147 ALA B C 1
ATOM 2822 O O . ALA B 1 147 ? -23.875 10.727 9.797 1 83.69 147 ALA B O 1
ATOM 2823 N N . LYS B 1 148 ? -22.547 11.617 11.469 1 94.12 148 LYS B N 1
ATOM 2824 C CA . LYS B 1 148 ? -21.469 12.016 10.562 1 94.12 148 LYS B CA 1
ATOM 2825 C C . LYS B 1 148 ? -20.219 11.156 10.781 1 94.12 148 LYS B C 1
ATOM 2827 O O . LYS B 1 148 ? -20 10.664 11.891 1 94.12 148 LYS B O 1
ATOM 2832 N N . TYR B 1 149 ? -19.484 10.938 9.688 1 97.12 149 TYR B N 1
ATOM 2833 C CA . TYR B 1 149 ? -18.234 10.18 9.727 1 97.12 149 TYR B CA 1
ATOM 2834 C C . TYR B 1 149 ? -17.031 11.117 9.766 1 97.12 149 TYR B C 1
ATOM 2836 O O . TYR B 1 149 ? -16.984 12.109 9.031 1 97.12 149 TYR B O 1
ATOM 2844 N N . TYR B 1 150 ? -16.109 10.812 10.625 1 98.19 150 TYR B N 1
ATOM 2845 C CA . TYR B 1 150 ? -14.852 11.539 10.734 1 98.19 150 TYR B CA 1
ATOM 2846 C C . TYR B 1 150 ? -13.672 10.602 10.5 1 98.19 150 TYR B C 1
ATOM 2848 O O . TYR B 1 150 ? -13.719 9.422 10.867 1 98.19 150 TYR B O 1
ATOM 2856 N N . ILE B 1 151 ? -12.625 11.102 9.898 1 98.69 151 ILE B N 1
ATOM 2857 C CA . ILE B 1 151 ? -11.43 10.305 9.617 1 98.69 151 ILE B CA 1
ATOM 2858 C C . ILE B 1 151 ? -10.594 10.172 10.891 1 98.69 151 ILE B C 1
ATOM 2860 O O . ILE B 1 151 ? -10.102 11.172 11.422 1 98.69 151 ILE B O 1
ATOM 2864 N N . SER B 1 152 ? -10.461 8.961 11.359 1 98.56 152 SER B N 1
ATOM 2865 C CA . SER B 1 152 ? -9.672 8.719 12.57 1 98.56 152 SER B CA 1
ATOM 2866 C C . SER B 1 152 ? -8.281 8.203 12.227 1 98.56 152 SER B C 1
ATOM 2868 O O . SER B 1 152 ? -7.367 8.273 13.047 1 98.56 152 SER B O 1
ATOM 2870 N N . ALA B 1 153 ? -8.117 7.652 11.102 1 98.75 153 ALA B N 1
ATOM 2871 C CA . ALA B 1 153 ? -6.816 7.164 10.648 1 98.75 153 ALA B CA 1
ATOM 2872 C C . ALA B 1 153 ? -6.703 7.23 9.125 1 98.75 153 ALA B C 1
ATOM 2874 O O . ALA B 1 153 ? -7.66 6.918 8.414 1 98.75 153 ALA B O 1
ATOM 2875 N N . GLN B 1 154 ? -5.609 7.676 8.648 1 98.81 154 GLN B N 1
ATOM 2876 C CA . GLN B 1 154 ? -5.27 7.684 7.227 1 98.81 154 GLN B CA 1
ATOM 2877 C C . GLN B 1 154 ? -4.02 6.852 6.957 1 98.81 154 GLN B C 1
ATOM 2879 O O . GLN B 1 154 ? -2.982 7.055 7.594 1 98.81 154 GLN B O 1
ATOM 2884 N N . GLU B 1 155 ? -4.125 5.871 6.121 1 98.31 155 GLU B N 1
ATOM 2885 C CA . GLU B 1 155 ? -2.994 5.07 5.664 1 98.31 155 GLU B CA 1
ATOM 2886 C C . GLU B 1 155 ? -2.787 5.219 4.156 1 98.31 155 GLU B C 1
ATOM 2888 O O . GLU B 1 155 ? -3.693 4.934 3.371 1 98.31 155 GLU B O 1
ATOM 2893 N N . ASP B 1 156 ? -1.644 5.688 3.799 1 97.75 156 ASP B N 1
ATOM 2894 C CA . ASP B 1 156 ? -1.276 5.809 2.391 1 97.75 156 ASP B CA 1
ATOM 2895 C C . ASP B 1 156 ? -0.396 4.641 1.951 1 97.75 156 ASP B C 1
ATOM 2897 O O . ASP B 1 156 ? 0.659 4.395 2.539 1 97.75 156 ASP B O 1
ATOM 2901 N N . LEU B 1 157 ? -0.816 3.992 0.911 1 97.5 157 LEU B N 1
ATOM 2902 C CA . LEU B 1 157 ? -0.097 2.83 0.398 1 97.5 157 LEU B CA 1
ATOM 2903 C C . LEU B 1 157 ? 0.38 3.074 -1.029 1 97.5 157 LEU B C 1
ATOM 2905 O O . LEU B 1 157 ? -0.352 3.637 -1.847 1 97.5 157 LEU B O 1
ATOM 2909 N N . TYR B 1 158 ? 1.62 2.664 -1.322 1 94.75 158 TYR B N 1
ATOM 2910 C CA . TYR B 1 158 ? 2.24 2.756 -2.639 1 94.75 158 TYR B CA 1
ATOM 2911 C C . TYR B 1 158 ? 2.836 1.416 -3.057 1 94.75 158 TYR B C 1
ATOM 2913 O O . TYR B 1 158 ? 3.252 0.624 -2.207 1 94.75 158 TYR B O 1
ATOM 2921 N N . GLN B 1 159 ? 2.801 1.229 -4.375 1 92 159 GLN B N 1
ATOM 2922 C CA . GLN B 1 159 ? 3.748 0.23 -4.855 1 92 159 GLN B CA 1
ATOM 2923 C C . GLN B 1 159 ? 5.188 0.708 -4.684 1 92 159 GLN B C 1
ATOM 2925 O O . GLN B 1 159 ? 5.461 1.909 -4.738 1 92 159 GLN B O 1
ATOM 2930 N N . MET B 1 160 ? 6.066 -0.286 -4.602 1 90.25 160 MET B N 1
ATOM 2931 C CA . MET B 1 160 ? 7.465 0.064 -4.375 1 90.25 160 MET B CA 1
ATOM 2932 C C . MET B 1 160 ? 8.023 0.866 -5.547 1 90.25 160 MET B C 1
ATOM 2934 O O . MET B 1 160 ? 8.867 1.741 -5.359 1 90.25 160 MET B O 1
ATOM 2938 N N . ASN B 1 161 ? 7.586 0.564 -6.711 1 91.94 161 ASN B N 1
ATOM 2939 C CA . ASN B 1 161 ? 7.996 1.333 -7.879 1 91.94 161 ASN B CA 1
ATOM 2940 C C . ASN B 1 161 ? 7.684 2.818 -7.715 1 91.94 161 ASN B C 1
ATOM 2942 O O . ASN B 1 161 ? 8.508 3.67 -8.047 1 91.94 161 ASN B O 1
ATOM 2946 N N . ASP B 1 162 ? 6.551 3.057 -7.156 1 90.44 162 ASP B N 1
ATOM 2947 C CA . ASP B 1 162 ? 6.125 4.438 -6.957 1 90.44 162 ASP B CA 1
ATOM 2948 C C . ASP B 1 162 ? 6.891 5.094 -5.812 1 90.44 162 ASP B C 1
ATOM 2950 O O . ASP B 1 162 ? 7.168 6.293 -5.848 1 90.44 162 ASP B O 1
ATOM 2954 N N . CYS B 1 163 ? 7.227 4.305 -4.793 1 89.25 163 CYS B N 1
ATOM 2955 C CA . CYS B 1 163 ? 8.031 4.836 -3.701 1 89.25 163 CYS B CA 1
ATOM 2956 C C . CYS B 1 163 ? 9.422 5.242 -4.191 1 89.25 163 CYS B C 1
ATOM 2958 O O . CYS B 1 163 ? 9.93 6.297 -3.812 1 89.2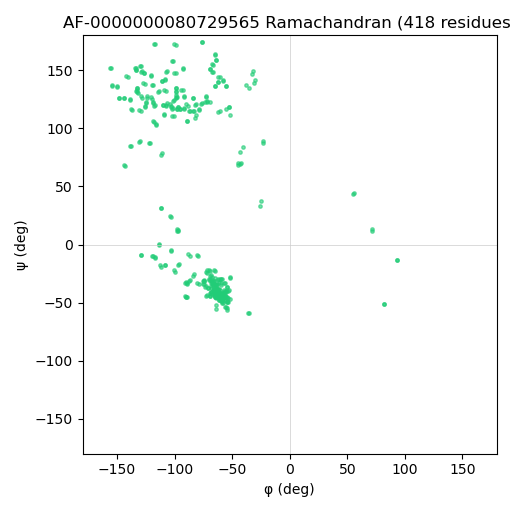5 163 CYS B O 1
ATOM 2960 N N . VAL B 1 164 ? 9.977 4.391 -5.023 1 90.5 164 VAL B N 1
ATOM 2961 C CA . VAL B 1 164 ? 11.305 4.664 -5.551 1 90.5 164 VAL B CA 1
ATOM 2962 C C . VAL B 1 164 ? 11.258 5.875 -6.48 1 90.5 164 VAL B C 1
ATOM 2964 O O . VAL B 1 164 ? 12.227 6.633 -6.574 1 90.5 164 VAL B O 1
ATOM 2967 N N . GLN B 1 165 ? 10.172 6.031 -7.113 1 90.38 165 GLN B N 1
ATOM 2968 C CA . GLN B 1 165 ? 9.977 7.168 -8.008 1 90.38 165 GLN B CA 1
ATOM 2969 C C . GLN B 1 165 ? 10.18 8.492 -7.277 1 90.38 165 GLN B C 1
ATOM 2971 O O . GLN B 1 165 ? 10.641 9.469 -7.863 1 90.38 165 GLN B O 1
ATOM 2976 N N . PHE B 1 166 ? 9.844 8.594 -5.996 1 88.56 166 PHE B N 1
ATOM 2977 C CA . PHE B 1 166 ? 10.016 9.805 -5.199 1 88.56 166 PHE B CA 1
ATOM 2978 C C . PHE B 1 166 ? 11.5 10.125 -5.023 1 88.56 166 PHE B C 1
ATOM 2980 O O . PHE B 1 166 ? 11.875 11.297 -4.93 1 88.56 166 PHE B O 1
ATOM 2987 N N . LEU B 1 167 ? 12.32 9.109 -4.988 1 85.62 167 LEU B N 1
ATOM 2988 C CA . LEU B 1 167 ? 13.742 9.289 -4.738 1 85.62 167 LEU B CA 1
ATOM 2989 C C . LEU B 1 167 ? 14.5 9.5 -6.043 1 85.62 167 LEU B C 1
ATOM 2991 O O . LEU B 1 167 ? 15.398 10.344 -6.113 1 85.62 167 LEU B O 1
ATOM 2995 N N . VAL B 1 168 ? 14.164 8.664 -6.992 1 89.75 168 VAL B N 1
ATOM 2996 C CA . VAL B 1 168 ? 14.812 8.727 -8.297 1 89.75 168 VAL B CA 1
ATOM 2997 C C . VAL B 1 168 ? 13.758 8.742 -9.398 1 89.75 168 VAL B C 1
ATOM 2999 O O . VAL B 1 168 ? 13.508 7.711 -10.031 1 89.75 168 VAL B O 1
ATOM 3002 N N . PRO B 1 169 ? 13.32 10.008 -9.742 1 88.12 169 PRO B N 1
ATOM 3003 C CA . PRO B 1 169 ? 12.266 10.094 -10.758 1 88.12 169 PRO B CA 1
ATOM 3004 C C . PRO B 1 169 ? 12.711 9.539 -12.109 1 88.12 169 PRO B C 1
ATOM 3006 O O . PRO B 1 169 ? 13.867 9.703 -12.5 1 88.12 169 PRO B O 1
ATOM 3009 N N . ARG B 1 170 ? 11.875 8.82 -12.828 1 85.81 170 ARG B N 1
ATOM 3010 C CA . ARG B 1 170 ? 12.031 8.32 -14.188 1 8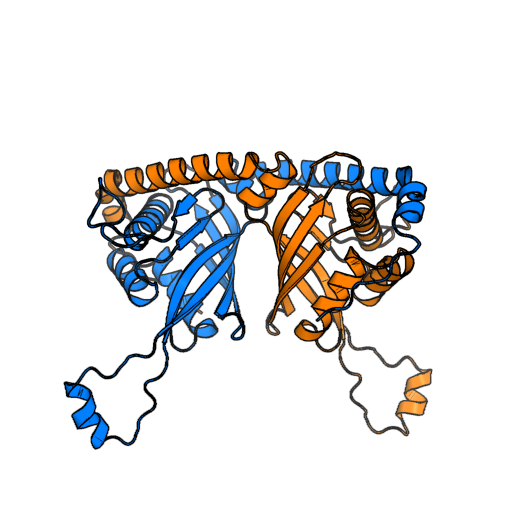5.81 170 ARG B CA 1
ATOM 3011 C C . ARG B 1 170 ? 12.859 7.035 -14.203 1 85.81 170 ARG B C 1
ATOM 3013 O O . ARG B 1 170 ? 12.344 5.969 -14.555 1 85.81 170 ARG B O 1
ATOM 3020 N N . VAL B 1 171 ? 14 7.094 -13.562 1 90.94 171 VAL B N 1
ATOM 3021 C CA . VAL B 1 171 ? 14.906 5.953 -13.672 1 90.94 171 VAL B CA 1
ATOM 3022 C C . VAL B 1 171 ? 14.594 4.941 -12.57 1 90.94 171 VAL B C 1
ATOM 3024 O O . VAL B 1 171 ? 14.758 3.734 -12.766 1 90.94 171 VAL B O 1
ATOM 3027 N N . GLY B 1 172 ? 14.188 5.434 -11.469 1 91.69 172 GLY B N 1
ATOM 3028 C CA . GLY B 1 172 ? 13.953 4.602 -10.297 1 91.69 172 GLY B CA 1
ATOM 3029 C C . GLY B 1 172 ? 12.992 3.459 -10.562 1 91.69 172 GLY B C 1
ATOM 3030 O O . GLY B 1 172 ? 13.328 2.293 -10.352 1 91.69 172 GLY B O 1
ATOM 3031 N N . PRO B 1 173 ? 11.836 3.77 -11.07 1 92.06 173 PRO B N 1
ATOM 3032 C CA . PRO B 1 173 ? 10.852 2.713 -11.312 1 92.06 173 PRO B CA 1
ATOM 3033 C C . PRO B 1 173 ? 11.367 1.646 -12.281 1 92.06 173 PRO B C 1
ATOM 3035 O O . PRO B 1 173 ? 11.047 0.464 -12.125 1 92.06 173 PRO B O 1
ATOM 3038 N N . TRP B 1 174 ? 12.18 2.002 -13.25 1 94.19 174 TRP B N 1
ATOM 3039 C CA . TRP B 1 174 ? 12.711 1.049 -14.219 1 94.19 174 TRP B CA 1
ATOM 3040 C C . TRP B 1 174 ? 13.711 0.103 -13.555 1 94.19 174 TRP B C 1
ATOM 3042 O O . TRP B 1 174 ? 13.727 -1.096 -13.844 1 94.19 174 TRP B O 1
ATOM 3052 N N . LEU B 1 175 ? 14.484 0.683 -12.742 1 95.19 175 LEU B N 1
ATOM 3053 C CA . LEU B 1 175 ? 15.445 -0.142 -12.016 1 95.19 175 LEU B CA 1
ATOM 3054 C C . LEU B 1 175 ? 14.742 -1.121 -11.086 1 95.19 175 LEU B C 1
ATOM 3056 O O . LEU B 1 175 ? 15.156 -2.275 -10.961 1 95.19 175 LEU B O 1
ATOM 3060 N N . TRP B 1 176 ? 13.758 -0.606 -10.438 1 95.94 176 TRP B N 1
ATOM 3061 C CA . TRP B 1 176 ? 13.031 -1.484 -9.531 1 95.94 176 TRP B CA 1
ATOM 3062 C C . TRP B 1 176 ? 12.297 -2.576 -10.305 1 95.94 176 TRP B C 1
ATOM 3064 O O . TRP B 1 176 ? 12.188 -3.711 -9.836 1 95.94 176 TRP B O 1
ATOM 3074 N N . LEU B 1 177 ? 11.734 -2.25 -11.477 1 96.56 177 LEU B N 1
ATOM 3075 C CA . LEU B 1 177 ? 11.078 -3.24 -12.328 1 96.56 177 LEU B CA 1
ATOM 3076 C C . LEU B 1 177 ? 12.039 -4.359 -12.703 1 96.56 177 LEU B C 1
ATOM 3078 O O . LEU B 1 177 ? 11.672 -5.535 -12.688 1 96.56 177 LEU B O 1
ATOM 3082 N N . LEU B 1 178 ? 13.234 -3.977 -13.016 1 97.06 178 LEU B N 1
ATOM 3083 C CA . LEU B 1 178 ? 14.25 -4.969 -13.352 1 97.06 178 LEU B CA 1
ATOM 3084 C C . LEU B 1 178 ? 14.5 -5.906 -12.172 1 97.06 178 LEU B C 1
ATOM 3086 O O . LEU B 1 178 ? 14.625 -7.121 -12.352 1 97.06 178 LEU B O 1
ATOM 3090 N N . TRP B 1 179 ? 14.609 -5.262 -11.039 1 96.56 179 TRP B N 1
ATOM 3091 C CA . TRP B 1 179 ? 14.789 -6.07 -9.836 1 96.56 179 TRP B CA 1
ATOM 3092 C C . TRP B 1 179 ? 13.594 -6.996 -9.625 1 96.56 179 TRP B C 1
ATOM 3094 O O . TRP B 1 179 ? 13.766 -8.156 -9.25 1 96.56 179 TRP B O 1
ATOM 3104 N N . GLN B 1 180 ? 12.391 -6.52 -9.82 1 97.44 180 GLN B N 1
ATOM 3105 C CA . GLN B 1 180 ? 11.18 -7.32 -9.664 1 97.44 180 GLN B CA 1
ATOM 3106 C C . GLN B 1 180 ? 11.172 -8.5 -10.625 1 97.44 180 GLN B C 1
ATOM 3108 O O . GLN B 1 180 ? 10.797 -9.617 -10.25 1 97.44 180 GLN B O 1
ATOM 3113 N N . LEU B 1 181 ? 11.508 -8.25 -11.867 1 97.62 181 LEU B N 1
ATOM 3114 C CA . LEU B 1 181 ? 11.539 -9.312 -12.867 1 97.62 181 LEU B CA 1
ATOM 3115 C C . LEU B 1 181 ? 12.594 -10.359 -12.508 1 97.62 181 LEU B C 1
ATOM 3117 O O . LEU B 1 181 ? 12.359 -11.562 -12.664 1 97.62 181 LEU B O 1
ATOM 3121 N N . PHE B 1 182 ? 13.797 -9.914 -12.047 1 98.19 182 PHE B N 1
ATOM 3122 C CA . PHE B 1 182 ? 14.844 -10.82 -11.586 1 98.19 182 PHE B CA 1
ATOM 3123 C C . PHE B 1 182 ? 14.336 -11.68 -10.438 1 98.19 182 PHE B C 1
ATOM 3125 O O . PHE B 1 182 ? 14.516 -12.898 -10.445 1 98.19 182 PHE B O 1
ATOM 3132 N N . SER B 1 183 ? 13.711 -10.984 -9.461 1 97.62 183 SER B N 1
ATOM 3133 C CA . SER B 1 183 ? 13.141 -11.695 -8.32 1 97.62 183 SER B CA 1
ATOM 3134 C C . SER B 1 183 ? 12.07 -12.688 -8.758 1 97.62 183 SER B C 1
ATOM 3136 O O . SER B 1 183 ? 11.984 -13.797 -8.211 1 97.62 183 SER B O 1
ATOM 3138 N N . THR B 1 184 ? 11.188 -12.297 -9.688 1 98.38 184 THR B N 1
ATOM 3139 C CA . THR B 1 184 ? 10.18 -13.195 -10.242 1 98.38 184 THR B CA 1
ATOM 3140 C C . THR B 1 184 ? 10.828 -14.453 -10.82 1 98.38 184 THR B C 1
ATOM 3142 O O . THR B 1 184 ? 10.359 -15.562 -10.57 1 98.38 184 THR B O 1
ATOM 3145 N N . SER B 1 185 ? 11.914 -14.25 -11.57 1 97.88 185 SER B N 1
ATOM 3146 C CA . SER B 1 185 ? 12.625 -15.383 -12.156 1 97.88 185 SER B CA 1
ATOM 3147 C C . SER B 1 185 ? 13.148 -16.328 -11.078 1 97.88 185 SER B C 1
ATOM 3149 O O . SER B 1 185 ? 13.117 -17.547 -11.234 1 97.88 185 SER B O 1
ATOM 3151 N N . LEU B 1 186 ? 13.672 -15.75 -10.023 1 98.12 186 LEU B N 1
ATOM 3152 C CA . LEU B 1 186 ? 14.164 -16.547 -8.906 1 98.12 186 LEU B CA 1
ATOM 3153 C C . LEU B 1 186 ? 13.023 -17.344 -8.266 1 98.12 186 LEU B C 1
ATOM 3155 O O . LEU B 1 186 ? 13.211 -18.484 -7.859 1 98.12 186 LEU B O 1
ATOM 3159 N N . CYS B 1 187 ? 11.836 -16.75 -8.141 1 97.81 187 CYS B N 1
ATOM 3160 C CA . CYS B 1 187 ? 10.672 -17.438 -7.594 1 97.81 187 CYS B CA 1
ATOM 3161 C C . CYS B 1 187 ? 10.266 -18.609 -8.484 1 97.81 187 CYS B C 1
ATOM 3163 O O . CYS B 1 187 ? 9.953 -19.688 -7.988 1 97.81 187 CYS B O 1
ATOM 3165 N N . VAL B 1 188 ? 10.234 -18.375 -9.789 1 97.75 188 VAL B N 1
ATOM 3166 C CA . VAL B 1 188 ? 9.883 -19.422 -10.75 1 97.75 188 VAL B CA 1
ATOM 3167 C C . VAL B 1 188 ? 10.883 -20.562 -10.664 1 97.75 188 VAL B C 1
ATOM 3169 O O . VAL B 1 188 ? 10.492 -21.734 -10.578 1 97.75 188 VAL B O 1
ATOM 3172 N N . LEU B 1 189 ? 12.195 -20.219 -10.656 1 98.12 189 LEU B N 1
ATOM 3173 C CA . LEU B 1 189 ? 13.242 -21.234 -10.555 1 98.12 189 LEU B CA 1
ATOM 3174 C C . LEU B 1 189 ? 13.117 -22.016 -9.25 1 98.12 189 LEU B C 1
ATOM 3176 O O . LEU B 1 189 ? 13.242 -23.234 -9.234 1 98.12 189 LEU B O 1
ATOM 3180 N N . GLY B 1 190 ? 12.914 -21.312 -8.156 1 98.06 190 GLY B N 1
ATOM 3181 C CA . GLY B 1 190 ? 12.711 -21.984 -6.875 1 98.06 190 GLY B CA 1
ATOM 3182 C C . GLY B 1 190 ? 11.516 -22.922 -6.875 1 98.06 190 GLY B C 1
ATOM 3183 O O . GLY B 1 190 ? 11.602 -24.031 -6.363 1 98.06 190 GLY B O 1
ATOM 3184 N N . ALA B 1 191 ? 10.438 -22.469 -7.449 1 98.06 191 ALA B N 1
ATOM 3185 C CA . ALA B 1 191 ? 9.227 -23.281 -7.52 1 98.06 191 ALA B CA 1
ATOM 3186 C C . ALA B 1 191 ? 9.461 -24.547 -8.328 1 98.06 191 ALA B C 1
ATOM 3188 O O . ALA B 1 191 ? 8.961 -25.609 -7.977 1 98.06 191 ALA B O 1
ATOM 3189 N N . LEU B 1 192 ? 10.195 -24.422 -9.406 1 97.56 192 LEU B N 1
ATOM 3190 C CA . LEU B 1 192 ? 10.453 -25.562 -10.273 1 97.56 192 LEU B CA 1
ATOM 3191 C C . LEU B 1 192 ? 11.438 -26.531 -9.617 1 97.56 192 LEU B C 1
ATOM 3193 O O . LEU B 1 192 ? 11.219 -27.75 -9.617 1 97.56 192 LEU B O 1
ATOM 3197 N N . VAL B 1 193 ? 12.469 -26 -9.047 1 98.19 193 VAL B N 1
ATOM 3198 C CA . VAL B 1 193 ? 13.539 -26.828 -8.469 1 98.19 193 VAL B CA 1
ATOM 3199 C C . VAL B 1 193 ? 13.031 -27.516 -7.211 1 98.19 193 VAL B C 1
ATOM 3201 O O . VAL B 1 193 ? 13.359 -28.688 -6.965 1 98.19 193 VAL B O 1
ATOM 3204 N N . LEU B 1 194 ? 12.234 -26.875 -6.438 1 98.06 194 LEU B N 1
ATOM 3205 C CA . LEU B 1 194 ? 11.797 -27.422 -5.16 1 98.06 194 LEU B CA 1
ATOM 3206 C C . LEU B 1 194 ? 10.375 -27.953 -5.254 1 98.06 194 LEU B C 1
ATOM 3208 O O . LEU B 1 194 ? 9.68 -28.078 -4.242 1 98.06 194 LEU B O 1
ATOM 3212 N N . LEU B 1 195 ? 9.969 -28.281 -6.465 1 97.56 195 LEU B N 1
ATOM 3213 C CA . LEU B 1 195 ? 8.633 -28.812 -6.715 1 97.56 195 LEU B CA 1
ATOM 3214 C C . LEU B 1 195 ? 8.367 -30.047 -5.859 1 97.56 195 LEU B C 1
ATOM 3216 O O . LEU B 1 195 ? 7.277 -30.188 -5.289 1 97.56 195 LEU B O 1
ATOM 3220 N N . PRO B 1 196 ? 9.352 -31 -5.645 1 97.56 196 PRO B N 1
ATOM 3221 C CA . PRO B 1 196 ? 9.102 -32.156 -4.773 1 97.56 196 PRO B CA 1
ATOM 3222 C C . PRO B 1 196 ? 8.859 -31.75 -3.32 1 97.56 196 PRO B C 1
ATOM 3224 O O . PRO B 1 196 ? 8.008 -32.344 -2.65 1 97.56 196 PRO B O 1
ATOM 3227 N N . VAL B 1 197 ? 9.547 -30.797 -2.869 1 97.44 197 VAL B N 1
ATOM 3228 C CA . VAL B 1 197 ? 9.359 -30.297 -1.509 1 97.44 197 VAL B CA 1
ATOM 3229 C C . VAL B 1 197 ? 7.969 -29.688 -1.369 1 97.44 197 VAL B C 1
ATOM 3231 O O . VAL B 1 197 ? 7.293 -29.891 -0.358 1 97.44 197 VAL B O 1
ATOM 3234 N N . TYR B 1 198 ? 7.594 -28.938 -2.334 1 97.56 198 TYR B N 1
ATOM 3235 C CA . TYR B 1 198 ? 6.266 -28.344 -2.379 1 97.56 198 TYR B CA 1
ATOM 3236 C C . TY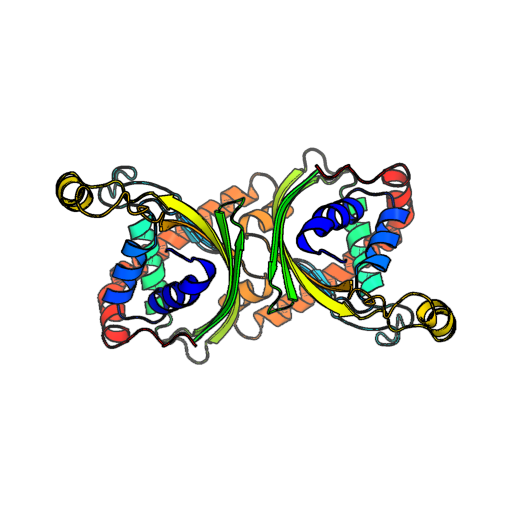R B 1 198 ? 5.184 -29.406 -2.221 1 97.56 198 TYR B C 1
ATOM 3238 O O . TYR B 1 198 ? 4.27 -29.25 -1.404 1 97.56 198 TYR B O 1
ATOM 3246 N N . TYR B 1 199 ? 5.238 -30.5 -2.986 1 97.56 199 TYR B N 1
ATOM 3247 C CA . TYR B 1 199 ? 4.234 -31.562 -2.92 1 97.56 199 TYR B CA 1
ATOM 3248 C C . TYR B 1 199 ? 4.312 -32.312 -1.59 1 97.56 199 TYR B C 1
ATOM 3250 O O . TYR B 1 199 ? 3.285 -32.688 -1.034 1 97.56 199 TYR B O 1
ATOM 3258 N N . LEU B 1 200 ? 5.504 -32.5 -1.052 1 96.88 200 LEU B N 1
ATOM 3259 C CA . LEU B 1 200 ? 5.688 -33.156 0.229 1 96.88 200 LEU B CA 1
ATOM 3260 C C . LEU B 1 200 ? 5.055 -32.375 1.36 1 96.88 200 LEU B C 1
ATOM 3262 O O . LEU B 1 200 ? 4.379 -32.938 2.225 1 96.88 200 LEU B O 1
ATOM 3266 N N . LEU B 1 201 ? 5.211 -31.078 1.318 1 96.06 201 LEU B N 1
ATOM 3267 C CA . LEU B 1 201 ? 4.789 -30.234 2.428 1 96.06 201 LEU B CA 1
ATOM 3268 C C . LEU B 1 201 ? 3.305 -29.906 2.328 1 96.06 201 LEU B C 1
ATOM 3270 O O . LEU B 1 201 ? 2.65 -29.641 3.342 1 96.06 201 LEU B O 1
ATOM 3274 N N . ASN B 1 202 ? 2.736 -29.906 1.083 1 95.62 202 ASN B N 1
ATOM 3275 C CA . ASN B 1 202 ? 1.392 -29.359 0.902 1 95.62 202 ASN B CA 1
ATOM 3276 C C . ASN B 1 202 ? 0.43 -30.422 0.383 1 95.62 202 ASN B C 1
ATOM 3278 O O . ASN B 1 202 ? -0.773 -30.188 0.273 1 95.62 202 ASN B O 1
ATOM 3282 N N . GLY B 1 203 ? 0.875 -31.562 -0.022 1 93.31 203 GLY B N 1
ATOM 3283 C CA . GLY B 1 203 ? 0.072 -32.594 -0.66 1 93.31 203 GLY B CA 1
ATOM 3284 C C . GLY B 1 203 ? -1.133 -33 0.164 1 93.31 203 GLY B C 1
ATOM 3285 O O . GLY B 1 203 ? -2.195 -33.312 -0.387 1 93.31 203 GLY B O 1
ATOM 3286 N N . GLY B 1 204 ? -1.07 -33.062 1.457 1 90.31 204 GLY B N 1
ATOM 3287 C CA . GLY B 1 204 ? -2.158 -33.5 2.309 1 90.31 204 GLY B CA 1
ATOM 3288 C C . GLY B 1 204 ? -2.98 -32.375 2.883 1 90.31 204 GLY B C 1
ATOM 3289 O O . GLY B 1 204 ? -3.891 -32.594 3.682 1 90.31 204 GLY B O 1
ATOM 3290 N N . LYS B 1 205 ? -2.803 -31.219 2.373 1 91.88 205 LYS B N 1
ATOM 3291 C CA . LYS B 1 205 ? -3.504 -30.062 2.938 1 91.88 205 LYS B CA 1
ATOM 3292 C C . LYS B 1 205 ? -4.828 -29.812 2.219 1 91.88 205 LYS B C 1
ATOM 3294 O O . LYS B 1 205 ? -4.996 -30.219 1.067 1 91.88 205 LYS B O 1
ATOM 3299 N N . THR B 1 206 ? -5.781 -29.234 2.99 1 91.69 206 THR B N 1
ATOM 3300 C CA . THR B 1 206 ? -7.059 -28.781 2.463 1 91.69 206 THR B CA 1
ATOM 3301 C C . THR B 1 206 ? -7.301 -27.312 2.84 1 91.69 206 THR B C 1
ATOM 3303 O O . THR B 1 206 ? -6.832 -26.844 3.881 1 91.69 206 THR B O 1
ATOM 3306 N N . ALA B 1 207 ? -7.977 -26.656 1.936 1 91 207 ALA B N 1
ATOM 3307 C CA . ALA B 1 207 ? -8.242 -25.234 2.174 1 91 207 ALA B CA 1
ATOM 3308 C C . ALA B 1 207 ? -8.938 -25.031 3.518 1 91 207 ALA B C 1
ATOM 3310 O O . ALA B 1 207 ? -9.883 -25.75 3.852 1 91 207 ALA B O 1
ATOM 3311 N N . LYS B 1 208 ? -8.445 -24.062 4.148 1 87.44 208 LYS B N 1
ATOM 3312 C CA . LYS B 1 208 ? -9.062 -23.734 5.434 1 87.44 208 LYS B CA 1
ATOM 3313 C C . LYS B 1 208 ? -10.484 -23.203 5.238 1 87.44 208 LYS B C 1
ATOM 3315 O O . LYS B 1 208 ? -10.789 -22.578 4.227 1 87.44 208 LYS B O 1
ATOM 3320 N N . LYS B 1 209 ? -11.367 -23.453 6.168 1 83.44 209 LYS B N 1
ATOM 3321 C CA . LYS B 1 209 ? -12.742 -22.953 6.105 1 83.44 209 LYS B CA 1
ATOM 3322 C C . LYS B 1 209 ? -12.805 -21.453 6.367 1 83.44 209 LYS B C 1
ATOM 3324 O O . LYS B 1 209 ? -12.156 -20.953 7.289 1 83.44 209 LYS B O 1
ATOM 3329 N N . VAL B 1 210 ? -13.469 -20.734 5.418 1 82.69 210 VAL B N 1
ATOM 3330 C CA . VAL B 1 210 ? -13.633 -19.297 5.566 1 82.69 210 VAL B CA 1
ATOM 3331 C C . VAL B 1 210 ? -14.82 -19 6.484 1 82.69 210 VAL B C 1
ATOM 3333 O O . VAL B 1 210 ? -15.906 -19.562 6.305 1 82.69 210 VAL B O 1
ATOM 3336 N N . ALA B 1 211 ? -14.617 -18.344 7.551 1 62.59 211 ALA B N 1
ATOM 3337 C CA . ALA B 1 211 ? -15.711 -17.984 8.453 1 62.59 211 ALA B CA 1
ATOM 3338 C C . ALA B 1 211 ? -16.562 -16.859 7.887 1 62.59 211 ALA B C 1
ATOM 3340 O O . ALA B 1 211 ? -16.031 -15.977 7.199 1 62.59 211 ALA B O 1
#

Foldseek 3Di:
DLDCQVCVFVLVCQCQANDLVSNVVSLVPFADQQAWEADPVDTQHGDHACPDPVGRRHGSSVVVSVVSVVQCQQAVPKDKDWPGWDADPVQQKIKTKMWMWRAGPPDPPQIATFIKIKIFRKDKDQPPDDPVVVVVVVVVDVPPSRIDIHTRYIYIDGDVLRVQCNVPPPVRSVVVVVVVVVVVVVVVVCCVVCVVVVCVVPVPDDDDDDD/DLDCQVCVQVLVCQCQANDLVSNVVSLVVFADQQAWEADPVDTQHGDHACPDPVGRRHGSSVVVSVVSVVQCQQAVPKDKDWDGWDADPVQQKIKIKMWMWRAGPPDPPQIATFIKIKIFRKDKDQPPDDPVVVVVCVPVDVPPSRIDIHTRYIYIDGDPLRVQCNVPPPVRSVVVVVVVVVVVVVVVVCCVVCVVVVCVVPVPDDDDDDD

Nearest PDB structures (foldseek):
  3er7-assembly1_A  TM=7.837E-01  e=4.191E-04  Exiguobacterium sibiricum 255-15
  5wio-assembly1_D  TM=6.524E-01  e=1.911E-02  Escherichia coli
  5wio-assembly2_C  TM=5.484E-01  e=1.032E-02  Escherichia coli
  5wii-assembly1_C  TM=5.310E-01  e=1.320E-02  Escherichia coli
  5wip-assembly1_D  TM=4.709E-01  e=9.123E-03  Escherichia coli

pLDDT: mean 90.27, std 15.63, range [37.19, 98.81]

Organism: Metarhizium acridum (strain CQMa 102) (NCBI:txid655827)